Protein AF-A0A023FJW7-F1 (afdb_monomer_lite)

Secondary structure (DSSP, 8-state):
---EEEESSPPPHHHHHHHHHH-TT--S-S--GGG-SS--HHHHHHHHSSHHHHHEEEEEEEEEEETTEEEE-PPTTSPP--SS--SEEPPTT-----PPPHHHHHHHTT-GGGGHHHHTTTTS--TTS-TTSPP-THHHHHHHHHHHHHHHH-HHHHHHHHHTTHHHHHHHHHTTS-GGG--HHHHHHHHHHHHHHHHS--HHHHHHHHHHIIIIIT-HHHHTTS-HHHHHHHHHHHHHTGGGSTTHHHHS-HHHHHHHHHHHHHHT--SSPPPGGGT------SS----HHHHHHHHHHHHHHHHHHHHTSSS--HHHHHHHHHHHHH---HHHHHHHHHHHHHHHHH-HHHHHHHHHHTTTHHHHHHHHT-S-HHHHHHHHHHHHHHHHTS-HHHHHHHHTTTTHHHHHHHHHTSS-SS--HHHHHHHHHHHHT---SS---SPPPPPPTT--PPPGGGSTTS--------

Sequence (474 aa):
MSAVYLFAEALTAHQVCAIHRLGPGYQSQFRFEGESMALPESLKRVLYDGKLSSALVFMYNPVATDSQLCLQAAPKGNVSYYVHTPHALMLQDVKAVTTYSIHSTLNSIGGIQVLFPLLAQLDLPMGLVPLQEPRRPSICATLIGFICEMCESSNTVQQHMIQNKGFLVMSYQLQRASRDHITDEVLHSFLSLTKHLLTVYSSNGELLLKHLLDHILFNPALWIYTPTAVQTKLYAYLATEFLGDTQIYNNVRRVSTVLQTMHTLKYYYWVVNPRNKSGITPKGLDGPRPNQNDILAIRAYMLIFLKQLILKGNGVKEDELQSILNYLTTVHEDENLHDVLQMLMNLMAEHPASMVPAFDCKNGVRAIFKLLGSTNESIRLQALKLLGYFLSRSTHKRKHDVMTPHNLYMLLAERLLLHSDHLTMATYNALYEMLTEHISSQILYTKHSEPESHYRTGKPNDLEGCGYANPSVK

Organism: Amblyomma cajennense (NCBI:txid34607)

Foldseek 3Di:
DAKDWDFQDDDDPLLVVLVVVQPRPQQDQLADLVSDDDDDPVSNCVSHVCRSLQRTQWIFDLQCDDDQWGDTDRDPPHDHPDPPHPIDGHDPPDDRDDDDDPQRVQVVVPHPVVLLVVLLCQPPDDPPDPPPDPRPLVVLLVSLLVLLVCCLPDPVNLVVCLVVLVLQSNLVSLLVDQLQSVDPSSLVSLVVSLVSLLPDDDPSSLSVNLSSCVRPLLDLSNPQAHPLVSLLVSLLCLLPPQVPRPSSLVSDPLLVSLLSLLVCLQARLDLDDFDVQLVHDHPSPPHDGDHNVSSLSSNLSSLSSNLSSQVVDPHHDLSSVLSLLCSLLRGQRVSSLLSSLLSLLVSLQPPVVRSLVSCLVSLSLVSLLSQLQHPDVSSVLSSLLSVLSNLLSDDPVSNCVNCPPVVVVVSNVVSNCVNHPDDAQQNVVSVVCSQLSNRDSDGDRDHDDDDDPPRDRDDPPVPPVDPDDDDPDD

Radius of gyration: 34.94 Å; chains: 1; bounding box: 73×56×118 Å

InterPro domains:
  IPR011989 Armadillo-like helical [G3DSA:1.25.10.10] (292-449)
  IPR016024 Armadillo-type fold [SSF48371] (110-434)
  IPR031570 Neurobeachin/BDCP, DUF4704 [PF15787] (81-461)
  IPR050865 BEACH Domain-Containing [PTHR13743] (1-450)

Structure (mmCIF, N/CA/C/O backbone):
data_AF-A0A023FJW7-F1
#
_entry.id   AF-A0A023FJW7-F1
#
loop_
_atom_site.group_PDB
_atom_site.id
_atom_site.type_symbol
_atom_site.label_atom_id
_atom_site.label_alt_id
_atom_site.label_comp_id
_atom_site.label_asym_id
_atom_site.label_entity_id
_atom_site.label_seq_id
_atom_site.pdbx_PDB_ins_code
_atom_site.Cartn_x
_atom_site.Cartn_y
_atom_site.Cartn_z
_atom_site.occupancy
_atom_site.B_iso_or_equiv
_atom_site.auth_seq_id
_atom_site.auth_comp_id
_atom_site.auth_asym_id
_atom_site.auth_atom_id
_atom_site.pdbx_PDB_model_num
ATOM 1 N N . MET A 1 1 ? -28.873 9.202 35.666 1.00 67.75 1 MET A N 1
ATOM 2 C CA . MET A 1 1 ? -28.721 9.351 37.128 1.00 67.75 1 MET A CA 1
ATOM 3 C C . MET A 1 1 ? -28.753 10.827 37.444 1.00 67.75 1 MET A C 1
ATOM 5 O O . MET A 1 1 ? -28.031 11.566 36.784 1.00 67.75 1 MET A O 1
ATOM 9 N N . SER A 1 2 ? -29.580 11.243 38.395 1.00 79.38 2 SER A N 1
ATOM 10 C CA . SER A 1 2 ? -29.803 12.660 38.696 1.00 79.38 2 SER A CA 1
ATOM 11 C C . SER A 1 2 ? -29.521 12.926 40.166 1.00 79.38 2 SER A C 1
ATOM 13 O O . SER A 1 2 ? -29.821 12.080 41.010 1.00 79.38 2 SER A O 1
ATOM 15 N N . ALA A 1 3 ? -28.920 14.077 40.457 1.00 88.12 3 ALA A N 1
ATOM 16 C CA . ALA A 1 3 ? -28.750 14.535 41.826 1.00 88.12 3 ALA A CA 1
ATOM 17 C C . ALA A 1 3 ? -30.079 15.080 42.373 1.00 88.12 3 ALA A C 1
ATOM 19 O O . ALA A 1 3 ? -30.902 15.621 41.630 1.00 88.12 3 ALA A O 1
ATOM 20 N N . VAL A 1 4 ? -30.283 14.919 43.678 1.00 91.12 4 VAL A N 1
ATOM 21 C CA . VAL A 1 4 ? -31.437 15.455 44.403 1.00 91.12 4 VAL A CA 1
ATOM 22 C C . VAL A 1 4 ? -30.979 16.677 45.180 1.00 91.12 4 VAL A C 1
ATOM 24 O O . VAL A 1 4 ? -30.030 16.596 45.959 1.00 91.12 4 VAL A O 1
ATOM 27 N N . TYR A 1 5 ? -31.672 17.794 44.976 1.00 93.25 5 TYR A N 1
ATOM 28 C CA . TYR A 1 5 ? -31.357 19.082 45.580 1.00 93.25 5 TYR A CA 1
ATOM 29 C C . TYR A 1 5 ? -32.516 19.549 46.456 1.00 93.25 5 TYR A C 1
ATOM 31 O O . TYR A 1 5 ? -33.675 19.448 46.052 1.00 93.25 5 TYR A O 1
ATOM 39 N N . LEU A 1 6 ? -32.195 20.117 47.616 1.00 93.19 6 LEU A N 1
ATOM 40 C CA . LEU A 1 6 ? -33.131 20.908 48.410 1.00 93.19 6 LEU A CA 1
ATOM 41 C C . LEU A 1 6 ? -32.563 22.311 48.596 1.00 93.19 6 LEU A C 1
ATOM 43 O O . LEU A 1 6 ? -31.407 22.468 48.990 1.00 93.19 6 LEU A O 1
ATOM 47 N N . PHE A 1 7 ? -33.399 23.313 48.346 1.00 94.00 7 PHE A N 1
ATOM 48 C CA . PHE A 1 7 ? -33.075 24.720 48.542 1.00 94.00 7 PHE A CA 1
ATOM 49 C C . PHE A 1 7 ? -33.843 25.271 49.746 1.00 94.00 7 PHE A C 1
ATOM 51 O O . PHE A 1 7 ? -34.971 24.858 50.009 1.00 94.00 7 PHE A O 1
ATOM 58 N N . ALA A 1 8 ? -33.224 26.198 50.475 1.00 92.62 8 ALA A N 1
ATOM 59 C CA . ALA A 1 8 ? -33.800 26.854 51.647 1.00 92.62 8 ALA A CA 1
ATOM 60 C C . ALA A 1 8 ? -34.903 27.855 51.270 1.00 92.62 8 ALA A C 1
ATOM 62 O O . ALA A 1 8 ? -35.718 28.229 52.109 1.00 92.62 8 ALA A O 1
ATOM 63 N N . GLU A 1 9 ? -34.933 28.274 50.004 1.00 91.44 9 GLU A N 1
ATOM 64 C CA . GLU A 1 9 ? -35.855 29.266 49.467 1.00 91.44 9 GLU A CA 1
ATOM 65 C C . GLU A 1 9 ? -36.580 28.727 48.231 1.00 91.44 9 GLU A C 1
ATOM 67 O O . GLU A 1 9 ? -36.096 27.831 47.530 1.00 91.44 9 GLU A O 1
ATOM 72 N N . ALA A 1 10 ? -37.753 29.296 47.947 1.00 93.38 10 ALA A N 1
ATOM 73 C CA . ALA A 1 10 ? -38.507 28.968 46.748 1.00 93.38 10 ALA A CA 1
ATOM 74 C C . ALA A 1 10 ? -37.766 29.456 45.494 1.00 93.38 10 ALA A C 1
ATOM 76 O O . ALA A 1 10 ? -37.392 30.624 45.384 1.00 93.38 10 ALA A O 1
ATOM 77 N N . LEU A 1 11 ? -37.592 28.560 44.522 1.00 94.38 11 LEU A N 1
ATOM 78 C CA . LEU A 1 11 ? -36.943 28.886 43.258 1.00 94.38 11 LEU A CA 1
ATOM 79 C C . LEU A 1 11 ? -37.843 29.769 42.390 1.00 94.38 11 LEU A C 1
ATOM 81 O O . LEU A 1 11 ? -39.031 29.498 42.207 1.00 94.38 11 LEU A O 1
ATOM 85 N N . THR A 1 12 ? -37.257 30.796 41.786 1.00 94.75 12 THR A N 1
ATOM 86 C CA . THR A 1 12 ? -37.948 31.624 40.790 1.00 94.75 12 THR A CA 1
ATOM 87 C C . THR A 1 12 ? -38.175 30.848 39.488 1.00 94.75 12 THR A C 1
ATOM 89 O O . THR A 1 12 ? -37.409 29.947 39.141 1.00 94.75 12 THR A O 1
ATOM 92 N N . ALA A 1 13 ? -39.179 31.242 38.696 1.00 94.19 13 ALA A N 1
ATOM 93 C CA . ALA A 1 13 ? -39.449 30.620 37.393 1.00 94.19 13 ALA A CA 1
ATOM 94 C C . ALA A 1 13 ? -38.224 30.644 36.451 1.00 94.19 13 ALA A C 1
ATOM 96 O O . ALA A 1 13 ? -37.987 29.692 35.705 1.00 94.19 13 ALA A O 1
ATOM 97 N N . HIS A 1 14 ? -37.406 31.700 36.526 1.00 91.50 14 HIS A N 1
ATOM 98 C CA . HIS A 1 14 ? -36.160 31.810 35.766 1.00 91.50 14 HIS A CA 1
ATOM 99 C C . HIS A 1 14 ? -35.104 30.795 36.218 1.00 91.50 14 HIS A C 1
ATOM 101 O O . HIS A 1 14 ? -34.495 30.151 35.365 1.00 91.50 14 HIS A O 1
ATOM 107 N N . GLN A 1 15 ? -34.921 30.605 37.529 1.00 93.12 15 GLN A N 1
ATOM 108 C CA . GLN A 1 15 ? -34.003 29.596 38.068 1.00 93.12 15 GLN A CA 1
ATOM 109 C C . GLN A 1 15 ? -34.462 28.180 37.713 1.00 93.12 15 GLN A C 1
ATOM 111 O O . GLN A 1 15 ? -33.652 27.381 37.257 1.00 93.12 15 GLN A O 1
ATOM 116 N N . VAL A 1 16 ? -35.761 27.881 37.833 1.00 93.62 16 VAL A N 1
ATOM 117 C CA . VAL A 1 16 ? -36.320 26.573 37.448 1.00 93.62 16 VAL A CA 1
ATOM 118 C C . VAL A 1 16 ? -36.074 26.287 35.965 1.00 93.62 16 VAL A C 1
ATOM 120 O O . VAL A 1 16 ? -35.603 25.206 35.614 1.00 93.62 16 VAL A O 1
ATOM 123 N N . CYS A 1 17 ? -36.331 27.263 35.089 1.00 92.19 17 CYS A N 1
ATOM 124 C CA . CYS A 1 17 ? -36.064 27.129 33.658 1.00 92.19 17 CYS A CA 1
ATOM 125 C C . CYS A 1 17 ? -34.571 26.896 33.381 1.00 92.19 17 CYS A C 1
ATOM 127 O O . CYS A 1 17 ? -34.221 25.998 32.614 1.00 92.19 17 CYS A O 1
ATOM 129 N N . ALA A 1 18 ? -33.687 27.656 34.033 1.00 91.75 18 ALA A N 1
ATOM 130 C CA . ALA A 1 18 ? -32.245 27.517 33.865 1.00 91.75 18 ALA A CA 1
ATOM 131 C C . ALA A 1 18 ? -31.736 26.143 34.340 1.00 91.75 18 ALA A C 1
ATOM 133 O O . ALA A 1 18 ? -30.990 25.490 33.611 1.00 91.75 18 ALA A O 1
ATOM 134 N N . ILE A 1 19 ? -32.208 25.659 35.497 1.00 92.38 19 ILE A N 1
ATOM 135 C CA . ILE A 1 19 ? -31.878 24.326 36.025 1.00 92.38 19 ILE A CA 1
ATOM 136 C C . ILE A 1 19 ? -32.377 23.236 35.072 1.00 92.38 19 ILE A C 1
ATOM 138 O O . ILE A 1 19 ? -31.635 22.314 34.744 1.00 92.38 19 ILE A O 1
ATOM 142 N N . HIS A 1 20 ? -33.598 23.365 34.548 1.00 90.81 20 HIS A N 1
ATOM 143 C CA . HIS A 1 20 ? -34.135 22.422 33.567 1.00 90.81 20 HIS A CA 1
ATOM 144 C C . HIS A 1 20 ? -33.271 22.345 32.293 1.00 90.81 20 HIS A C 1
ATOM 146 O O . HIS A 1 20 ? -33.132 21.273 31.703 1.00 90.81 20 HIS A O 1
ATOM 152 N N . ARG A 1 21 ? -32.645 23.452 31.863 1.00 89.94 21 ARG A N 1
ATOM 153 C CA . ARG A 1 21 ? -31.755 23.466 30.686 1.00 89.94 21 ARG A CA 1
ATOM 154 C C . ARG A 1 21 ? -30.383 22.840 30.909 1.00 89.94 21 ARG A C 1
ATOM 156 O O . ARG A 1 21 ? -29.760 22.470 29.920 1.00 89.94 21 ARG A O 1
ATOM 163 N N . LEU A 1 22 ? -29.946 22.646 32.153 1.00 89.19 22 LEU A N 1
ATOM 164 C CA . LEU A 1 22 ? -28.751 21.844 32.451 1.00 89.19 22 LEU A CA 1
ATOM 165 C C . LEU A 1 22 ? -28.965 20.349 32.161 1.00 89.19 22 LEU A C 1
ATOM 167 O O . LEU A 1 22 ? -28.005 19.616 31.933 1.00 89.19 22 LEU A O 1
ATOM 171 N N . GLY A 1 23 ? -30.224 19.905 32.132 1.00 88.00 23 GLY A N 1
ATOM 172 C CA . GLY A 1 23 ? -30.596 18.526 31.850 1.00 88.00 23 GLY A CA 1
ATOM 173 C C . GLY A 1 23 ? -30.420 17.576 33.044 1.00 88.00 23 GLY A C 1
ATOM 174 O O . GLY A 1 23 ? -29.834 17.921 34.071 1.00 88.00 23 GLY A O 1
ATOM 175 N N . PRO A 1 24 ? -30.923 16.336 32.920 1.00 83.50 24 PRO A N 1
ATOM 176 C CA . PRO A 1 24 ? -31.007 15.382 34.030 1.00 83.50 24 PRO A CA 1
ATOM 177 C C . PRO A 1 24 ? -29.650 14.838 34.506 1.00 83.50 24 PRO A C 1
ATOM 179 O O . PRO A 1 24 ? -29.601 14.166 35.535 1.00 83.50 24 PRO A O 1
ATOM 182 N N . GLY A 1 25 ? -28.568 15.079 33.760 1.00 84.25 25 GLY A N 1
ATOM 183 C CA . GLY A 1 25 ? -27.211 14.641 34.097 1.00 84.25 25 GLY A CA 1
ATOM 184 C C . GLY A 1 25 ? -26.421 15.623 34.965 1.00 84.25 25 GLY A C 1
ATOM 185 O O . GLY A 1 25 ? -25.293 15.310 35.334 1.00 84.25 25 GLY A O 1
ATOM 186 N N . TYR A 1 26 ? -26.975 16.795 35.288 1.00 88.50 26 TYR A N 1
ATOM 187 C CA . TYR A 1 26 ? -26.291 17.779 36.122 1.00 88.50 26 TYR A CA 1
ATOM 188 C C . TYR A 1 26 ? -26.201 17.321 37.584 1.00 88.50 26 TYR A C 1
ATOM 190 O O . TYR A 1 26 ? -27.191 16.882 38.172 1.00 88.50 26 TYR A O 1
ATOM 198 N N . GLN A 1 27 ? -24.997 17.404 38.154 1.00 88.19 27 GLN A N 1
ATOM 199 C CA . GLN A 1 27 ? -24.673 16.883 39.489 1.00 88.19 27 GLN A CA 1
ATOM 200 C C . GLN A 1 27 ? -23.797 17.844 40.317 1.00 88.19 27 GLN A C 1
ATOM 202 O O . GLN A 1 27 ? -23.303 17.472 41.381 1.00 88.19 27 GLN A O 1
ATOM 207 N N . SER A 1 28 ? -23.590 19.072 39.836 1.00 89.88 28 SER A N 1
ATOM 208 C CA . SER A 1 28 ? -22.702 20.060 40.463 1.00 89.88 28 SER A CA 1
ATOM 209 C C . SER A 1 28 ? -23.453 20.977 41.440 1.00 89.88 28 SER A C 1
ATOM 211 O O . SER A 1 28 ? -24.655 20.812 41.662 1.00 89.88 28 SER A O 1
ATOM 213 N N . GLN A 1 29 ? -22.741 21.916 42.072 1.00 91.81 29 GLN A N 1
ATOM 214 C CA . GLN A 1 29 ? -23.230 22.735 43.193 1.00 91.81 29 GLN A CA 1
ATOM 215 C C . GLN A 1 29 ? -23.715 24.139 42.788 1.00 91.81 29 GLN A C 1
ATOM 217 O O . GLN A 1 29 ? -24.118 24.901 43.662 1.00 91.81 29 GLN A O 1
ATOM 222 N N . PHE A 1 30 ? -23.700 24.482 41.495 1.00 92.25 30 PHE A N 1
ATOM 223 C CA . PHE A 1 30 ? -24.032 25.819 40.982 1.00 92.25 30 PHE A CA 1
ATOM 224 C C . PHE A 1 30 ? -23.047 26.905 41.436 1.00 92.25 30 PHE A C 1
ATOM 226 O O . PHE A 1 30 ? -23.429 28.059 41.624 1.00 92.25 30 PHE A O 1
ATOM 233 N N . ARG A 1 31 ? -21.774 26.548 41.641 1.00 88.00 31 ARG A N 1
ATOM 234 C CA . ARG A 1 31 ? -20.777 27.461 42.213 1.00 88.00 31 ARG A CA 1
ATOM 235 C C . ARG A 1 31 ? -19.939 28.159 41.150 1.00 88.00 31 ARG A C 1
ATOM 237 O O . ARG A 1 31 ? -19.561 29.312 41.339 1.00 88.00 31 ARG A O 1
ATOM 244 N N . PHE A 1 32 ? -19.643 27.471 40.053 1.00 86.94 32 PHE A N 1
ATOM 245 C CA . PHE A 1 32 ? -18.757 27.975 39.009 1.00 86.94 32 PHE A CA 1
ATOM 246 C C . PHE A 1 32 ? -19.396 27.875 37.625 1.00 86.94 32 PHE A C 1
ATOM 248 O O . PHE A 1 32 ? -19.968 26.849 37.270 1.00 86.94 32 PHE A O 1
ATOM 255 N N . GLU A 1 33 ? -19.204 28.898 36.790 1.00 80.81 33 GLU A N 1
ATOM 256 C CA . GLU A 1 33 ? -19.702 28.904 35.404 1.00 80.81 33 GLU A CA 1
ATOM 257 C C . GLU A 1 33 ? -19.124 27.770 34.545 1.00 80.81 33 GLU A C 1
ATOM 259 O O . GLU A 1 33 ? -19.768 27.320 33.597 1.00 80.81 33 GLU A O 1
ATOM 264 N N . GLY A 1 34 ? -17.936 27.266 34.902 1.00 78.69 34 GLY A N 1
ATOM 265 C CA . GLY A 1 34 ? -17.311 26.098 34.273 1.00 78.69 34 GLY A CA 1
ATOM 266 C C . GLY A 1 34 ? -18.043 24.774 34.527 1.00 78.69 34 GLY A C 1
ATOM 267 O O . GLY A 1 34 ? -17.708 23.770 33.907 1.00 78.69 34 GLY A O 1
ATOM 268 N N . GLU A 1 35 ? -19.056 24.753 35.402 1.00 81.75 35 GLU A N 1
ATOM 269 C CA . GLU A 1 35 ? -19.898 23.575 35.647 1.00 81.75 35 GLU A CA 1
ATOM 270 C C . GLU A 1 35 ? -20.865 23.280 34.484 1.00 81.75 35 GLU A C 1
ATOM 272 O O . GLU A 1 35 ? -21.478 22.213 34.465 1.00 81.75 35 GLU A O 1
ATOM 277 N N . SER A 1 36 ? -21.006 24.185 33.502 1.00 74.00 36 SER A N 1
ATOM 278 C CA . SER A 1 36 ? -21.787 23.942 32.282 1.00 74.00 36 SER A CA 1
ATOM 279 C C . SER A 1 36 ? -21.116 24.492 31.015 1.00 74.00 36 SER A C 1
ATOM 281 O O . SER A 1 36 ? -20.799 25.675 30.891 1.00 74.00 36 SER A O 1
ATOM 283 N N . MET A 1 37 ? -20.943 23.623 30.015 1.00 61.75 37 MET A N 1
ATOM 284 C CA . MET A 1 37 ? -20.228 23.959 28.773 1.00 61.75 37 MET A CA 1
ATOM 285 C C . MET A 1 37 ? -21.128 24.524 27.657 1.00 61.75 37 MET A C 1
ATOM 287 O O . MET A 1 37 ? -20.609 25.039 26.674 1.00 61.75 37 MET A O 1
ATOM 291 N N . ALA A 1 38 ? -22.461 24.459 27.788 1.00 69.69 38 ALA A N 1
ATOM 292 C CA . ALA A 1 38 ? -23.386 24.670 26.661 1.00 69.69 38 ALA A CA 1
ATOM 293 C C . ALA A 1 38 ? -24.652 25.497 26.989 1.00 69.69 38 ALA A C 1
ATOM 295 O O . ALA A 1 38 ? -25.720 25.233 26.438 1.00 69.69 38 ALA A O 1
ATOM 296 N N . LEU A 1 39 ? -24.568 26.490 27.885 1.00 81.31 39 LEU A N 1
ATOM 297 C CA . LEU A 1 39 ? -25.699 27.378 28.204 1.00 81.31 39 LEU A CA 1
ATOM 298 C C . LEU A 1 39 ? -25.492 28.824 27.718 1.00 81.31 39 LEU A C 1
ATOM 300 O O . LEU A 1 39 ? -24.371 29.330 27.809 1.00 81.31 39 LEU A O 1
ATOM 304 N N . PRO A 1 40 ? -26.564 29.517 27.273 1.00 85.62 40 PRO A N 1
ATOM 305 C CA . PRO A 1 40 ? -26.546 30.957 27.033 1.00 85.62 40 PRO A CA 1
ATOM 306 C C . PRO A 1 40 ? -26.121 31.754 28.271 1.00 85.62 40 PRO A C 1
ATOM 308 O O . PRO A 1 40 ? -26.506 31.431 29.397 1.00 85.62 40 PRO A O 1
ATOM 311 N N . GLU A 1 41 ? -25.408 32.854 28.042 1.00 84.38 41 GLU A N 1
ATOM 312 C CA . GLU A 1 41 ? -24.852 33.727 29.085 1.00 84.38 41 GLU A CA 1
ATOM 313 C C . GLU A 1 41 ? -25.909 34.252 30.071 1.00 84.38 41 GLU A C 1
ATOM 315 O O . GLU A 1 41 ? -25.684 34.333 31.277 1.00 84.38 41 GLU A O 1
ATOM 320 N N . SER A 1 42 ? -27.113 34.547 29.576 1.00 86.38 42 SER A N 1
ATOM 321 C CA . SER A 1 42 ? -28.234 34.991 30.407 1.00 86.38 42 SER A CA 1
ATOM 322 C C . SER A 1 42 ? -28.660 33.947 31.443 1.00 86.38 42 SER A C 1
ATOM 324 O O . SER A 1 42 ? -29.030 34.317 32.553 1.00 86.38 42 SER A O 1
ATOM 326 N N . LEU A 1 43 ? -28.601 32.654 31.106 1.00 87.44 43 LEU A N 1
ATOM 327 C CA . LEU A 1 43 ? -28.937 31.569 32.030 1.00 87.44 43 LEU A CA 1
ATOM 328 C C . LEU A 1 43 ? -27.783 31.278 32.986 1.00 87.44 43 LEU A C 1
ATOM 330 O O . LEU A 1 43 ? -28.035 30.998 34.154 1.00 87.44 43 LEU A O 1
ATOM 334 N N . LYS A 1 44 ? -26.531 31.402 32.525 1.00 88.12 44 LYS A N 1
ATOM 335 C CA . LYS A 1 44 ? -25.352 31.267 33.391 1.00 88.12 44 LYS A CA 1
ATOM 336 C C . LYS A 1 44 ? -25.387 32.266 34.541 1.00 88.12 44 LYS A C 1
ATOM 338 O O . LYS A 1 44 ? -25.243 31.858 35.686 1.00 88.12 44 LYS A O 1
ATOM 343 N N . ARG A 1 45 ? -25.707 33.533 34.266 1.00 87.19 45 ARG A N 1
ATOM 344 C CA . ARG A 1 45 ? -25.850 34.551 35.322 1.00 87.19 45 ARG A CA 1
ATOM 345 C C . ARG A 1 45 ? -26.916 34.201 36.354 1.00 87.19 45 ARG A C 1
ATOM 347 O O . ARG A 1 45 ? -26.719 34.461 37.527 1.00 87.19 45 ARG A O 1
ATOM 354 N N . VAL A 1 46 ? -28.031 33.605 35.936 1.00 90.69 46 VAL A N 1
ATOM 355 C CA . VAL A 1 46 ? -29.101 33.182 36.859 1.00 90.69 46 VAL A CA 1
ATOM 356 C C . VAL A 1 46 ? -28.677 31.976 37.707 1.00 90.69 46 VAL A C 1
ATOM 358 O O . VAL A 1 46 ? -29.148 31.826 38.831 1.00 90.69 46 VAL A O 1
ATOM 361 N N . LEU A 1 47 ? -27.817 31.107 37.169 1.00 91.44 47 LEU A N 1
ATOM 362 C CA . LEU A 1 47 ? -27.361 29.888 37.837 1.00 91.44 47 LEU A CA 1
ATOM 363 C C . LEU A 1 47 ? -26.185 30.125 38.790 1.00 91.44 47 LEU A C 1
ATOM 365 O O . LEU A 1 47 ? -26.139 29.524 39.860 1.00 91.44 47 LEU A O 1
ATOM 369 N N . TYR A 1 48 ? -25.248 30.983 38.391 1.00 91.94 48 TYR A N 1
ATOM 370 C CA . TYR A 1 48 ? -23.923 31.110 38.998 1.00 91.94 48 TYR A CA 1
ATOM 371 C C . TYR A 1 48 ? -23.678 32.479 39.655 1.00 91.94 48 TYR A C 1
ATOM 373 O O . TYR A 1 48 ? -22.536 32.826 39.939 1.00 91.94 48 TYR A O 1
ATOM 381 N N . ASP A 1 49 ? -24.732 33.245 39.969 1.00 88.69 49 ASP A N 1
ATOM 382 C CA . ASP A 1 49 ? -24.636 34.472 40.787 1.00 88.69 49 ASP A CA 1
ATOM 383 C C . ASP A 1 49 ? -24.332 34.203 42.276 1.00 88.69 49 ASP A C 1
ATOM 385 O O . ASP A 1 49 ? -24.257 35.130 43.085 1.00 88.69 49 ASP A O 1
ATOM 389 N N . GLY A 1 50 ? -24.180 32.929 42.647 1.00 88.25 50 GLY A N 1
ATOM 390 C CA . GLY A 1 50 ? -23.897 32.464 43.999 1.00 88.25 50 GLY A CA 1
ATOM 391 C C . GLY A 1 50 ? -25.137 32.242 44.864 1.00 88.25 50 GLY A C 1
ATOM 392 O O . GLY A 1 50 ? -25.041 31.488 45.831 1.00 88.25 50 GLY A O 1
ATOM 393 N N . LYS A 1 51 ? -26.309 32.793 44.510 1.00 90.19 51 LYS A N 1
ATOM 394 C CA . LYS A 1 51 ? -27.521 32.690 45.343 1.00 90.19 51 LYS A CA 1
ATOM 395 C C . LYS A 1 51 ? -28.040 31.262 45.433 1.00 90.19 51 LYS A C 1
ATOM 397 O O . LYS A 1 51 ? -28.371 30.791 46.518 1.00 90.19 51 LYS A O 1
ATOM 402 N N . LEU A 1 52 ? -28.076 30.553 44.302 1.00 91.94 52 LEU A N 1
ATOM 403 C CA . LEU A 1 52 ? -28.498 29.149 44.267 1.00 91.94 52 LEU A CA 1
ATOM 404 C C . LEU A 1 52 ? -27.558 28.262 45.078 1.00 91.94 52 LEU A C 1
ATOM 406 O O . LEU A 1 52 ? -28.020 27.472 45.897 1.00 91.94 52 LEU A O 1
ATOM 410 N N . SER A 1 53 ? -26.247 28.435 44.896 1.00 93.00 53 SER A N 1
ATOM 411 C CA . SER A 1 53 ? -25.238 27.696 45.654 1.00 93.00 53 SER A CA 1
ATOM 412 C C . SER A 1 53 ? -25.363 27.954 47.160 1.00 93.00 53 SER A C 1
ATOM 414 O O . SER A 1 53 ? -25.254 27.009 47.938 1.00 93.00 53 SER A O 1
ATOM 416 N N . SER A 1 54 ? -25.596 29.198 47.594 1.00 91.38 54 SER A N 1
ATOM 417 C CA . SER A 1 54 ? -25.754 29.526 49.020 1.00 91.38 54 SER A CA 1
ATOM 418 C C . SER A 1 54 ? -27.076 29.038 49.612 1.00 91.38 54 SER A C 1
ATOM 420 O O . SER A 1 54 ? -27.138 28.729 50.797 1.00 91.38 54 SER A O 1
ATOM 422 N N . ALA A 1 55 ? -28.126 28.942 48.793 1.00 92.44 55 ALA A N 1
ATOM 423 C CA . ALA A 1 55 ? -29.437 28.467 49.219 1.00 92.44 55 ALA A CA 1
ATOM 424 C C . ALA A 1 55 ? -29.526 26.933 49.315 1.00 92.44 55 ALA A C 1
ATOM 426 O O . ALA A 1 55 ? -30.540 26.419 49.780 1.00 92.44 55 ALA A O 1
ATOM 427 N N . LEU A 1 56 ? -28.509 26.177 48.882 1.00 93.50 56 LEU A N 1
ATOM 428 C CA . LEU A 1 56 ? -28.516 24.714 48.974 1.00 93.50 56 LEU A CA 1
ATOM 429 C C . LEU A 1 56 ? -28.487 24.232 50.431 1.00 93.50 56 LEU A C 1
ATOM 431 O O . LEU A 1 56 ? -27.496 24.427 51.137 1.00 93.50 56 LEU A O 1
ATOM 435 N N . VAL A 1 57 ? -29.547 23.526 50.832 1.00 92.31 57 VAL A N 1
ATOM 436 C CA . VAL A 1 57 ? -29.665 22.816 52.117 1.00 92.31 57 VAL A CA 1
ATOM 437 C C . VAL A 1 57 ? -28.953 21.472 52.026 1.00 92.31 57 VAL A C 1
ATOM 439 O O . VAL A 1 57 ? -28.105 21.134 52.853 1.00 92.31 57 VAL A O 1
ATOM 442 N N . PHE A 1 58 ? -29.268 20.704 50.983 1.00 92.44 58 PHE A N 1
ATOM 443 C CA . PHE A 1 58 ? -28.568 19.467 50.686 1.00 92.44 58 PHE A CA 1
ATOM 444 C C . PHE A 1 58 ? -28.493 19.195 49.195 1.00 92.44 58 PHE A C 1
ATOM 446 O O . PHE A 1 58 ? -29.324 19.641 48.402 1.00 92.44 58 PHE A O 1
ATOM 453 N N . MET A 1 59 ? -27.488 18.400 48.848 1.00 92.50 59 MET A N 1
ATOM 454 C CA . MET A 1 59 ? -27.354 17.768 47.551 1.00 92.50 59 MET A CA 1
ATOM 455 C C . MET A 1 59 ? -26.915 16.326 47.781 1.00 92.50 59 MET A C 1
ATOM 457 O O . MET A 1 59 ? -25.903 16.097 48.444 1.00 92.50 59 MET A O 1
ATOM 461 N N . TYR A 1 60 ? -27.692 15.379 47.264 1.00 90.94 60 TYR A N 1
ATOM 462 C CA . TYR A 1 60 ? -27.364 13.957 47.280 1.00 90.94 60 TYR A CA 1
ATOM 463 C C . TYR A 1 60 ? -27.202 13.460 45.850 1.00 90.94 60 TYR A C 1
ATOM 465 O O . TYR A 1 60 ? -28.056 13.702 44.995 1.00 90.94 60 TYR A O 1
ATOM 473 N N . ASN A 1 61 ? -26.112 12.743 45.598 1.00 86.75 61 ASN A N 1
ATOM 474 C CA . ASN A 1 61 ? -25.828 12.138 44.306 1.00 86.75 61 ASN A CA 1
ATOM 475 C C . ASN A 1 61 ? -25.776 10.610 44.469 1.00 86.75 61 ASN A C 1
ATOM 477 O O . ASN A 1 61 ? -25.012 10.135 45.311 1.00 86.75 61 ASN A O 1
ATOM 481 N N . PRO A 1 62 ? -26.514 9.832 43.653 1.00 78.81 62 PRO A N 1
ATOM 482 C CA . PRO A 1 62 ? -26.456 8.368 43.671 1.00 78.81 62 PRO A CA 1
ATOM 483 C C . PRO A 1 62 ? -25.051 7.762 43.507 1.00 78.81 62 PRO A C 1
ATOM 485 O O . PRO A 1 62 ? -24.856 6.607 43.870 1.00 78.81 62 PRO A O 1
ATOM 488 N N . VAL A 1 63 ? -24.088 8.518 42.963 1.00 79.19 63 VAL A N 1
ATOM 489 C CA . VAL A 1 63 ? -22.685 8.095 42.780 1.00 79.19 63 VAL A CA 1
ATOM 490 C C . VAL A 1 63 ? -21.802 8.452 43.989 1.00 79.19 63 VAL A C 1
ATOM 492 O O . VAL A 1 63 ? -20.750 7.853 44.192 1.00 79.19 63 VAL A O 1
ATOM 495 N N . ALA A 1 64 ? -22.214 9.418 44.817 1.00 87.38 64 ALA A N 1
ATOM 496 C CA . ALA A 1 64 ? -21.466 9.861 45.992 1.00 87.38 64 ALA A CA 1
ATOM 497 C C . ALA A 1 64 ? -21.901 9.057 47.222 1.00 87.38 64 ALA A C 1
ATOM 499 O O . ALA A 1 64 ? -22.672 9.531 48.055 1.00 87.38 64 ALA A O 1
ATOM 500 N N . THR A 1 65 ? -21.442 7.813 47.317 1.00 87.75 65 THR A N 1
ATOM 501 C CA . THR A 1 65 ? -21.851 6.887 48.379 1.00 87.75 65 THR A CA 1
ATOM 502 C C . THR A 1 65 ? -20.650 6.294 49.099 1.00 87.75 65 THR A C 1
ATOM 504 O O . THR A 1 65 ? -19.672 5.932 48.450 1.00 87.75 65 THR A O 1
ATOM 507 N N . ASP A 1 66 ? -20.757 6.130 50.413 1.00 87.12 66 ASP A N 1
ATOM 508 C CA . ASP A 1 66 ? -19.820 5.359 51.228 1.00 87.12 66 ASP A CA 1
ATOM 509 C C . ASP A 1 66 ? -20.587 4.256 51.960 1.00 87.12 66 ASP A C 1
ATOM 511 O O . ASP A 1 66 ? -21.387 4.519 52.859 1.00 87.12 66 ASP A O 1
ATOM 515 N N . SER A 1 67 ? -20.360 3.007 51.556 1.00 85.88 67 SER A N 1
ATOM 516 C CA . SER A 1 67 ? -21.037 1.835 52.112 1.00 85.88 67 SER A CA 1
ATOM 517 C C . SER A 1 67 ? -22.572 1.959 52.031 1.00 85.88 67 SER A C 1
ATOM 519 O O . SER A 1 67 ? -23.130 1.855 50.941 1.00 85.88 67 SER A O 1
ATOM 521 N N . GLN A 1 68 ? -23.264 2.184 53.154 1.00 87.69 68 GLN A N 1
ATOM 522 C CA . GLN A 1 68 ? -24.722 2.388 53.213 1.00 87.69 68 GLN A CA 1
ATOM 523 C C . GLN A 1 68 ? -25.126 3.868 53.296 1.00 87.69 68 GLN A C 1
ATOM 525 O O . GLN A 1 68 ? -26.300 4.178 53.489 1.00 87.69 68 GLN A O 1
ATOM 530 N N . LEU A 1 69 ? -24.179 4.797 53.186 1.00 89.69 69 LEU A N 1
ATOM 531 C CA . LEU A 1 69 ? -24.434 6.229 53.273 1.00 89.69 69 LEU A CA 1
ATOM 532 C C . LEU A 1 69 ? -24.420 6.856 51.881 1.00 89.69 69 LEU A C 1
ATOM 534 O O . LEU A 1 69 ? -23.480 6.677 51.110 1.00 89.69 69 LEU A O 1
ATOM 538 N N . CYS A 1 70 ? -25.442 7.647 51.572 1.00 89.81 70 CYS A N 1
ATOM 539 C CA . CYS A 1 70 ? -25.396 8.627 50.500 1.00 89.81 70 CYS A CA 1
ATOM 540 C C . CYS A 1 70 ? -24.840 9.935 51.068 1.00 89.81 70 CYS A C 1
ATOM 542 O O . CYS A 1 70 ? -25.407 10.547 51.983 1.00 89.81 70 CYS A O 1
ATOM 544 N N . LEU A 1 71 ? -23.681 10.331 50.551 1.00 91.06 71 LEU A N 1
ATOM 545 C CA . LEU A 1 71 ? -22.940 11.475 51.039 1.00 91.06 71 LEU A CA 1
ATOM 546 C C . LEU A 1 71 ? -23.648 12.759 50.625 1.00 91.06 71 LEU A C 1
ATOM 548 O O . LEU A 1 71 ? -24.085 12.942 49.489 1.00 91.06 71 LEU A O 1
ATOM 552 N N . GLN A 1 72 ? -23.724 13.663 51.587 1.00 91.19 72 GLN A N 1
ATOM 553 C CA . GLN A 1 72 ? -24.214 15.010 51.369 1.00 91.19 72 GLN A CA 1
ATOM 554 C C . GLN A 1 72 ? -23.074 15.819 50.764 1.00 91.19 72 GLN A C 1
ATOM 556 O O . GLN A 1 72 ? -21.941 15.740 51.244 1.00 91.19 72 GLN A O 1
ATOM 561 N N . ALA A 1 73 ? -23.380 16.586 49.723 1.00 90.19 73 ALA A N 1
ATOM 562 C CA . ALA A 1 73 ? -22.391 17.356 48.986 1.00 90.19 73 ALA A CA 1
ATOM 563 C C . ALA A 1 73 ? -22.817 18.816 48.756 1.00 90.19 73 ALA A C 1
ATOM 565 O O . ALA A 1 73 ? -22.491 19.379 47.713 1.00 90.19 73 ALA A O 1
ATOM 566 N N . ALA A 1 74 ? -23.535 19.457 49.688 1.00 89.44 74 ALA A N 1
ATOM 567 C CA . ALA A 1 74 ? -23.760 20.905 49.576 1.00 89.44 74 ALA A CA 1
ATOM 568 C C . ALA A 1 74 ? -22.469 21.690 49.904 1.00 89.44 74 ALA A C 1
ATOM 570 O O . ALA A 1 74 ? -21.581 21.166 50.587 1.00 89.44 74 ALA A O 1
ATOM 571 N N . PRO A 1 75 ? -22.337 22.941 49.427 1.00 88.00 75 PRO A N 1
ATOM 572 C CA . PRO A 1 75 ? -21.150 23.761 49.653 1.00 88.00 75 PRO A CA 1
ATOM 573 C C . PRO A 1 75 ? -20.787 23.929 51.135 1.00 88.00 75 PRO A C 1
ATOM 575 O O . PRO A 1 75 ? -21.631 24.222 51.984 1.00 88.00 75 PRO A O 1
ATOM 578 N N . LYS A 1 76 ? -19.489 23.806 51.443 1.00 81.81 76 LYS A N 1
ATOM 579 C CA . LYS A 1 76 ? -18.952 24.107 52.779 1.00 81.81 76 LYS A CA 1
ATOM 580 C C . LYS A 1 76 ? -19.147 25.597 53.082 1.00 81.81 76 LYS A C 1
ATOM 582 O O . LYS A 1 76 ? -18.668 26.431 52.317 1.00 81.81 76 LYS A O 1
ATOM 587 N N . GLY A 1 77 ? -19.802 25.910 54.200 1.00 81.94 77 GLY A N 1
ATOM 588 C CA . GLY A 1 77 ? -20.097 27.282 54.635 1.00 81.94 77 GLY A CA 1
ATOM 589 C C . GLY A 1 77 ? -21.584 27.648 54.613 1.00 81.94 77 GLY A C 1
ATOM 590 O O . GLY A 1 77 ? -21.955 28.645 55.225 1.00 81.94 77 GLY A O 1
ATOM 591 N N . ASN A 1 78 ? -22.437 26.834 53.979 1.00 87.31 78 ASN A N 1
ATOM 592 C CA . ASN A 1 78 ? -23.888 26.991 54.084 1.00 87.31 78 ASN A CA 1
ATOM 593 C C . ASN A 1 78 ? -24.379 26.632 55.497 1.00 87.31 78 ASN A C 1
ATOM 595 O O . ASN A 1 78 ? -23.747 25.847 56.211 1.00 87.31 78 ASN A O 1
ATOM 599 N N . VAL A 1 79 ? -25.528 27.190 55.891 1.00 84.50 79 VAL A N 1
ATOM 600 C CA . VAL A 1 79 ? -26.179 26.874 57.171 1.00 84.50 79 VAL A CA 1
ATOM 601 C C . VAL A 1 79 ? -26.511 25.381 57.216 1.00 84.50 79 VAL A C 1
ATOM 603 O O . VAL A 1 79 ? -27.203 24.863 56.340 1.00 84.50 79 VAL A O 1
ATOM 606 N N . SER A 1 80 ? -26.017 24.684 58.241 1.00 84.25 80 SER A N 1
ATOM 607 C CA . SER A 1 80 ? -26.373 23.284 58.476 1.00 84.25 80 SER A CA 1
ATOM 608 C C . SER A 1 80 ? -27.687 23.202 59.243 1.00 84.25 80 SER A C 1
ATOM 610 O O . SER A 1 80 ? -27.810 23.759 60.332 1.00 84.25 80 SER A O 1
ATOM 612 N N . TYR A 1 81 ? -28.641 22.453 58.695 1.00 84.69 81 TYR A N 1
ATOM 613 C CA . TYR A 1 81 ? -29.925 22.152 59.337 1.00 84.69 81 TYR A CA 1
ATOM 614 C C . TYR A 1 81 ? -29.934 20.773 60.019 1.00 84.69 81 TYR A C 1
ATOM 616 O O . TYR A 1 81 ? -30.964 20.326 60.519 1.00 84.69 81 TYR A O 1
ATOM 624 N N . TYR A 1 82 ? -28.793 20.078 60.033 1.00 85.50 82 TYR A N 1
ATOM 625 C CA . TYR A 1 82 ? -28.664 18.730 60.580 1.00 85.50 82 TYR A CA 1
ATOM 626 C C . TYR A 1 82 ? -28.188 18.759 62.033 1.00 85.50 82 TYR A C 1
ATOM 628 O O . TYR A 1 82 ? -27.202 19.418 62.353 1.00 85.50 82 TYR A O 1
ATOM 636 N N . VAL A 1 83 ? -28.863 17.993 62.896 1.00 82.00 83 VAL A N 1
ATOM 637 C CA . VAL A 1 83 ? -28.540 17.879 64.333 1.00 82.00 83 VAL A CA 1
ATOM 638 C C . VAL A 1 83 ? -27.365 16.926 64.587 1.00 82.00 83 VAL A C 1
ATOM 640 O O . VAL A 1 83 ? -26.573 17.146 65.500 1.00 82.00 83 VAL A O 1
ATOM 643 N N . HIS A 1 84 ? -27.241 15.871 63.777 1.00 81.06 84 HIS A N 1
ATOM 644 C CA . HIS A 1 84 ? -26.201 14.850 63.920 1.00 81.06 84 HIS A CA 1
ATOM 645 C C . HIS A 1 84 ? -25.393 14.703 62.630 1.00 81.06 84 HIS A C 1
ATOM 647 O O . HIS A 1 84 ? -24.384 15.377 62.443 1.00 81.06 84 HIS A O 1
ATOM 653 N N . THR A 1 85 ? -25.846 13.837 61.723 1.00 82.25 85 THR A N 1
ATOM 654 C CA . THR A 1 85 ? -25.123 13.492 60.499 1.00 82.25 85 THR A CA 1
ATOM 655 C C . THR A 1 85 ? -25.887 14.012 59.282 1.00 82.25 85 THR A C 1
ATOM 657 O O . THR A 1 85 ? -27.078 13.732 59.156 1.00 82.25 85 THR A O 1
ATOM 660 N N . PRO A 1 86 ? -25.229 14.749 58.370 1.00 87.00 86 PRO A N 1
ATOM 661 C CA . PRO A 1 86 ? -25.873 15.262 57.165 1.00 87.00 86 PRO A CA 1
ATOM 662 C C . PRO A 1 86 ? -26.020 14.209 56.060 1.00 87.00 86 PRO A C 1
ATOM 664 O O . PRO A 1 86 ? -26.699 14.455 55.072 1.00 87.00 86 PRO A O 1
ATOM 667 N N . HIS A 1 87 ? -25.378 13.046 56.179 1.00 91.75 87 HIS A N 1
ATOM 668 C CA . HIS A 1 87 ? -25.452 11.957 55.201 1.00 91.75 87 HIS A CA 1
ATOM 669 C C . HIS A 1 87 ? -26.759 11.171 55.330 1.00 91.75 87 HIS A C 1
ATOM 671 O O . HIS A 1 87 ? -27.236 10.929 56.437 1.00 91.75 87 HIS A O 1
ATOM 677 N N . ALA A 1 88 ? -27.327 10.766 54.195 1.00 89.31 88 ALA A N 1
ATOM 678 C CA . ALA A 1 88 ? -28.551 9.977 54.165 1.00 89.31 88 ALA A CA 1
ATOM 679 C C . ALA A 1 88 ? -28.224 8.482 54.253 1.00 89.31 88 ALA A C 1
ATOM 681 O O . ALA A 1 88 ? -27.300 8.010 53.595 1.00 89.31 88 ALA A O 1
ATOM 682 N N . LEU A 1 89 ? -28.992 7.728 55.039 1.00 89.88 89 LEU A N 1
ATOM 683 C CA . LEU A 1 89 ? -28.880 6.272 55.103 1.00 89.88 89 LEU A CA 1
ATOM 684 C C . LEU A 1 89 ? -29.672 5.643 53.949 1.00 89.88 89 LEU A C 1
ATOM 686 O O . LEU A 1 89 ? -30.835 5.985 53.731 1.00 89.88 89 LEU A O 1
ATOM 690 N N . MET A 1 90 ? -29.051 4.725 53.213 1.00 88.56 90 MET A N 1
ATOM 691 C CA . MET A 1 90 ? -29.727 3.926 52.195 1.00 88.56 90 MET A CA 1
ATOM 692 C C . MET A 1 90 ? -30.783 3.028 52.845 1.00 88.56 90 MET A C 1
ATOM 694 O O . MET A 1 90 ? -30.527 2.394 53.868 1.00 88.56 90 MET A O 1
ATOM 698 N N . LEU A 1 91 ? -31.971 2.956 52.240 1.00 89.31 91 LEU A N 1
ATOM 699 C CA . LEU A 1 91 ? -32.997 2.005 52.664 1.00 89.31 91 LEU A CA 1
ATOM 700 C C . LEU A 1 91 ? -32.524 0.562 52.445 1.00 89.31 91 LEU A C 1
ATOM 702 O O . LEU A 1 91 ? -31.631 0.297 51.637 1.00 89.31 91 LEU A O 1
ATOM 706 N N . GLN A 1 92 ? -33.154 -0.372 53.156 1.00 85.44 92 GLN A N 1
ATOM 707 C CA . GLN A 1 92 ? -32.888 -1.798 52.997 1.00 85.44 92 GLN A CA 1
ATOM 708 C C . GLN A 1 92 ? -33.030 -2.208 51.519 1.00 85.44 92 GLN A C 1
ATOM 710 O O . GLN A 1 92 ? -33.934 -1.747 50.825 1.00 85.44 92 GLN A O 1
ATOM 715 N N . ASP A 1 93 ? -32.087 -3.022 51.039 1.00 84.06 93 ASP A N 1
ATOM 716 C CA . ASP A 1 93 ? -31.965 -3.507 49.652 1.00 84.06 93 ASP A CA 1
ATOM 717 C C . ASP A 1 93 ? -31.608 -2.463 48.575 1.00 84.06 93 ASP A C 1
ATOM 719 O O . ASP A 1 93 ? -31.427 -2.820 47.406 1.00 84.06 93 ASP A O 1
ATOM 723 N N . VAL A 1 94 ? -31.394 -1.195 48.943 1.00 83.00 94 VAL A N 1
ATOM 724 C CA . VAL A 1 94 ? -30.804 -0.200 48.036 1.00 83.00 94 VAL A CA 1
ATOM 725 C C . VAL A 1 94 ? -29.298 -0.442 47.920 1.00 83.00 94 VAL A C 1
ATOM 727 O O . VAL A 1 94 ? -28.588 -0.555 48.917 1.00 83.00 94 VAL A O 1
ATOM 730 N N . LYS A 1 95 ? -28.796 -0.505 46.683 1.00 78.75 95 LYS A N 1
ATOM 731 C CA . LYS A 1 95 ? -27.367 -0.655 46.380 1.00 78.75 95 LYS A CA 1
ATOM 732 C C . LYS A 1 95 ? -26.851 0.562 45.628 1.00 78.75 95 LYS A C 1
ATOM 734 O O . LYS A 1 95 ? -27.539 1.091 44.755 1.00 78.75 95 LYS A O 1
ATOM 739 N N . ALA A 1 96 ? -25.619 0.960 45.935 1.00 76.12 96 ALA A N 1
ATOM 740 C CA . ALA A 1 96 ? -24.908 1.964 45.158 1.00 76.12 96 ALA A CA 1
ATOM 741 C C . ALA A 1 96 ? -24.781 1.506 43.697 1.00 76.12 96 ALA A C 1
ATOM 743 O O . ALA A 1 96 ? -24.389 0.370 43.420 1.00 76.12 96 ALA A O 1
ATOM 744 N N . VAL A 1 97 ? -25.113 2.394 42.761 1.00 68.44 97 VAL A N 1
ATOM 745 C CA . VAL A 1 97 ? -24.939 2.136 41.330 1.00 68.44 97 VAL A CA 1
ATOM 746 C C . VAL A 1 97 ? -23.537 2.583 40.945 1.00 68.44 97 VAL A C 1
ATOM 748 O O . VAL A 1 97 ? -23.265 3.777 40.840 1.00 68.44 97 VAL A O 1
ATOM 751 N N . THR A 1 98 ? -22.642 1.625 40.717 1.00 70.38 98 THR A N 1
ATOM 752 C CA . THR A 1 98 ? -21.315 1.903 40.166 1.00 70.38 98 THR A CA 1
ATOM 753 C C . THR A 1 98 ? -21.353 1.762 38.649 1.00 70.38 98 THR A C 1
ATOM 755 O O . THR A 1 98 ? -21.585 0.688 38.099 1.00 70.38 98 THR A O 1
ATOM 758 N N . THR A 1 99 ? -21.128 2.865 37.939 1.00 70.94 99 THR A N 1
ATOM 759 C CA . THR A 1 99 ? -20.861 2.827 36.497 1.00 70.94 99 THR A CA 1
ATOM 760 C C . THR A 1 99 ? -19.365 2.841 36.271 1.00 70.94 99 THR A C 1
ATOM 762 O O . THR A 1 99 ? -18.695 3.819 36.602 1.00 70.94 99 THR A O 1
ATOM 765 N N . TYR A 1 100 ? -18.843 1.773 35.682 1.00 77.94 100 TYR A N 1
ATOM 766 C CA . TYR A 1 100 ? -17.468 1.733 35.209 1.00 77.94 100 TYR A CA 1
ATOM 767 C C . TYR A 1 100 ? -17.416 2.227 33.769 1.00 77.94 100 TYR A C 1
ATOM 769 O O . TYR A 1 100 ? -18.301 1.933 32.965 1.00 77.94 100 TYR A O 1
ATOM 777 N N . SER A 1 101 ? -16.361 2.967 33.429 1.00 84.12 101 SER A N 1
ATOM 778 C CA . SER A 1 101 ? -16.093 3.266 32.025 1.00 84.12 101 SER A CA 1
ATOM 779 C C . SER A 1 101 ? -15.867 1.961 31.254 1.00 84.12 101 SER A C 1
ATOM 781 O O . SER A 1 101 ? -15.425 0.951 31.821 1.00 84.12 101 SER A O 1
ATOM 783 N N . ILE A 1 102 ? -16.124 1.979 29.946 1.00 86.81 102 ILE A N 1
ATOM 784 C CA . ILE A 1 102 ? -15.822 0.830 29.087 1.00 86.81 102 ILE A CA 1
ATOM 785 C C . ILE A 1 102 ? -14.330 0.466 29.142 1.00 86.81 102 ILE A C 1
ATOM 787 O O . ILE A 1 102 ? -13.991 -0.713 29.185 1.00 86.81 102 ILE A O 1
ATOM 791 N N . HIS A 1 103 ? -13.444 1.461 29.268 1.00 86.69 103 HIS A N 1
ATOM 792 C CA . HIS A 1 103 ? -12.003 1.256 29.429 1.00 86.69 103 HIS A CA 1
ATOM 793 C C . HIS A 1 103 ? -11.668 0.501 30.717 1.00 86.69 103 HIS A C 1
ATOM 795 O O . HIS A 1 103 ? -10.898 -0.456 30.686 1.00 86.69 103 HIS A O 1
ATOM 801 N N . SER A 1 104 ? -12.266 0.902 31.844 1.00 84.50 104 SER A N 1
ATOM 802 C CA . SER A 1 104 ? -12.076 0.229 33.135 1.00 84.50 104 SER A CA 1
ATOM 803 C C . SER A 1 104 ? -12.590 -1.206 33.080 1.00 84.50 104 SER A C 1
ATOM 805 O O . SER A 1 104 ? -11.894 -2.117 33.510 1.00 84.50 104 SER A O 1
ATOM 807 N N . THR A 1 105 ? -13.770 -1.402 32.488 1.00 87.31 105 THR A N 1
ATOM 808 C CA . THR A 1 105 ? -14.400 -2.719 32.351 1.00 87.31 105 THR A CA 1
ATOM 809 C C . THR A 1 105 ? -13.549 -3.655 31.496 1.00 87.31 105 THR A C 1
ATOM 811 O O . THR A 1 105 ? -13.250 -4.766 31.925 1.00 87.31 105 THR A O 1
ATOM 814 N N . LEU A 1 106 ? -13.097 -3.194 30.322 1.00 88.50 106 LEU A N 1
ATOM 815 C CA . LEU A 1 106 ? -12.206 -3.957 29.446 1.00 88.50 106 LEU A CA 1
ATOM 816 C C . LEU A 1 106 ? -10.898 -4.304 30.153 1.00 88.50 106 LEU A C 1
ATOM 818 O O . LEU A 1 106 ? -10.473 -5.453 30.113 1.00 88.50 106 LEU A O 1
ATOM 822 N N . ASN A 1 107 ? -10.280 -3.342 30.839 1.00 87.44 107 ASN A N 1
ATOM 823 C CA . ASN A 1 107 ? -9.045 -3.588 31.577 1.00 87.44 107 ASN A CA 1
ATOM 824 C C . ASN A 1 107 ? -9.232 -4.663 32.664 1.00 87.44 107 ASN A C 1
ATOM 826 O O . ASN A 1 107 ? -8.390 -5.546 32.803 1.00 87.44 107 ASN A O 1
ATOM 830 N N . SER A 1 108 ? -10.365 -4.652 33.374 1.00 87.19 108 SER A N 1
ATOM 831 C CA . SER A 1 108 ? -10.684 -5.646 34.408 1.00 87.19 108 SER A CA 1
ATOM 832 C C . SER A 1 108 ? -10.873 -7.069 33.878 1.00 87.19 108 SER A C 1
ATOM 834 O O . SER A 1 108 ? -10.633 -8.013 34.626 1.00 87.19 108 SER A O 1
ATOM 836 N N . ILE A 1 109 ? -11.274 -7.247 32.616 1.00 89.19 109 ILE A N 1
ATOM 837 C CA . ILE A 1 109 ? -11.470 -8.579 32.013 1.00 89.19 109 ILE A CA 1
ATOM 838 C C . ILE A 1 109 ? -10.273 -9.059 31.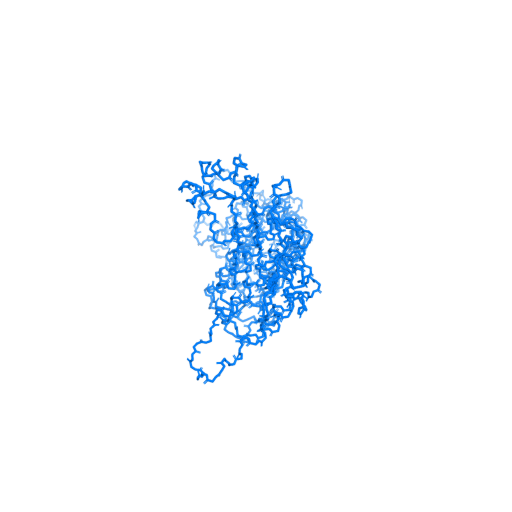181 1.00 89.19 109 ILE A C 1
ATOM 840 O O . ILE A 1 109 ? -10.354 -10.111 30.553 1.00 89.19 109 ILE A O 1
ATOM 844 N N . GLY A 1 110 ? -9.161 -8.316 31.180 1.00 85.81 110 GLY A N 1
ATOM 845 C CA . GLY A 1 110 ? -7.932 -8.698 30.479 1.00 85.81 110 GLY A CA 1
ATOM 846 C C . GLY A 1 110 ? -7.548 -7.805 29.300 1.00 85.81 110 GLY A C 1
ATOM 847 O O . GLY A 1 110 ? -6.675 -8.185 28.530 1.00 85.81 110 GLY A O 1
ATOM 848 N N . GLY A 1 111 ? -8.156 -6.628 29.154 1.00 91.12 111 GLY A N 1
ATOM 849 C CA . GLY A 1 111 ? -7.787 -5.612 28.168 1.00 91.12 111 GLY A CA 1
ATOM 850 C C . GLY A 1 111 ? -8.433 -5.793 26.792 1.00 91.12 111 GLY A C 1
ATOM 851 O O . GLY A 1 111 ? -9.270 -6.666 26.562 1.00 91.12 111 GLY A O 1
ATOM 852 N N . ILE A 1 112 ? -8.029 -4.941 25.846 1.00 94.38 112 ILE A N 1
ATOM 853 C CA . ILE A 1 112 ? -8.601 -4.903 24.488 1.00 94.38 112 ILE A CA 1
ATOM 854 C C . ILE A 1 112 ? -8.398 -6.218 23.718 1.00 94.38 112 ILE A C 1
ATOM 856 O O . ILE A 1 112 ? -9.209 -6.568 22.864 1.00 94.38 112 ILE A O 1
ATOM 860 N N . GLN A 1 113 ? -7.354 -6.989 24.042 1.00 93.50 113 GLN A N 1
ATOM 861 C CA . GLN A 1 113 ? -7.042 -8.247 23.359 1.00 93.50 113 GLN A CA 1
ATOM 862 C C . GLN A 1 113 ? -8.122 -9.325 23.511 1.00 93.50 113 GLN A C 1
ATOM 864 O O . GLN A 1 113 ? -8.186 -10.233 22.683 1.00 93.50 113 GLN A O 1
ATOM 869 N N . VAL A 1 114 ? -8.999 -9.208 24.514 1.00 94.56 114 VAL A N 1
ATOM 870 C CA . VAL A 1 114 ? -10.153 -10.104 24.708 1.00 94.56 114 VAL A CA 1
ATOM 871 C C . VAL A 1 114 ? -11.105 -10.065 23.507 1.00 94.56 114 VAL A C 1
ATOM 873 O O . VAL A 1 114 ? -11.837 -11.021 23.264 1.00 94.56 114 VAL A O 1
ATOM 876 N N . LEU A 1 115 ? -11.061 -8.995 22.709 1.00 95.31 115 LEU A N 1
ATOM 877 C CA . LEU A 1 115 ? -11.897 -8.830 21.524 1.00 95.31 115 LEU A CA 1
ATOM 878 C C . LEU A 1 115 ? -11.351 -9.543 20.280 1.00 95.31 115 LEU A C 1
ATOM 880 O O . LEU A 1 115 ? -12.127 -9.889 19.393 1.00 95.31 115 LEU A O 1
ATOM 884 N N . PHE A 1 116 ? -10.041 -9.796 20.180 1.00 95.19 116 PHE A N 1
ATOM 885 C CA . PHE A 1 116 ? -9.458 -10.370 18.958 1.00 95.19 116 PHE A CA 1
ATOM 886 C C . PHE A 1 116 ? -9.974 -11.776 18.618 1.00 95.19 116 PHE A C 1
ATOM 888 O O . PHE A 1 116 ? -10.195 -12.038 17.434 1.00 9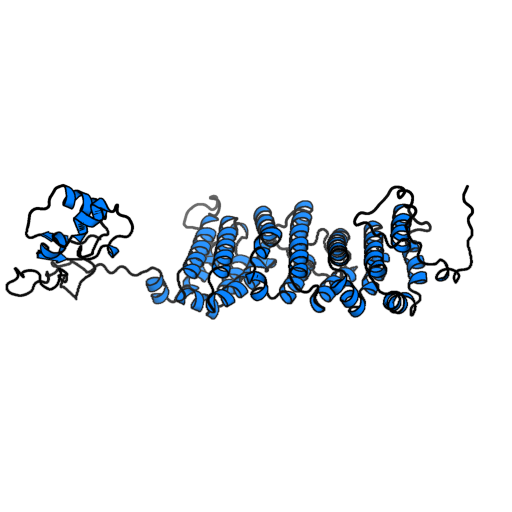5.19 116 PHE A O 1
ATOM 895 N N . PRO A 1 117 ? -10.212 -12.685 19.589 1.00 94.94 117 PRO A N 1
ATOM 896 C CA . PRO A 1 117 ? -10.815 -13.984 19.305 1.00 94.94 117 PRO A CA 1
ATOM 897 C C . PRO A 1 117 ? -12.198 -13.902 18.648 1.00 94.94 117 PRO A C 1
ATOM 899 O O . PRO A 1 117 ? -12.570 -14.833 17.940 1.00 94.94 117 PRO A O 1
ATOM 902 N N . LEU A 1 118 ? -12.941 -12.801 18.819 1.00 94.25 118 LEU A N 1
ATOM 903 C CA . LEU A 1 118 ? -14.247 -12.617 18.177 1.00 94.25 118 LEU A CA 1
ATOM 904 C C . LEU A 1 118 ? -14.124 -12.503 16.649 1.00 94.25 118 LEU A C 1
ATOM 906 O O . LEU A 1 118 ? -15.009 -12.955 15.930 1.00 94.25 118 LEU A O 1
ATOM 910 N N . LEU A 1 119 ? -12.994 -11.998 16.135 1.00 95.19 119 LEU A N 1
ATOM 911 C CA . LEU A 1 119 ? -12.721 -11.972 14.691 1.00 95.19 119 LEU A CA 1
ATOM 912 C C . LEU A 1 119 ? -12.601 -13.384 14.098 1.00 95.19 119 LEU A C 1
ATOM 914 O O . LEU A 1 119 ? -12.954 -13.600 12.944 1.00 95.19 119 LEU A O 1
ATOM 918 N N . ALA A 1 120 ? -12.147 -14.362 14.888 1.00 92.81 120 ALA A N 1
ATOM 919 C CA . ALA A 1 120 ? -12.078 -15.760 14.458 1.00 92.81 120 ALA A CA 1
ATOM 920 C C . ALA A 1 120 ? -13.459 -16.440 14.408 1.00 92.81 120 ALA A C 1
ATOM 922 O O . ALA A 1 120 ? -13.577 -17.556 13.909 1.00 92.81 120 ALA A O 1
ATOM 923 N N . GLN A 1 121 ? -14.491 -15.787 14.948 1.00 92.19 121 GLN A N 1
ATOM 924 C CA . GLN A 1 121 ? -15.849 -16.315 15.064 1.00 92.19 121 GLN A CA 1
ATOM 925 C C . GLN A 1 121 ? -16.817 -15.703 14.044 1.00 92.19 121 GLN A C 1
ATOM 927 O O . GLN A 1 121 ? -17.985 -16.077 14.030 1.00 92.19 121 GLN A O 1
ATOM 932 N N . LEU A 1 122 ? -16.349 -14.798 13.174 1.00 90.56 122 LEU A N 1
ATOM 933 C CA . LEU A 1 122 ? -17.194 -14.082 12.209 1.00 90.56 122 LEU A CA 1
ATOM 934 C C . LEU A 1 122 ? -17.962 -15.011 11.255 1.00 90.56 122 LEU A C 1
ATOM 936 O O . LEU A 1 122 ? -19.045 -14.660 10.794 1.00 90.56 122 LEU A O 1
ATOM 940 N N . ASP A 1 123 ? -17.414 -16.194 10.970 1.00 89.06 123 ASP A N 1
ATOM 941 C CA . ASP A 1 123 ? -18.036 -17.187 10.088 1.00 89.06 123 ASP A CA 1
ATOM 942 C C . ASP A 1 123 ? -18.877 -18.238 10.827 1.00 89.06 123 ASP A C 1
ATOM 944 O O . ASP A 1 123 ? -19.439 -19.131 10.187 1.00 89.06 123 ASP A O 1
ATOM 948 N N . LEU A 1 124 ? -18.978 -18.164 12.160 1.00 86.44 124 LEU A N 1
ATOM 949 C CA . LEU A 1 124 ? -19.806 -19.096 12.920 1.00 86.44 124 LEU A CA 1
ATOM 950 C C . LEU A 1 124 ? -21.301 -18.807 12.699 1.00 86.44 124 LEU A C 1
ATOM 952 O O . LEU A 1 124 ? -21.711 -17.646 12.615 1.00 86.44 124 LEU A O 1
ATOM 956 N N . PRO A 1 125 ? -22.145 -19.852 12.627 1.00 76.19 125 PRO A N 1
ATOM 957 C CA . PRO A 1 125 ? -23.583 -19.678 12.472 1.00 76.19 125 PRO A CA 1
ATOM 958 C C . PRO A 1 125 ? -24.182 -18.969 13.695 1.00 76.19 125 PRO A C 1
ATOM 960 O O . PRO A 1 125 ? -23.980 -19.386 14.837 1.00 76.19 125 PRO A O 1
ATOM 963 N N . MET A 1 126 ? -24.945 -17.899 13.457 1.00 67.62 126 MET A N 1
ATOM 964 C CA . MET A 1 126 ? -25.644 -17.172 14.516 1.00 67.62 126 MET A CA 1
ATOM 965 C C . MET A 1 126 ? -26.977 -17.853 14.862 1.00 67.62 126 MET A C 1
ATOM 967 O O . MET A 1 126 ? -27.998 -17.615 14.221 1.00 67.62 126 MET A O 1
ATOM 971 N N . GLY A 1 127 ? -26.976 -18.670 15.917 1.00 65.00 127 GLY A N 1
ATOM 972 C CA . GLY A 1 127 ? -28.191 -19.246 16.507 1.00 65.00 127 GLY A CA 1
ATOM 973 C C . GLY A 1 127 ? -28.911 -20.294 15.643 1.00 65.00 127 GLY A C 1
ATOM 974 O O . GLY A 1 127 ? -28.339 -20.873 14.727 1.00 65.00 127 GLY A O 1
ATOM 975 N N . LEU A 1 128 ? -30.185 -20.551 15.972 1.00 55.91 128 LEU A N 1
ATOM 976 C CA . LEU A 1 128 ? -31.069 -21.533 15.312 1.00 55.91 128 LEU A CA 1
ATOM 977 C C . LEU A 1 128 ? -31.691 -21.023 13.995 1.00 55.91 128 LEU A C 1
ATOM 979 O O . LEU A 1 128 ? -32.575 -21.674 13.437 1.00 55.91 128 LEU A O 1
ATOM 983 N N . VAL A 1 129 ? -31.289 -19.842 13.520 1.00 54.47 129 VAL A N 1
ATOM 984 C CA . VAL A 1 129 ? -31.850 -19.246 12.302 1.00 54.47 129 VAL A CA 1
ATOM 985 C C . VAL A 1 129 ? -31.327 -20.034 11.093 1.00 54.47 129 VAL A C 1
ATOM 987 O O . VAL A 1 129 ? -30.127 -20.320 11.039 1.00 54.47 129 VAL A O 1
ATOM 990 N N . PRO A 1 130 ? -32.189 -20.429 10.135 1.00 54.12 130 PRO A N 1
ATOM 991 C CA . PRO A 1 130 ? -31.749 -21.186 8.973 1.00 54.12 130 PRO A CA 1
ATOM 992 C C . PRO A 1 130 ? -30.623 -20.457 8.230 1.00 54.12 130 PRO A C 1
ATOM 994 O O . PRO A 1 130 ? -30.635 -19.234 8.114 1.00 54.12 130 PRO A O 1
ATOM 997 N N . LEU A 1 131 ? -29.686 -21.239 7.682 1.00 54.91 131 LEU A N 1
ATOM 998 C CA . LEU A 1 131 ? -28.470 -20.857 6.935 1.00 54.91 131 LEU A CA 1
ATOM 999 C C . LEU A 1 131 ? -28.671 -19.875 5.748 1.00 54.91 131 LEU A C 1
ATOM 1001 O O . LEU A 1 131 ? -27.722 -19.615 5.014 1.00 54.91 131 LEU A O 1
ATOM 1005 N N . GLN A 1 132 ? -29.887 -19.372 5.523 1.00 51.00 132 GLN A N 1
ATOM 1006 C CA . GLN A 1 132 ? -30.298 -18.575 4.367 1.00 51.00 132 GLN A CA 1
ATOM 1007 C C . GLN A 1 132 ? -30.354 -17.058 4.614 1.00 51.00 132 GLN A C 1
ATOM 1009 O O . GLN A 1 132 ? -30.478 -16.320 3.637 1.00 51.00 132 GLN A O 1
ATOM 1014 N N . GLU A 1 133 ? -30.237 -16.555 5.852 1.00 52.84 133 GLU A N 1
ATOM 1015 C CA . GLU A 1 133 ? -30.040 -15.108 6.036 1.00 52.84 133 GLU A CA 1
ATOM 1016 C C . GLU A 1 133 ? -28.609 -14.708 5.637 1.00 52.84 133 GLU A C 1
ATOM 1018 O O . GLU A 1 133 ? -27.648 -15.363 6.060 1.00 52.84 133 GLU A O 1
ATOM 1023 N N . PRO A 1 134 ? -28.430 -13.633 4.843 1.00 55.00 134 PRO A N 1
ATOM 1024 C CA . PRO A 1 134 ? -27.104 -13.147 4.493 1.00 55.00 134 PRO A CA 1
ATOM 1025 C C . PRO A 1 134 ? -26.328 -12.821 5.773 1.00 55.00 134 PRO A C 1
ATOM 1027 O O . PRO A 1 134 ? -26.797 -12.072 6.635 1.00 55.00 134 PRO A O 1
ATOM 1030 N N . ARG A 1 135 ? -25.134 -13.416 5.899 1.00 60.69 135 ARG A N 1
ATOM 1031 C CA . ARG A 1 135 ? -24.189 -13.169 6.999 1.00 60.69 135 ARG A CA 1
ATOM 1032 C C . ARG A 1 135 ? -24.049 -11.662 7.175 1.00 60.69 135 ARG A C 1
ATOM 1034 O O . ARG A 1 135 ? -23.739 -10.990 6.200 1.00 60.69 135 ARG A O 1
ATOM 1041 N N . ARG A 1 136 ? -24.301 -11.133 8.377 1.00 63.91 136 ARG A N 1
ATOM 1042 C CA . ARG A 1 136 ? -24.327 -9.681 8.620 1.00 63.91 136 ARG A CA 1
ATOM 1043 C C . ARG A 1 136 ? -22.898 -9.129 8.610 1.00 63.91 136 ARG A C 1
ATOM 1045 O O . ARG A 1 136 ? -22.211 -9.270 9.624 1.00 63.91 136 ARG A O 1
ATOM 1052 N N . PRO A 1 137 ? -22.453 -8.451 7.534 1.00 67.50 137 PRO A N 1
ATOM 1053 C CA . PRO A 1 137 ? -21.089 -7.922 7.452 1.00 67.50 137 PRO A CA 1
ATOM 1054 C C . PRO A 1 137 ? -20.847 -6.813 8.493 1.00 67.50 137 PRO A C 1
ATOM 1056 O O . PRO A 1 137 ? -19.709 -6.487 8.828 1.00 67.50 137 PRO A O 1
ATOM 1059 N N . SER A 1 138 ? -21.932 -6.267 9.056 1.00 83.56 138 SER A N 1
ATOM 1060 C CA . SER A 1 138 ? -21.921 -5.207 10.061 1.00 83.56 138 SER A CA 1
ATOM 1061 C C . SER A 1 138 ? -21.255 -5.601 11.380 1.00 83.56 138 SER A C 1
ATOM 1063 O O . SER A 1 138 ? -20.772 -4.717 12.081 1.00 83.56 138 SER A O 1
ATOM 1065 N N . ILE A 1 139 ? -21.177 -6.890 11.741 1.00 90.81 139 ILE A N 1
ATOM 1066 C CA . ILE A 1 139 ? -20.533 -7.306 13.003 1.00 90.81 139 ILE A CA 1
ATOM 1067 C C . ILE A 1 139 ? -19.032 -7.023 12.953 1.00 90.81 139 ILE A C 1
ATOM 1069 O O . ILE A 1 139 ? -18.482 -6.459 13.898 1.00 90.81 139 ILE A O 1
ATOM 1073 N N . CYS A 1 140 ? -18.379 -7.370 11.840 1.00 94.81 140 CYS A N 1
ATOM 1074 C CA . CYS A 1 140 ? -16.963 -7.078 11.646 1.00 94.81 140 CYS A CA 1
ATOM 1075 C C . CYS A 1 140 ? -16.717 -5.566 11.653 1.00 94.81 140 CYS A C 1
ATOM 1077 O O . CYS A 1 140 ? -15.845 -5.100 12.381 1.00 94.81 140 CYS A O 1
ATOM 1079 N N . ALA A 1 141 ? -17.525 -4.796 10.916 1.00 95.50 141 ALA A N 1
ATOM 1080 C CA . ALA A 1 141 ? -17.442 -3.335 10.906 1.00 95.50 141 ALA A CA 1
ATOM 1081 C C . ALA A 1 141 ? -17.601 -2.730 12.309 1.00 95.50 141 ALA A C 1
ATOM 1083 O O . ALA A 1 141 ? -16.767 -1.934 12.729 1.00 95.50 141 ALA A O 1
ATOM 1084 N N . THR A 1 142 ? -18.602 -3.176 13.071 1.00 95.94 142 THR A N 1
ATOM 1085 C CA . THR A 1 142 ? -18.851 -2.703 14.442 1.00 95.94 142 THR A CA 1
ATOM 1086 C C . THR A 1 142 ? -17.676 -3.022 15.364 1.00 95.94 142 THR A C 1
ATOM 1088 O O . THR A 1 142 ? -17.228 -2.164 16.119 1.00 95.94 142 THR A O 1
ATOM 1091 N N . LEU A 1 143 ? -17.144 -4.247 15.296 1.00 96.56 143 LEU A N 1
ATOM 1092 C CA . LEU A 1 143 ? -16.035 -4.676 16.145 1.00 96.56 143 LEU A CA 1
ATOM 1093 C C . LEU A 1 143 ? -14.736 -3.929 15.817 1.00 96.56 143 LEU A C 1
ATOM 1095 O O . LEU A 1 143 ? -14.049 -3.468 16.728 1.00 96.56 143 LEU A O 1
ATOM 1099 N N . ILE A 1 144 ? -14.396 -3.802 14.531 1.00 97.81 144 ILE A N 1
ATOM 1100 C CA . ILE A 1 144 ? -13.204 -3.068 14.089 1.00 97.81 144 ILE A CA 1
ATOM 1101 C C . ILE A 1 144 ? -13.343 -1.582 14.423 1.00 97.81 144 ILE A C 1
ATOM 1103 O O . ILE A 1 144 ? -12.413 -1.016 14.993 1.00 97.81 144 ILE A O 1
ATOM 1107 N N . GLY A 1 145 ? -14.501 -0.976 14.144 1.00 97.69 145 GLY A N 1
ATOM 1108 C CA . GLY A 1 145 ? -14.801 0.412 14.497 1.00 97.69 145 GLY A CA 1
ATOM 1109 C C . GLY A 1 145 ? -14.626 0.668 15.989 1.00 97.69 145 GLY A C 1
ATOM 1110 O O . GLY A 1 145 ? -13.873 1.559 16.370 1.00 97.69 145 GLY A O 1
ATOM 1111 N N . PHE A 1 146 ? -15.198 -0.193 16.833 1.00 97.06 146 PHE A N 1
ATOM 1112 C CA . PHE A 1 146 ? -15.040 -0.100 18.282 1.00 97.06 146 PHE A CA 1
ATOM 1113 C C . PHE A 1 146 ? -13.573 -0.207 18.729 1.00 97.06 146 PHE A C 1
ATOM 1115 O O . PHE A 1 146 ? -13.114 0.597 19.539 1.00 97.06 146 PHE A O 1
ATOM 1122 N N . ILE A 1 147 ? -12.800 -1.164 18.197 1.00 97.31 147 ILE A N 1
ATOM 1123 C CA . ILE A 1 147 ? -11.366 -1.285 18.518 1.00 97.31 147 ILE A CA 1
ATOM 1124 C C . ILE A 1 147 ? -10.609 -0.016 18.100 1.00 97.31 147 ILE A C 1
ATOM 1126 O O . ILE A 1 147 ? -9.773 0.471 18.864 1.00 97.31 147 ILE A O 1
ATOM 1130 N N . CYS A 1 148 ? -10.902 0.527 16.915 1.00 97.94 148 CYS A N 1
ATOM 1131 C CA . CYS A 1 148 ? -10.303 1.763 16.420 1.00 97.94 148 CYS A CA 1
ATOM 1132 C C . CYS A 1 148 ? -10.625 2.953 17.337 1.00 97.94 148 CYS A C 1
ATOM 1134 O O . CYS A 1 148 ? -9.696 3.596 17.817 1.00 97.94 148 CYS A O 1
ATOM 1136 N N . GLU A 1 149 ? -11.892 3.185 17.683 1.00 96.19 149 GLU A N 1
ATOM 1137 C CA . GLU A 1 149 ? -12.315 4.260 18.597 1.00 96.19 149 GLU A CA 1
ATOM 1138 C C . GLU A 1 149 ? -11.680 4.135 19.993 1.00 96.19 149 GLU A C 1
ATOM 1140 O O . GLU A 1 149 ? -11.285 5.126 20.615 1.00 96.19 149 GLU A O 1
ATOM 1145 N N . MET A 1 150 ? -11.515 2.908 20.497 1.00 94.44 150 MET A N 1
ATOM 1146 C CA . MET A 1 150 ? -10.808 2.654 21.756 1.00 94.44 150 MET A CA 1
ATOM 1147 C C . MET A 1 150 ? -9.316 2.994 21.669 1.00 94.44 150 MET A C 1
ATOM 1149 O O . MET A 1 150 ? -8.743 3.474 22.649 1.00 94.44 150 MET A O 1
ATOM 1153 N N . CYS A 1 151 ? -8.686 2.784 20.509 1.00 95.31 151 CYS A N 1
ATOM 1154 C CA . CYS A 1 151 ? -7.310 3.219 20.273 1.00 95.31 151 CYS A CA 1
ATOM 1155 C C . CYS A 1 151 ? -7.196 4.747 20.225 1.00 95.31 151 CYS A C 1
ATOM 1157 O O . CYS A 1 151 ? -6.218 5.282 20.738 1.00 95.31 151 CYS A O 1
ATOM 1159 N N . GLU A 1 152 ? -8.175 5.450 19.653 1.00 94.44 152 GLU A N 1
ATOM 1160 C CA . GLU A 1 152 ? -8.187 6.922 19.599 1.00 94.44 152 GLU A CA 1
ATOM 1161 C C . GLU A 1 152 ? -8.362 7.547 20.992 1.00 94.44 152 GLU A C 1
ATOM 1163 O O . GLU A 1 152 ? -7.741 8.555 21.322 1.00 94.44 152 GLU A O 1
ATOM 1168 N N . SER A 1 153 ? -9.177 6.924 21.844 1.00 90.69 153 SER A N 1
ATOM 1169 C CA . SER A 1 153 ? -9.591 7.494 23.132 1.00 90.69 153 SER A CA 1
ATOM 1170 C C . SER A 1 153 ? -8.731 7.089 24.339 1.00 90.69 153 SER A C 1
ATOM 1172 O O . SER A 1 153 ? -8.843 7.718 25.392 1.00 90.69 153 SER A O 1
ATOM 1174 N N . SER A 1 154 ? -7.872 6.061 24.244 1.00 90.88 154 SER A N 1
ATOM 1175 C CA . SER A 1 154 ? -7.170 5.517 25.420 1.00 90.88 154 SER A CA 1
ATOM 1176 C C . SER A 1 154 ? -5.719 5.089 25.181 1.00 90.88 154 SER A C 1
ATOM 1178 O O . SER A 1 154 ? -5.437 4.083 24.532 1.00 90.88 154 SER A O 1
ATOM 1180 N N . ASN A 1 155 ? -4.781 5.766 25.856 1.00 91.06 155 ASN A N 1
ATOM 1181 C CA . ASN A 1 155 ? -3.357 5.398 25.871 1.00 91.06 155 ASN A CA 1
ATOM 1182 C C . ASN A 1 155 ? -3.094 3.978 26.403 1.00 91.06 155 ASN A C 1
ATOM 1184 O O . ASN A 1 155 ? -2.185 3.298 25.931 1.00 91.06 155 ASN A O 1
ATOM 1188 N N . THR A 1 156 ? -3.882 3.507 27.372 1.00 91.19 156 THR A N 1
ATOM 1189 C CA . THR A 1 156 ? -3.750 2.146 27.913 1.00 91.19 156 THR A CA 1
ATOM 1190 C C . THR A 1 156 ? -4.110 1.106 26.855 1.00 91.19 156 THR A C 1
ATOM 1192 O O . THR A 1 156 ? -3.375 0.138 26.661 1.00 91.19 156 THR A O 1
ATOM 1195 N N . VAL A 1 157 ? -5.193 1.336 26.102 1.00 94.25 157 VAL A N 1
ATOM 1196 C CA . VAL A 1 157 ? -5.569 0.482 24.965 1.00 94.25 157 VAL A CA 1
ATOM 1197 C C . VAL A 1 157 ? -4.472 0.492 23.906 1.00 94.25 157 VAL A C 1
ATOM 1199 O O . VAL A 1 157 ? -4.084 -0.574 23.428 1.00 94.25 157 VAL A O 1
ATOM 1202 N N . GLN A 1 158 ? -3.915 1.665 23.592 1.00 95.12 158 GLN A N 1
ATOM 1203 C CA . GLN A 1 158 ? -2.809 1.774 22.644 1.00 95.12 158 GLN A CA 1
ATOM 1204 C C . GLN A 1 158 ? -1.596 0.932 23.070 1.00 95.12 158 GLN A C 1
ATOM 1206 O O . GLN A 1 158 ? -1.050 0.184 22.260 1.00 95.12 158 GLN A O 1
ATOM 1211 N N . GLN A 1 159 ? -1.202 0.983 24.347 1.00 94.06 159 GLN A N 1
ATOM 1212 C CA . GLN A 1 159 ? -0.107 0.155 24.860 1.00 94.06 159 GLN A CA 1
ATOM 1213 C C . GLN A 1 159 ? -0.406 -1.342 24.755 1.00 94.06 159 GLN A C 1
ATOM 1215 O O . GLN A 1 159 ? 0.455 -2.097 24.301 1.00 94.06 159 GLN A O 1
ATOM 1220 N N . HIS A 1 160 ? -1.621 -1.778 25.098 1.00 94.31 160 HIS A N 1
ATOM 1221 C CA . HIS A 1 160 ? -2.011 -3.181 24.941 1.00 94.31 160 HIS A CA 1
ATOM 1222 C C . HIS A 1 160 ? -1.998 -3.630 23.476 1.00 94.31 160 HIS A C 1
ATOM 1224 O O . HIS A 1 160 ? -1.541 -4.733 23.179 1.00 94.31 160 HIS A O 1
ATOM 1230 N N . MET A 1 161 ? -2.442 -2.779 22.549 1.00 96.88 161 MET A N 1
ATOM 1231 C CA . MET A 1 161 ? -2.364 -3.044 21.110 1.00 96.88 161 MET A CA 1
ATOM 1232 C C . MET A 1 161 ? -0.915 -3.206 20.636 1.00 96.88 161 MET A C 1
ATOM 1234 O O . MET A 1 161 ? -0.631 -4.102 19.842 1.00 96.88 161 MET A O 1
ATOM 1238 N N . ILE A 1 162 ? 0.017 -2.387 21.131 1.00 96.19 162 ILE A N 1
ATOM 1239 C CA . ILE A 1 162 ? 1.444 -2.496 20.789 1.00 96.19 162 ILE A CA 1
ATOM 1240 C C . ILE A 1 162 ? 2.039 -3.789 21.363 1.00 96.19 162 ILE A C 1
ATOM 1242 O O . ILE A 1 162 ? 2.612 -4.580 20.613 1.00 96.19 162 ILE A O 1
ATOM 1246 N N . GLN A 1 163 ? 1.874 -4.025 22.668 1.00 95.00 163 GLN A N 1
ATOM 1247 C CA . GLN A 1 163 ? 2.449 -5.175 23.380 1.00 95.00 163 GLN A CA 1
ATOM 1248 C C . GLN A 1 163 ? 1.964 -6.512 22.810 1.00 95.00 163 GLN A C 1
ATOM 1250 O O . GLN A 1 163 ? 2.758 -7.431 22.621 1.00 95.00 163 GLN A O 1
ATOM 1255 N N . ASN A 1 164 ? 0.675 -6.601 22.474 1.00 95.06 164 ASN A N 1
ATOM 1256 C CA . ASN A 1 164 ? 0.062 -7.823 21.954 1.00 95.06 164 ASN A CA 1
ATOM 1257 C C . ASN A 1 164 ? 0.105 -7.930 20.423 1.00 95.06 164 ASN A C 1
ATOM 1259 O O . ASN A 1 164 ? -0.502 -8.841 19.862 1.00 95.06 164 ASN A O 1
ATOM 1263 N N . LYS A 1 165 ? 0.783 -7.003 19.729 1.00 96.75 165 LYS A N 1
ATOM 1264 C CA . LYS A 1 165 ? 0.799 -6.921 18.257 1.00 96.75 165 LYS A CA 1
ATOM 1265 C C . LYS A 1 165 ? -0.621 -6.965 17.664 1.00 96.75 165 LYS A C 1
ATOM 1267 O O . LYS A 1 165 ? -0.883 -7.699 16.714 1.00 96.75 165 LYS A O 1
ATOM 1272 N N . GLY A 1 166 ? -1.539 -6.180 18.226 1.00 97.56 166 GLY A N 1
ATOM 1273 C CA . GLY A 1 166 ? -2.978 -6.246 17.958 1.00 97.56 166 GLY A CA 1
ATOM 1274 C C . GLY A 1 166 ? -3.331 -6.235 16.470 1.00 97.56 166 GLY A C 1
ATOM 1275 O O . GLY A 1 166 ? -4.004 -7.148 16.006 1.00 97.56 166 GLY A O 1
ATOM 1276 N N . PHE A 1 167 ? -2.792 -5.294 15.685 1.00 98.25 167 PHE A N 1
ATOM 1277 C CA . PHE A 1 167 ? -3.055 -5.244 14.238 1.00 98.25 167 PHE A CA 1
ATOM 1278 C C . PHE A 1 167 ? -2.545 -6.465 13.466 1.00 98.25 167 PHE A C 1
ATOM 1280 O O . PHE A 1 167 ? -3.193 -6.888 12.512 1.00 98.25 167 PHE A O 1
ATOM 1287 N N . LEU A 1 168 ? -1.431 -7.074 13.881 1.00 97.88 168 LEU A N 1
ATOM 1288 C CA . LEU A 1 168 ? -0.955 -8.324 13.284 1.00 97.88 168 LEU A CA 1
ATOM 1289 C C . LEU A 1 168 ? -1.936 -9.467 13.564 1.00 97.88 168 LEU A C 1
ATOM 1291 O O . LEU A 1 168 ? -2.290 -10.210 12.651 1.00 97.88 168 LEU A O 1
ATOM 1295 N N . VAL A 1 169 ? -2.396 -9.589 14.813 1.00 97.81 169 VAL A N 1
ATOM 1296 C CA . VAL A 1 169 ? -3.376 -10.610 15.208 1.00 97.81 169 VAL A CA 1
ATOM 1297 C C . VAL A 1 169 ? -4.696 -10.402 14.467 1.00 97.81 169 VAL A C 1
ATOM 1299 O O . VAL A 1 169 ? -5.225 -11.352 13.898 1.00 97.81 169 VAL A O 1
ATOM 1302 N N . MET A 1 170 ? -5.199 -9.167 14.408 1.00 97.94 170 MET A N 1
ATOM 1303 C CA . MET A 1 170 ? -6.416 -8.823 13.667 1.00 97.94 170 MET A CA 1
ATOM 1304 C C . MET A 1 170 ? -6.283 -9.186 12.187 1.00 97.94 170 MET A C 1
ATOM 1306 O O . MET A 1 170 ? -7.142 -9.877 11.650 1.00 97.94 170 MET A O 1
ATOM 1310 N N . SER A 1 171 ? -5.177 -8.792 11.547 1.00 97.62 171 SER A N 1
ATOM 1311 C CA . SER A 1 171 ? -4.883 -9.131 10.151 1.00 97.62 171 SER A CA 1
ATOM 1312 C C . SER A 1 171 ? -4.887 -10.639 9.912 1.00 97.62 171 SER A C 1
ATOM 1314 O O . SER A 1 171 ? -5.465 -11.115 8.936 1.00 97.62 171 SER A O 1
ATOM 1316 N N . TYR A 1 172 ? -4.277 -11.405 10.820 1.00 97.31 172 TYR A N 1
ATOM 1317 C CA . TYR A 1 172 ? -4.247 -12.862 10.747 1.00 97.31 172 TYR A CA 1
ATOM 1318 C C . TYR A 1 172 ? -5.647 -13.481 10.863 1.00 97.31 172 TYR A C 1
ATOM 1320 O O . TYR A 1 172 ? -5.980 -14.368 10.079 1.00 97.31 172 TYR A O 1
ATOM 1328 N N . GLN A 1 173 ? -6.483 -13.013 11.796 1.00 96.94 173 GLN A N 1
ATOM 1329 C CA . GLN A 1 173 ? -7.845 -13.539 11.939 1.00 96.94 173 GLN A CA 1
ATOM 1330 C C . GLN A 1 173 ? -8.728 -13.167 10.744 1.00 96.94 173 GLN A C 1
ATOM 1332 O O . GLN A 1 173 ? -9.423 -14.027 10.209 1.00 96.94 173 GLN A O 1
ATOM 1337 N N . LEU A 1 174 ? -8.638 -11.926 10.259 1.00 95.94 174 LEU A N 1
ATOM 1338 C CA . LEU A 1 174 ? -9.383 -11.471 9.083 1.00 95.94 174 LEU A CA 1
ATOM 1339 C C . LEU A 1 174 ? -8.992 -12.241 7.811 1.00 95.94 174 LEU A C 1
ATOM 1341 O O . LEU A 1 174 ? -9.855 -12.574 7.008 1.00 95.94 174 LEU A O 1
ATOM 1345 N N . GLN A 1 175 ? -7.717 -12.608 7.649 1.00 94.62 175 GLN A N 1
ATOM 1346 C CA . GLN A 1 175 ? -7.264 -13.472 6.547 1.00 94.62 175 GLN A CA 1
ATOM 1347 C C . GLN A 1 175 ? -7.796 -14.911 6.629 1.00 94.62 175 GLN A C 1
ATOM 1349 O O . GLN A 1 175 ? -7.719 -15.655 5.649 1.00 94.62 175 GLN A O 1
ATOM 1354 N N . ARG A 1 176 ? -8.303 -15.345 7.783 1.00 93.19 176 ARG A N 1
ATOM 1355 C CA . ARG A 1 176 ? -8.904 -16.674 7.956 1.00 93.19 176 ARG A CA 1
ATOM 1356 C C . ARG A 1 176 ? -10.424 -16.646 7.858 1.00 93.19 176 ARG A C 1
ATOM 1358 O O . ARG A 1 176 ? -10.997 -17.686 7.557 1.00 93.19 176 ARG A O 1
ATOM 1365 N N . ALA A 1 177 ? -11.034 -15.483 8.065 1.00 92.06 177 ALA A N 1
ATOM 1366 C CA . ALA A 1 177 ? -12.465 -15.278 7.910 1.00 92.06 177 ALA A CA 1
ATOM 1367 C C . ALA A 1 177 ? -12.875 -15.094 6.433 1.00 92.06 177 ALA A C 1
ATOM 1369 O O . ALA A 1 177 ? -12.028 -14.846 5.560 1.00 92.06 177 ALA A O 1
ATOM 1370 N N . SER A 1 178 ? -14.175 -15.177 6.132 1.00 91.19 178 SER A N 1
ATOM 1371 C CA . SER A 1 178 ? -14.696 -14.749 4.829 1.00 91.19 178 SER A CA 1
ATOM 1372 C C . SER A 1 178 ? -14.328 -13.288 4.564 1.00 91.19 178 SER A C 1
ATOM 1374 O O . SER A 1 178 ? -14.479 -12.421 5.427 1.00 91.19 178 SER A O 1
ATOM 1376 N N . ARG A 1 179 ? -13.875 -12.987 3.344 1.00 91.25 179 ARG A N 1
ATOM 1377 C CA . ARG A 1 179 ? -13.483 -11.619 2.971 1.00 91.25 179 ARG A CA 1
ATOM 1378 C C . ARG A 1 179 ? -14.677 -10.724 2.655 1.00 91.25 179 ARG A C 1
ATOM 1380 O O . ARG A 1 179 ? -14.499 -9.516 2.549 1.00 91.25 179 ARG A O 1
ATOM 1387 N N . ASP A 1 180 ? -15.884 -11.290 2.630 1.00 89.50 180 ASP A N 1
ATOM 1388 C CA . ASP A 1 180 ? -17.142 -10.534 2.584 1.00 89.50 180 ASP A CA 1
ATOM 1389 C C . ASP A 1 180 ? -17.335 -9.660 3.832 1.00 89.50 180 ASP A C 1
ATOM 1391 O O . ASP A 1 180 ? -18.023 -8.642 3.780 1.00 89.50 180 ASP A O 1
ATOM 1395 N N . HIS A 1 181 ? -16.706 -10.031 4.955 1.00 92.19 181 HIS A N 1
ATOM 1396 C CA . HIS A 1 181 ? -16.728 -9.238 6.186 1.00 92.19 181 HIS A CA 1
ATOM 1397 C C . HIS A 1 181 ? -15.892 -7.958 6.084 1.00 92.19 181 HIS A C 1
ATOM 1399 O O . HIS A 1 181 ? -16.109 -7.029 6.858 1.00 92.19 181 HIS A O 1
ATOM 1405 N N . ILE A 1 182 ? -14.936 -7.888 5.149 1.00 94.94 182 ILE A N 1
ATOM 1406 C CA . ILE A 1 182 ? -14.063 -6.724 4.962 1.00 94.94 182 ILE A CA 1
ATOM 1407 C C . ILE A 1 182 ? -14.746 -5.755 3.993 1.00 94.94 182 ILE A C 1
ATOM 1409 O O . ILE A 1 182 ? -14.475 -5.734 2.791 1.00 94.94 182 ILE A O 1
ATOM 1413 N N . THR A 1 183 ? -15.668 -4.969 4.540 1.00 95.50 183 THR A N 1
ATOM 1414 C CA . THR A 1 183 ? -16.486 -4.001 3.804 1.00 95.50 183 THR A CA 1
ATOM 1415 C C . THR A 1 183 ? -15.845 -2.614 3.733 1.00 95.50 183 THR A C 1
ATOM 1417 O O . THR A 1 183 ? -14.810 -2.335 4.344 1.00 95.50 183 THR A O 1
ATOM 1420 N N . ASP A 1 184 ? -16.512 -1.706 3.019 1.00 96.38 184 ASP A N 1
ATOM 1421 C CA . ASP A 1 184 ? -16.172 -0.282 2.997 1.00 96.38 184 ASP A CA 1
ATOM 1422 C C . ASP A 1 184 ? -16.151 0.352 4.398 1.00 96.38 184 ASP A C 1
ATOM 1424 O O . ASP A 1 184 ? -15.324 1.222 4.657 1.00 96.38 184 ASP A O 1
ATOM 1428 N N . GLU A 1 185 ? -17.023 -0.090 5.308 1.00 96.94 185 GLU A N 1
ATOM 1429 C CA . GLU A 1 185 ? -17.071 0.403 6.691 1.00 96.94 185 GLU A CA 1
ATOM 1430 C C . GLU A 1 185 ? -15.834 -0.034 7.482 1.00 96.94 185 GLU A C 1
ATOM 1432 O O . GLU A 1 185 ? -15.222 0.780 8.169 1.00 96.94 185 GLU A O 1
ATOM 1437 N N . VAL A 1 186 ? -15.404 -1.293 7.323 1.00 97.75 186 VAL A N 1
ATOM 1438 C CA . VAL A 1 186 ? -14.164 -1.799 7.936 1.00 97.75 186 VAL A CA 1
ATOM 1439 C C . VAL A 1 186 ? -12.954 -1.013 7.431 1.00 97.75 186 VAL A C 1
ATOM 1441 O O . VAL A 1 186 ? -12.113 -0.587 8.225 1.00 97.75 186 VAL A O 1
ATOM 1444 N N . LEU A 1 187 ? -12.869 -0.789 6.114 1.00 98.31 187 LEU A N 1
ATOM 1445 C CA . LEU A 1 187 ? -11.822 0.048 5.530 1.00 98.31 187 LEU A CA 1
ATOM 1446 C C . LEU A 1 187 ? -11.880 1.467 6.109 1.00 98.31 187 LEU A C 1
ATOM 1448 O O . LEU A 1 187 ? -10.850 1.998 6.523 1.00 98.31 187 LEU A O 1
ATOM 1452 N N . HIS A 1 188 ? -13.070 2.063 6.191 1.00 97.94 188 HIS A N 1
ATOM 1453 C CA . HIS A 1 188 ? -13.258 3.401 6.741 1.00 97.94 188 HIS A CA 1
ATOM 1454 C C . HIS A 1 188 ? -12.749 3.517 8.183 1.00 97.94 188 HIS A C 1
ATOM 1456 O O . HIS A 1 188 ? -12.030 4.469 8.477 1.00 97.94 188 HIS A O 1
ATOM 1462 N N . SER A 1 189 ? -13.019 2.540 9.055 1.00 98.31 189 SER A N 1
ATOM 1463 C CA . SER A 1 189 ? -12.493 2.529 10.428 1.00 98.31 189 SER A CA 1
ATOM 1464 C C . SER A 1 189 ? -10.959 2.554 10.469 1.00 98.31 189 SER A C 1
ATOM 1466 O O . SER A 1 189 ? -10.372 3.338 11.216 1.00 98.31 189 SER A O 1
ATOM 1468 N N . PHE A 1 190 ? -10.283 1.762 9.626 1.00 98.44 190 PHE A N 1
ATOM 1469 C CA . PHE A 1 190 ? -8.817 1.773 9.552 1.00 98.44 190 PHE A CA 1
ATOM 1470 C C . PHE A 1 190 ? -8.256 3.089 9.001 1.00 98.44 190 PHE A C 1
ATOM 1472 O O . PHE A 1 190 ? -7.240 3.586 9.497 1.00 98.44 190 PHE A O 1
ATOM 1479 N N . LEU A 1 191 ? -8.900 3.667 7.983 1.00 97.25 191 LEU A N 1
ATOM 1480 C CA . LEU A 1 191 ? -8.484 4.948 7.408 1.00 97.25 191 LEU A CA 1
ATOM 1481 C C . LEU A 1 191 ? -8.733 6.114 8.374 1.00 97.25 191 LEU A C 1
ATOM 1483 O O . LEU A 1 191 ? -7.884 6.998 8.477 1.00 97.25 191 LEU A O 1
ATOM 1487 N N . SER A 1 192 ? -9.846 6.100 9.113 1.00 96.56 192 SER A N 1
ATOM 1488 C CA . SER A 1 192 ? -10.141 7.077 10.169 1.00 96.56 192 SER A CA 1
ATOM 1489 C C . SER A 1 192 ? -9.067 7.038 11.250 1.00 96.56 192 SER A C 1
ATOM 1491 O O . SER A 1 192 ? -8.439 8.060 11.522 1.00 96.56 192 SER A O 1
ATOM 1493 N N . LEU A 1 193 ? -8.751 5.843 11.761 1.00 97.06 193 LEU A N 1
ATOM 1494 C CA . LEU A 1 193 ? -7.700 5.689 12.762 1.00 97.06 193 LEU A CA 1
ATOM 1495 C C . LEU A 1 193 ? -6.330 6.124 12.224 1.00 97.06 193 LEU A C 1
ATOM 1497 O O . LEU A 1 193 ? -5.551 6.740 12.942 1.00 97.06 193 LEU A O 1
ATOM 1501 N N . THR A 1 194 ? -6.029 5.851 10.952 1.00 95.19 194 THR A N 1
ATOM 1502 C CA . THR A 1 194 ? -4.786 6.313 10.314 1.00 95.19 194 THR A CA 1
ATOM 1503 C C . THR A 1 194 ? -4.710 7.841 10.311 1.00 95.19 194 THR A C 1
ATOM 1505 O O . THR A 1 194 ? -3.693 8.397 10.720 1.00 95.19 194 THR A O 1
ATOM 1508 N N . LYS A 1 195 ? -5.790 8.527 9.912 1.00 92.81 195 LYS A N 1
ATOM 1509 C CA . LYS A 1 195 ? -5.883 9.997 9.951 1.00 92.81 195 LYS A CA 1
ATOM 1510 C C . LYS A 1 195 ? -5.734 10.521 11.386 1.00 92.81 195 LYS A C 1
ATOM 1512 O O . LYS A 1 195 ? -4.970 11.454 11.618 1.00 92.81 195 LYS A O 1
ATOM 1517 N N . HIS A 1 196 ? -6.384 9.885 12.359 1.00 93.06 196 HIS A N 1
ATOM 1518 C CA . HIS A 1 196 ? -6.244 10.239 13.771 1.00 93.06 196 HIS A CA 1
ATOM 1519 C C . HIS A 1 196 ? -4.789 10.111 14.256 1.00 93.06 196 HIS A C 1
ATOM 1521 O O . HIS A 1 196 ? -4.220 11.074 14.765 1.00 93.06 196 HIS A O 1
ATOM 1527 N N . LEU A 1 197 ? -4.141 8.964 14.037 1.00 92.19 197 LEU A N 1
ATOM 1528 C CA . LEU A 1 197 ? -2.765 8.714 14.484 1.00 92.19 197 LEU A CA 1
ATOM 1529 C C . LEU A 1 197 ? -1.722 9.606 13.792 1.00 92.19 197 LEU A C 1
ATOM 1531 O O . LEU A 1 197 ? -0.654 9.834 14.352 1.00 92.19 197 LEU A O 1
ATOM 1535 N N . LEU A 1 198 ? -2.018 10.123 12.596 1.00 89.00 198 LEU A N 1
ATOM 1536 C CA . LEU A 1 198 ? -1.178 11.119 11.925 1.00 89.00 198 LEU A CA 1
ATOM 1537 C C . LEU A 1 198 ? -1.282 12.512 12.559 1.00 89.00 198 LEU A C 1
ATOM 1539 O O . LEU A 1 198 ? -0.315 13.268 12.521 1.00 89.00 198 LEU A O 1
ATOM 1543 N N . THR A 1 199 ? -2.427 12.837 13.161 1.00 87.00 199 THR A N 1
ATOM 1544 C CA . THR A 1 199 ? -2.669 14.147 13.789 1.00 87.00 199 THR A CA 1
ATOM 1545 C C . THR A 1 199 ? -2.285 14.191 15.266 1.00 87.00 199 THR A C 1
ATOM 1547 O O . THR A 1 199 ? -1.892 15.246 15.767 1.00 87.00 199 THR A O 1
ATOM 1550 N N . VAL A 1 200 ? -2.372 13.060 15.972 1.00 81.56 200 VAL A N 1
ATOM 1551 C CA . VAL A 1 200 ? -2.077 12.972 17.406 1.00 81.56 200 VAL A CA 1
ATOM 1552 C C . VAL A 1 200 ? -0.640 12.511 17.638 1.00 81.56 200 VAL A C 1
ATOM 1554 O O . VAL A 1 200 ? -0.304 11.332 17.526 1.00 81.56 200 VAL A O 1
ATOM 1557 N N . TYR A 1 201 ? 0.214 13.451 18.036 1.00 77.81 201 TYR A N 1
ATOM 1558 C CA . TYR A 1 201 ? 1.626 13.192 18.302 1.00 77.81 201 TYR A CA 1
ATOM 1559 C C . TYR A 1 201 ? 1.825 12.511 19.661 1.00 77.81 201 TYR A C 1
ATOM 1561 O O . TYR A 1 201 ? 1.857 13.157 20.707 1.00 77.81 201 TYR A O 1
ATOM 1569 N N . SER A 1 202 ? 1.987 11.189 19.644 1.00 87.19 202 SER A N 1
ATOM 1570 C CA . SER A 1 202 ? 2.404 10.401 20.807 1.00 87.19 202 SER A CA 1
ATOM 1571 C C . SER A 1 202 ? 3.338 9.264 20.388 1.00 87.19 202 SER A C 1
ATOM 1573 O O . SER A 1 202 ? 3.243 8.746 19.275 1.00 87.19 202 SER A O 1
ATOM 1575 N N . SER A 1 203 ? 4.230 8.840 21.288 1.00 88.00 203 SER A N 1
ATOM 1576 C CA . SER A 1 203 ? 5.150 7.719 21.038 1.00 88.00 203 SER A CA 1
ATOM 1577 C C . SER A 1 203 ? 4.406 6.410 20.751 1.00 88.00 203 SER A C 1
ATOM 1579 O O . SER A 1 203 ? 4.793 5.648 19.865 1.00 88.00 203 SER A O 1
ATOM 1581 N N . ASN A 1 204 ? 3.302 6.166 21.464 1.00 91.88 204 ASN A N 1
ATOM 1582 C CA . ASN A 1 204 ? 2.423 5.031 21.200 1.00 91.88 204 ASN A CA 1
ATOM 1583 C C . ASN A 1 204 ? 1.753 5.152 19.824 1.00 91.88 204 ASN A C 1
ATOM 1585 O O . ASN A 1 204 ? 1.717 4.176 19.077 1.00 91.88 204 ASN A O 1
ATOM 1589 N N . GLY A 1 205 ? 1.257 6.344 19.476 1.00 91.81 205 GLY A N 1
ATOM 1590 C CA . GLY A 1 205 ? 0.592 6.599 18.202 1.00 91.81 205 GLY A CA 1
ATOM 1591 C C . GLY A 1 205 ? 1.490 6.334 16.995 1.00 91.81 205 GLY A C 1
ATOM 1592 O O . GLY A 1 205 ? 1.058 5.683 16.046 1.00 91.81 205 GLY A O 1
ATOM 1593 N N . GLU A 1 206 ? 2.766 6.723 17.062 1.00 91.19 206 GLU A N 1
ATOM 1594 C CA . GLU A 1 206 ? 3.748 6.448 16.005 1.00 91.19 206 GLU A CA 1
ATOM 1595 C C . GLU A 1 206 ? 3.967 4.939 15.787 1.00 91.19 206 GLU A C 1
ATOM 1597 O O . GLU A 1 206 ? 3.978 4.451 14.651 1.00 91.19 206 GLU A O 1
ATOM 1602 N N . LEU A 1 207 ? 4.128 4.177 16.874 1.00 93.06 207 LEU A N 1
ATOM 1603 C CA . LEU A 1 207 ? 4.307 2.723 16.809 1.00 93.06 207 LEU A CA 1
ATOM 1604 C C . LEU A 1 207 ? 3.049 2.020 16.291 1.00 93.06 207 LEU A C 1
ATOM 1606 O O . LEU A 1 207 ? 3.142 1.109 15.465 1.00 93.06 207 LEU A O 1
ATOM 1610 N N . LEU A 1 208 ? 1.873 2.459 16.741 1.00 95.19 208 LEU A N 1
ATOM 1611 C CA . LEU A 1 208 ? 0.595 1.941 16.266 1.00 95.19 208 LEU A CA 1
ATOM 1612 C C . LEU A 1 208 ? 0.374 2.209 14.789 1.00 95.19 208 LEU A C 1
ATOM 1614 O O . LEU A 1 208 ? -0.044 1.300 14.077 1.00 95.19 208 LEU A O 1
ATOM 1618 N N . LEU A 1 209 ? 0.684 3.419 14.327 1.00 94.56 209 LEU A N 1
ATOM 1619 C CA . LEU A 1 209 ? 0.584 3.770 12.921 1.00 94.56 209 LEU A CA 1
ATOM 1620 C C . LEU A 1 209 ? 1.476 2.850 12.083 1.00 94.56 209 LEU A C 1
ATOM 1622 O O . LEU A 1 209 ? 1.006 2.276 11.107 1.00 94.56 209 LEU A O 1
ATOM 1626 N N . LYS A 1 210 ? 2.727 2.618 12.500 1.00 93.19 210 LYS A N 1
ATOM 1627 C CA . LYS A 1 210 ? 3.629 1.667 11.825 1.00 93.19 210 LYS A CA 1
ATOM 1628 C C . LYS A 1 210 ? 3.033 0.257 11.755 1.00 93.19 210 LYS A C 1
ATOM 1630 O O . LYS A 1 210 ? 3.013 -0.339 10.683 1.00 93.19 210 LYS A O 1
ATOM 1635 N N . HIS A 1 211 ? 2.489 -0.258 12.859 1.00 95.12 211 HIS A N 1
ATOM 1636 C CA . HIS A 1 211 ? 1.837 -1.573 12.878 1.00 95.12 211 HIS A CA 1
ATOM 1637 C C . HIS A 1 211 ? 0.587 -1.635 11.987 1.00 95.12 211 HIS A C 1
ATOM 1639 O O . HIS A 1 211 ? 0.370 -2.639 11.309 1.00 95.12 211 HIS A O 1
ATOM 1645 N N . LEU A 1 212 ? -0.236 -0.583 11.984 1.00 96.88 212 LEU A N 1
ATOM 1646 C CA . LEU A 1 212 ? -1.434 -0.483 11.153 1.00 96.88 212 LEU A CA 1
ATOM 1647 C C . LEU A 1 212 ? -1.067 -0.483 9.664 1.00 96.88 212 LEU A C 1
ATOM 1649 O O . LEU A 1 212 ? -1.667 -1.211 8.874 1.00 96.88 212 LEU A O 1
ATOM 1653 N N . LEU A 1 213 ? -0.038 0.274 9.285 1.00 95.19 213 LEU A N 1
ATOM 1654 C CA . LEU A 1 213 ? 0.475 0.300 7.919 1.00 95.19 213 LEU A CA 1
ATOM 1655 C C . LEU A 1 213 ? 1.017 -1.066 7.489 1.00 95.19 213 LEU A C 1
ATOM 1657 O O . LEU A 1 213 ? 0.569 -1.606 6.481 1.00 95.19 213 LEU A O 1
ATOM 1661 N N . ASP A 1 214 ? 1.928 -1.650 8.269 1.00 94.06 214 ASP A N 1
ATOM 1662 C CA . ASP A 1 214 ? 2.626 -2.884 7.897 1.00 94.06 214 ASP A CA 1
ATOM 1663 C C . ASP A 1 214 ? 1.690 -4.103 7.852 1.00 94.06 214 ASP A C 1
ATOM 1665 O O . ASP A 1 214 ? 1.812 -4.960 6.974 1.00 94.06 214 ASP A O 1
ATOM 1669 N N . HIS A 1 215 ? 0.758 -4.209 8.803 1.00 96.62 215 HIS A N 1
ATOM 1670 C CA . HIS A 1 215 ? -0.054 -5.416 8.970 1.00 96.62 215 HIS A CA 1
ATOM 1671 C C . HIS A 1 215 ? -1.442 -5.328 8.341 1.00 96.62 215 HIS A C 1
ATOM 1673 O O . HIS A 1 215 ? -2.016 -6.373 8.020 1.00 96.62 215 HIS A O 1
ATOM 1679 N N . ILE A 1 216 ? -1.978 -4.122 8.152 1.00 97.88 216 ILE A N 1
ATOM 1680 C CA . ILE A 1 216 ? -3.302 -3.912 7.564 1.00 97.88 216 ILE A CA 1
ATOM 1681 C C . ILE A 1 216 ? -3.154 -3.270 6.186 1.00 97.88 216 ILE A C 1
ATOM 1683 O O . ILE A 1 216 ? -3.327 -3.964 5.189 1.00 97.88 216 ILE A O 1
ATOM 1687 N N . LEU A 1 217 ? -2.789 -1.987 6.091 1.00 96.88 217 LEU A N 1
ATOM 1688 C CA . LEU A 1 217 ? -2.906 -1.233 4.830 1.00 96.88 217 LEU A CA 1
ATOM 1689 C C . LEU A 1 217 ? -1.982 -1.748 3.710 1.00 96.88 217 LEU A C 1
ATOM 1691 O O . LEU A 1 217 ? -2.410 -1.842 2.563 1.00 96.88 217 LEU A O 1
ATOM 1695 N N . PHE A 1 218 ? -0.746 -2.141 4.026 1.00 96.56 218 PHE A N 1
ATOM 1696 C CA . PHE A 1 218 ? 0.235 -2.640 3.049 1.00 96.56 218 PHE A CA 1
ATOM 1697 C C . PHE A 1 218 ? 0.305 -4.168 2.960 1.00 96.56 218 PHE A C 1
ATOM 1699 O O . PHE A 1 218 ? 1.224 -4.715 2.340 1.00 96.56 218 PHE A O 1
ATOM 1706 N N . ASN A 1 219 ? -0.659 -4.874 3.555 1.00 96.94 219 ASN A N 1
ATOM 1707 C CA . ASN A 1 219 ? -0.719 -6.326 3.493 1.00 96.94 219 ASN A CA 1
ATOM 1708 C C . ASN A 1 219 ? -1.600 -6.803 2.322 1.00 96.94 219 ASN A C 1
ATOM 1710 O O . ASN A 1 219 ? -2.819 -6.900 2.468 1.00 96.94 219 ASN A O 1
ATOM 1714 N N . PRO A 1 220 ? -1.023 -7.188 1.170 1.00 96.69 220 PRO A N 1
ATOM 1715 C CA . PRO A 1 220 ? -1.816 -7.603 0.015 1.00 96.69 220 PRO A CA 1
ATOM 1716 C C . PRO A 1 220 ? -2.598 -8.903 0.234 1.00 96.69 220 PRO A C 1
ATOM 1718 O O . PRO A 1 220 ? -3.616 -9.101 -0.420 1.00 96.69 220 PRO A O 1
ATOM 1721 N N . ALA A 1 221 ? -2.162 -9.777 1.151 1.00 95.56 221 ALA A N 1
ATOM 1722 C CA . ALA A 1 221 ? -2.860 -11.031 1.439 1.00 95.56 221 ALA A CA 1
ATOM 1723 C C . ALA A 1 221 ? -4.230 -10.798 2.091 1.00 95.56 221 ALA A C 1
ATOM 1725 O O . ALA A 1 221 ? -5.136 -11.614 1.926 1.00 95.56 221 ALA A O 1
ATOM 1726 N N . LEU A 1 222 ? -4.373 -9.682 2.813 1.00 95.94 222 LEU A N 1
ATOM 1727 C CA . LEU A 1 222 ? -5.636 -9.266 3.408 1.00 95.94 222 LEU A CA 1
ATOM 1728 C C . LEU A 1 222 ? -6.614 -8.766 2.336 1.00 95.94 222 LEU A C 1
ATOM 1730 O O . LEU A 1 222 ? -7.789 -9.115 2.376 1.00 95.94 222 LEU A O 1
ATOM 1734 N N . TRP A 1 223 ? -6.123 -7.986 1.367 1.00 96.88 223 TRP A N 1
ATOM 1735 C CA . TRP A 1 223 ? -6.970 -7.234 0.435 1.00 96.88 223 TRP A CA 1
ATOM 1736 C C . TRP A 1 223 ? -7.284 -7.942 -0.878 1.00 96.88 223 TRP A C 1
ATOM 1738 O O . TRP A 1 223 ? -8.351 -7.714 -1.425 1.00 96.88 223 TRP A O 1
ATOM 1748 N N . ILE A 1 224 ? -6.404 -8.807 -1.394 1.00 96.06 224 ILE A N 1
ATOM 1749 C CA . ILE A 1 224 ? -6.551 -9.368 -2.754 1.00 96.06 224 ILE A CA 1
ATOM 1750 C C . ILE A 1 224 ? -7.888 -10.098 -2.987 1.00 96.06 224 ILE A C 1
ATOM 1752 O O . ILE A 1 224 ? -8.366 -10.158 -4.119 1.00 96.06 224 ILE A O 1
ATOM 1756 N N . TYR A 1 225 ? -8.490 -10.619 -1.915 1.00 94.62 225 TYR A N 1
ATOM 1757 C CA . TYR A 1 225 ? -9.732 -11.390 -1.937 1.00 94.62 225 TYR A CA 1
ATOM 1758 C C . TYR A 1 225 ? -10.976 -10.598 -1.500 1.00 94.62 225 TYR A C 1
ATOM 1760 O O . TYR A 1 225 ? -12.054 -11.180 -1.399 1.00 94.62 225 TYR A O 1
ATOM 1768 N N . THR A 1 226 ? -10.849 -9.308 -1.172 1.00 95.50 226 THR A N 1
ATOM 1769 C CA . THR A 1 226 ? -11.996 -8.469 -0.782 1.00 95.50 226 THR A CA 1
ATOM 1770 C C . THR A 1 226 ? -12.756 -7.983 -2.020 1.00 95.50 226 THR A C 1
ATOM 1772 O O . THR A 1 226 ? -12.224 -8.063 -3.133 1.00 95.50 226 THR A O 1
ATOM 1775 N N . PRO A 1 227 ? -13.987 -7.452 -1.882 1.00 95.00 227 PRO A N 1
ATOM 1776 C CA . PRO A 1 227 ? -14.704 -6.878 -3.015 1.00 95.00 227 PRO A CA 1
ATOM 1777 C C . PRO A 1 227 ? -13.872 -5.807 -3.732 1.00 95.00 227 PRO A C 1
ATOM 1779 O O . PRO A 1 227 ? -13.265 -4.950 -3.086 1.00 95.00 227 PRO A O 1
ATOM 1782 N N . THR A 1 228 ? -13.877 -5.811 -5.068 1.00 96.25 228 THR A N 1
ATOM 1783 C CA . THR A 1 228 ? -13.058 -4.897 -5.884 1.00 96.25 228 THR A CA 1
ATOM 1784 C C . THR A 1 228 ? -13.222 -3.433 -5.482 1.00 96.25 228 THR A C 1
ATOM 1786 O O . THR A 1 228 ? -12.240 -2.702 -5.407 1.00 96.25 228 THR A O 1
ATOM 1789 N N . ALA A 1 229 ? -14.448 -3.003 -5.167 1.00 96.56 229 ALA A N 1
ATOM 1790 C CA . ALA A 1 229 ? -14.725 -1.633 -4.739 1.00 96.56 229 ALA A CA 1
ATOM 1791 C C . ALA A 1 229 ? -13.911 -1.223 -3.495 1.00 96.56 229 ALA A C 1
ATOM 1793 O O . ALA A 1 229 ? -13.406 -0.101 -3.441 1.00 96.56 229 ALA A O 1
ATOM 1794 N N . VAL A 1 230 ? -13.725 -2.142 -2.540 1.00 97.50 230 VAL A N 1
ATOM 1795 C CA . VAL A 1 230 ? -12.934 -1.922 -1.320 1.00 97.50 230 VAL A CA 1
ATOM 1796 C C . VAL A 1 230 ? -11.450 -1.800 -1.672 1.00 97.50 230 VAL A C 1
ATOM 1798 O O . VAL A 1 230 ? -10.783 -0.872 -1.214 1.00 97.50 230 VAL A O 1
ATOM 1801 N N . GLN A 1 231 ? -10.935 -2.688 -2.533 1.00 97.69 231 GLN A N 1
ATOM 1802 C CA . GLN A 1 231 ? -9.543 -2.633 -3.001 1.00 97.69 231 GLN A CA 1
ATOM 1803 C C . GLN A 1 231 ? -9.253 -1.307 -3.715 1.00 97.69 231 GLN A C 1
ATOM 1805 O O . GLN A 1 231 ? -8.298 -0.608 -3.375 1.00 97.69 231 GLN A O 1
ATOM 1810 N N . THR A 1 232 ? -10.109 -0.921 -4.664 1.00 98.00 232 THR A N 1
ATOM 1811 C CA . THR A 1 232 ? -9.978 0.329 -5.419 1.00 98.00 232 THR A CA 1
ATOM 1812 C C . THR A 1 232 ? -9.990 1.541 -4.494 1.00 98.00 232 THR A C 1
ATOM 1814 O O . THR A 1 232 ? -9.131 2.406 -4.636 1.00 98.00 232 THR A O 1
ATOM 1817 N N . LYS A 1 233 ? -10.892 1.595 -3.504 1.00 98.25 233 LYS A N 1
ATOM 1818 C CA . LYS A 1 233 ? -10.932 2.688 -2.517 1.00 98.25 233 LYS A CA 1
ATOM 1819 C C . LYS A 1 233 ? -9.654 2.777 -1.689 1.00 98.25 233 LYS A C 1
ATOM 1821 O O . LYS A 1 233 ? -9.134 3.877 -1.517 1.00 98.25 233 LYS A O 1
ATOM 1826 N N . LEU A 1 234 ? -9.127 1.647 -1.211 1.00 98.31 234 LEU A N 1
ATOM 1827 C CA . LEU A 1 234 ? -7.872 1.618 -0.458 1.00 98.31 234 LEU A CA 1
ATOM 1828 C C . LEU A 1 234 ? -6.714 2.178 -1.290 1.00 98.31 234 LEU A C 1
ATOM 1830 O O . LEU A 1 234 ? -6.026 3.097 -0.849 1.00 98.31 234 LEU A O 1
ATOM 1834 N N . TYR A 1 235 ? -6.487 1.636 -2.488 1.00 98.25 235 TYR A N 1
ATOM 1835 C CA . TYR A 1 235 ? -5.336 2.046 -3.293 1.00 98.25 235 TYR A CA 1
ATOM 1836 C C . TYR A 1 235 ? -5.499 3.454 -3.867 1.00 98.25 235 TYR A C 1
ATOM 1838 O O . TYR A 1 235 ? -4.508 4.180 -3.938 1.00 98.25 235 TYR A O 1
ATOM 1846 N N . ALA A 1 236 ? -6.723 3.885 -4.186 1.00 98.00 236 ALA A N 1
ATOM 1847 C CA . ALA A 1 236 ? -7.002 5.273 -4.539 1.00 98.00 236 ALA A CA 1
ATOM 1848 C C . ALA A 1 236 ? -6.649 6.219 -3.383 1.00 98.00 236 ALA A C 1
ATOM 1850 O O . ALA A 1 236 ? -5.883 7.156 -3.587 1.00 98.00 236 ALA A O 1
ATOM 1851 N N . TYR A 1 237 ? -7.105 5.922 -2.160 1.00 97.12 237 TYR A N 1
ATOM 1852 C CA . TYR A 1 237 ? -6.756 6.699 -0.968 1.00 97.12 237 TYR A CA 1
ATOM 1853 C C . TYR A 1 237 ? -5.235 6.791 -0.761 1.00 97.12 237 TYR A C 1
ATOM 1855 O O . TYR A 1 237 ? -4.709 7.885 -0.539 1.00 97.12 237 TYR A O 1
ATOM 1863 N N . LEU A 1 238 ? -4.517 5.665 -0.883 1.00 95.81 238 LEU A N 1
ATOM 1864 C CA . LEU A 1 238 ? -3.053 5.635 -0.781 1.00 95.81 238 LEU A CA 1
ATOM 1865 C C . LEU A 1 238 ? -2.382 6.517 -1.845 1.00 95.81 238 LEU A C 1
ATOM 1867 O O . LEU A 1 238 ? -1.403 7.203 -1.552 1.00 95.81 238 LEU A O 1
ATOM 1871 N N . ALA A 1 239 ? -2.915 6.526 -3.066 1.00 95.06 239 ALA A N 1
ATOM 1872 C CA . ALA A 1 239 ? -2.371 7.289 -4.181 1.00 95.06 239 ALA A CA 1
ATOM 1873 C C . ALA A 1 239 ? -2.624 8.801 -4.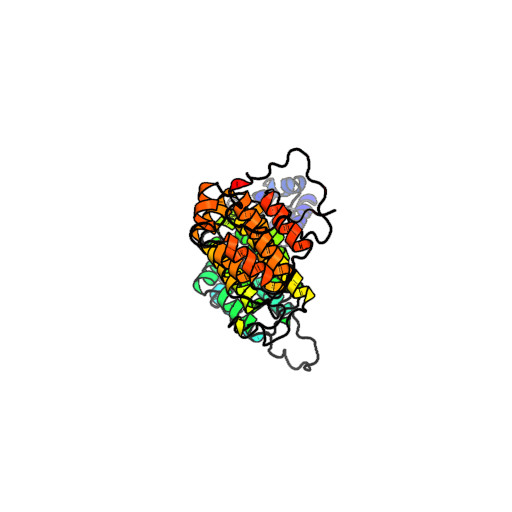083 1.00 95.06 239 ALA A C 1
ATOM 1875 O O . ALA A 1 239 ? -1.772 9.573 -4.525 1.00 95.06 239 ALA A O 1
ATOM 1876 N N . THR A 1 240 ? -3.771 9.231 -3.544 1.00 92.81 240 THR A N 1
ATOM 1877 C CA . THR A 1 240 ? -4.222 10.631 -3.645 1.00 92.81 240 THR A CA 1
ATOM 1878 C C . THR A 1 240 ? -4.249 11.391 -2.324 1.00 92.81 240 THR A C 1
ATOM 1880 O O . THR A 1 240 ? -3.894 12.565 -2.300 1.00 92.81 240 THR A O 1
ATOM 1883 N N . GLU A 1 241 ? -4.668 10.763 -1.226 1.00 92.38 241 GLU A N 1
ATOM 1884 C CA . GLU A 1 241 ? -4.887 11.448 0.058 1.00 92.38 241 GLU A CA 1
ATOM 1885 C C . GLU A 1 241 ? -3.786 11.151 1.074 1.00 92.38 241 GLU A C 1
ATOM 1887 O O . GLU A 1 241 ? -3.337 12.041 1.793 1.00 92.38 241 GLU A O 1
ATOM 1892 N N . PHE A 1 242 ? -3.333 9.900 1.136 1.00 90.56 242 PHE A N 1
ATOM 1893 C CA . PHE A 1 242 ? -2.431 9.415 2.180 1.00 90.56 242 PHE A CA 1
ATOM 1894 C C . PHE A 1 242 ? -1.109 10.188 2.245 1.00 90.56 242 PHE A C 1
ATOM 1896 O O . PHE A 1 242 ? -0.604 10.499 3.323 1.00 90.56 242 PHE A O 1
ATOM 1903 N N . LEU A 1 243 ? -0.558 10.546 1.082 1.00 87.12 243 LEU A N 1
ATOM 1904 C CA . LEU A 1 243 ? 0.677 11.321 0.987 1.00 87.12 243 LEU A CA 1
ATOM 1905 C C . LEU A 1 243 ? 0.466 12.836 1.116 1.00 87.12 243 LEU A C 1
ATOM 1907 O O . LEU A 1 243 ? 1.448 13.571 1.043 1.00 87.12 243 LEU A O 1
ATOM 1911 N N . GLY A 1 244 ? -0.761 13.322 1.321 1.00 82.00 244 GLY A N 1
ATOM 1912 C CA . GLY A 1 244 ? -1.036 14.744 1.544 1.00 82.00 244 GLY A CA 1
ATOM 1913 C C . GLY A 1 244 ? -0.508 15.256 2.888 1.00 82.00 244 GLY A C 1
ATOM 1914 O O . GLY A 1 244 ? -0.109 16.413 2.993 1.00 82.00 244 GLY A O 1
ATOM 1915 N N . ASP A 1 245 ? -0.422 14.388 3.897 1.00 79.50 245 ASP A N 1
ATOM 1916 C CA . ASP A 1 245 ? 0.052 14.759 5.231 1.00 79.50 245 ASP A CA 1
ATOM 1917 C C . ASP A 1 245 ? 1.585 14.916 5.257 1.00 79.50 245 ASP A C 1
ATOM 1919 O O . ASP A 1 245 ? 2.325 14.076 4.739 1.00 79.50 245 ASP A O 1
ATOM 1923 N N . THR A 1 246 ? 2.108 16.001 5.829 1.00 68.88 246 THR A N 1
ATOM 1924 C CA . THR A 1 246 ? 3.558 16.257 5.888 1.00 68.88 246 THR A CA 1
ATOM 1925 C C . THR A 1 246 ? 4.285 15.265 6.795 1.00 68.88 246 THR A C 1
ATOM 1927 O O . THR A 1 246 ? 5.431 14.913 6.511 1.00 68.88 246 THR A O 1
ATOM 1930 N N . GLN A 1 247 ? 3.610 14.738 7.818 1.00 73.62 247 GLN A N 1
ATOM 1931 C CA . GLN A 1 247 ? 4.204 13.845 8.818 1.00 73.62 247 GLN A CA 1
ATOM 1932 C C . GLN A 1 247 ? 4.360 12.409 8.331 1.00 73.62 247 GLN A C 1
ATOM 1934 O O . GLN A 1 247 ? 5.171 11.646 8.864 1.00 73.62 247 GLN A O 1
ATOM 1939 N N . ILE A 1 248 ? 3.634 12.041 7.272 1.00 76.38 248 ILE A N 1
ATOM 1940 C CA . ILE A 1 248 ? 3.640 10.681 6.731 1.00 76.38 248 ILE A CA 1
ATOM 1941 C C . ILE A 1 248 ? 5.051 10.198 6.378 1.00 76.38 248 ILE A C 1
ATOM 1943 O O . ILE A 1 248 ? 5.370 9.023 6.534 1.00 76.38 248 ILE A O 1
ATOM 1947 N N . TYR A 1 249 ? 5.922 11.117 5.954 1.00 71.94 249 TYR A N 1
ATOM 1948 C CA . TYR A 1 249 ? 7.263 10.794 5.482 1.00 71.94 249 TYR A CA 1
ATOM 1949 C C . TYR A 1 249 ? 8.197 10.313 6.602 1.00 71.94 249 TYR A C 1
ATOM 1951 O O . TYR A 1 249 ? 9.097 9.516 6.345 1.00 71.94 249 TYR A O 1
ATOM 1959 N N . ASN A 1 250 ? 7.962 10.747 7.844 1.00 73.12 250 ASN A N 1
ATOM 1960 C CA . ASN A 1 250 ? 8.737 10.308 9.007 1.00 73.12 250 ASN A CA 1
ATOM 1961 C C . ASN A 1 250 ? 8.251 8.951 9.537 1.00 73.12 250 ASN A C 1
ATOM 1963 O O . ASN A 1 250 ? 9.038 8.146 10.036 1.00 73.12 250 ASN A O 1
ATOM 1967 N N . ASN A 1 251 ? 6.952 8.683 9.396 1.00 76.50 251 ASN A N 1
ATOM 1968 C CA . ASN A 1 251 ? 6.313 7.497 9.960 1.00 76.50 251 ASN A CA 1
ATOM 1969 C C . ASN A 1 251 ? 6.390 6.287 9.023 1.00 76.50 251 ASN A C 1
ATOM 1971 O O . ASN A 1 251 ? 6.532 5.150 9.482 1.00 76.50 251 ASN A O 1
ATOM 1975 N N . VAL A 1 252 ? 6.341 6.523 7.710 1.00 82.62 252 VAL A N 1
ATOM 1976 C CA . VAL A 1 252 ? 6.450 5.475 6.696 1.00 82.62 252 VAL A CA 1
ATOM 1977 C C . VAL A 1 252 ? 7.910 5.075 6.506 1.00 82.62 252 VAL A C 1
ATOM 1979 O O . VAL A 1 252 ? 8.774 5.883 6.163 1.00 82.62 252 VAL A O 1
ATOM 1982 N N . ARG A 1 253 ? 8.190 3.773 6.624 1.00 88.88 253 ARG A N 1
ATOM 1983 C CA . ARG A 1 253 ? 9.476 3.193 6.212 1.00 88.88 253 ARG A CA 1
ATOM 1984 C C . ARG A 1 253 ? 9.543 3.161 4.688 1.00 88.88 253 ARG A C 1
ATOM 1986 O O . ARG A 1 253 ? 9.251 2.138 4.070 1.00 88.88 253 ARG A O 1
ATOM 1993 N N . ARG A 1 254 ? 9.901 4.299 4.084 1.00 90.81 254 ARG A N 1
ATOM 1994 C CA . ARG A 1 254 ? 9.837 4.544 2.633 1.00 90.81 254 ARG A CA 1
ATOM 1995 C C . ARG A 1 254 ? 10.408 3.398 1.791 1.00 90.81 254 ARG A C 1
ATOM 1997 O O . ARG A 1 254 ? 9.680 2.830 0.985 1.00 90.81 254 ARG A O 1
ATOM 2004 N N . VAL A 1 255 ? 11.665 3.012 2.031 1.00 93.44 255 VAL A N 1
ATOM 2005 C CA . VAL A 1 255 ? 12.338 1.937 1.274 1.00 93.44 255 VAL A CA 1
ATOM 2006 C C . VAL A 1 255 ? 11.558 0.628 1.393 1.00 93.44 255 VAL A C 1
ATOM 2008 O O . VAL A 1 255 ? 11.172 0.044 0.386 1.00 93.44 255 VAL A O 1
ATOM 2011 N N . SER A 1 256 ? 11.243 0.201 2.618 1.00 93.88 256 SER A N 1
ATOM 2012 C CA . SER A 1 256 ? 10.462 -1.017 2.865 1.00 93.88 256 SER A CA 1
ATOM 2013 C C . SER A 1 256 ? 9.096 -0.983 2.174 1.00 93.88 256 SER A C 1
ATOM 2015 O O . SER A 1 256 ? 8.667 -1.993 1.628 1.00 93.88 256 SER A O 1
ATOM 2017 N N . THR A 1 257 ? 8.446 0.181 2.138 1.00 94.94 257 THR A N 1
ATOM 2018 C CA . THR A 1 257 ? 7.136 0.375 1.501 1.00 94.94 257 THR A CA 1
ATOM 2019 C C . THR A 1 257 ? 7.223 0.242 -0.018 1.00 94.94 257 THR A C 1
ATOM 2021 O O . THR A 1 257 ? 6.388 -0.432 -0.622 1.00 94.94 257 THR A O 1
ATOM 2024 N N . VAL A 1 258 ? 8.259 0.811 -0.646 1.00 95.75 258 VAL A N 1
ATOM 2025 C CA . VAL A 1 258 ? 8.527 0.632 -2.083 1.00 95.75 258 VAL A CA 1
ATOM 2026 C C . VAL A 1 258 ? 8.751 -0.848 -2.394 1.00 95.75 258 VAL A C 1
ATOM 2028 O O . VAL A 1 258 ? 8.069 -1.403 -3.253 1.00 95.75 258 VAL A O 1
ATOM 2031 N N . LEU A 1 259 ? 9.634 -1.517 -1.646 1.00 97.00 259 LEU A N 1
ATOM 2032 C CA . LEU A 1 259 ? 9.932 -2.942 -1.827 1.00 97.00 259 LEU A CA 1
ATOM 2033 C C . LEU A 1 259 ? 8.675 -3.815 -1.668 1.00 97.00 259 LEU A C 1
ATOM 2035 O O . LEU A 1 259 ? 8.421 -4.698 -2.490 1.00 97.00 259 LEU A O 1
ATOM 2039 N N . GLN A 1 260 ? 7.860 -3.542 -0.647 1.00 96.62 260 GLN A N 1
ATOM 2040 C CA . GLN A 1 260 ? 6.607 -4.250 -0.385 1.00 96.62 260 GLN A CA 1
ATOM 2041 C C . GLN A 1 260 ? 5.565 -4.015 -1.488 1.00 96.62 260 GLN A C 1
ATOM 2043 O O . GLN A 1 260 ? 4.854 -4.944 -1.880 1.00 96.62 260 GLN A O 1
ATOM 2048 N N . THR A 1 261 ? 5.487 -2.801 -2.034 1.00 97.75 261 THR A N 1
ATOM 2049 C CA . THR A 1 261 ? 4.583 -2.472 -3.146 1.00 97.75 261 THR A CA 1
ATOM 2050 C C . THR A 1 261 ? 5.024 -3.180 -4.429 1.00 97.75 261 THR A C 1
ATOM 2052 O O . THR A 1 261 ? 4.202 -3.807 -5.096 1.00 97.75 261 THR A O 1
ATOM 2055 N N . MET A 1 262 ? 6.329 -3.205 -4.729 1.00 98.19 262 MET A N 1
ATOM 2056 C CA . MET A 1 262 ? 6.868 -3.976 -5.859 1.00 98.19 262 MET A CA 1
ATOM 2057 C C . MET A 1 262 ? 6.608 -5.480 -5.701 1.00 98.19 262 MET A C 1
ATOM 2059 O O . MET A 1 262 ? 6.227 -6.149 -6.662 1.00 98.19 262 MET A O 1
ATOM 2063 N N . HIS A 1 263 ? 6.750 -6.020 -4.487 1.00 97.25 263 HIS A N 1
ATOM 2064 C CA . HIS A 1 263 ? 6.372 -7.401 -4.181 1.00 97.25 263 HIS A CA 1
ATOM 2065 C C . HIS A 1 263 ? 4.863 -7.633 -4.391 1.00 97.25 263 HIS A C 1
ATOM 2067 O O . HIS A 1 263 ? 4.462 -8.637 -4.977 1.00 97.25 263 HIS A O 1
ATOM 2073 N N . THR A 1 264 ? 4.017 -6.694 -3.972 1.00 97.81 264 THR A N 1
ATOM 2074 C CA . THR A 1 264 ? 2.558 -6.757 -4.154 1.00 97.81 264 THR A CA 1
ATOM 2075 C C . THR A 1 264 ? 2.174 -6.819 -5.634 1.00 97.81 264 THR A C 1
ATOM 2077 O O . THR A 1 264 ? 1.445 -7.727 -6.043 1.00 97.81 264 THR A O 1
ATOM 2080 N N . LEU A 1 265 ? 2.743 -5.934 -6.456 1.00 97.50 265 LEU A N 1
ATOM 2081 C CA . LEU A 1 265 ? 2.570 -5.940 -7.911 1.00 97.50 265 LEU A CA 1
ATOM 2082 C C . LEU A 1 265 ? 3.076 -7.237 -8.555 1.00 97.50 265 LEU A C 1
ATOM 2084 O O . LEU A 1 265 ? 2.500 -7.706 -9.531 1.00 97.50 265 LEU A O 1
ATOM 2088 N N . LYS A 1 266 ? 4.165 -7.814 -8.032 1.00 95.88 266 LYS A N 1
ATOM 2089 C CA . LYS A 1 266 ? 4.804 -9.008 -8.603 1.00 95.88 266 LYS A CA 1
ATOM 2090 C C . LYS A 1 266 ? 4.014 -10.283 -8.323 1.00 95.88 266 LYS A C 1
ATOM 2092 O O . LYS A 1 266 ? 3.865 -11.114 -9.212 1.00 95.88 266 LYS A O 1
ATOM 2097 N N . TYR A 1 267 ? 3.541 -10.454 -7.090 1.00 96.44 267 TYR A N 1
ATOM 2098 C CA . TYR A 1 267 ? 2.986 -11.730 -6.635 1.00 96.44 267 TYR A CA 1
ATOM 2099 C C . TYR A 1 267 ? 1.458 -11.749 -6.539 1.00 96.44 267 TYR A C 1
ATOM 2101 O O . TYR A 1 267 ? 0.889 -12.827 -6.661 1.00 96.44 267 TYR A O 1
ATOM 2109 N N . TYR A 1 268 ? 0.789 -10.607 -6.345 1.00 96.50 268 TYR A N 1
ATOM 2110 C CA . TYR A 1 268 ? -0.665 -10.562 -6.118 1.00 96.50 268 TYR A CA 1
ATOM 2111 C C . TYR A 1 268 ? -1.443 -9.910 -7.265 1.00 96.50 268 TYR A C 1
ATOM 2113 O O . TYR A 1 268 ? -2.487 -10.426 -7.657 1.00 96.50 268 TYR A O 1
ATOM 2121 N N . TYR A 1 269 ? -0.938 -8.809 -7.830 1.00 96.62 269 TYR A N 1
ATOM 2122 C CA . TYR A 1 269 ? -1.636 -8.019 -8.857 1.00 96.62 269 TYR A CA 1
ATOM 2123 C C . TYR A 1 269 ? -1.012 -8.193 -10.248 1.00 96.62 269 TYR A C 1
ATOM 2125 O O . TYR A 1 269 ? -0.629 -7.241 -10.922 1.00 96.62 269 TYR A O 1
ATOM 2133 N N . TRP A 1 270 ? -0.905 -9.443 -10.686 1.00 93.38 270 TRP A N 1
ATOM 2134 C CA . TRP A 1 270 ? -0.596 -9.800 -12.071 1.00 93.38 270 TRP A CA 1
ATOM 2135 C C . TRP A 1 270 ? -1.886 -9.871 -12.901 1.00 93.38 270 TRP A C 1
ATOM 2137 O O . TRP A 1 270 ? -2.928 -10.290 -12.386 1.00 93.38 270 TRP A O 1
ATOM 2147 N N . VAL A 1 271 ? -1.809 -9.461 -14.174 1.00 91.44 271 VAL A N 1
ATOM 2148 C CA . VAL A 1 271 ? -2.948 -9.493 -15.119 1.00 91.44 271 VAL A CA 1
ATOM 2149 C C . VAL A 1 271 ? -3.092 -10.872 -15.753 1.00 91.44 271 VAL A C 1
ATOM 2151 O O . VAL A 1 271 ? -4.164 -11.467 -15.724 1.00 91.44 271 VAL A O 1
ATOM 2154 N N . VAL A 1 272 ? -1.989 -11.406 -16.276 1.00 91.00 272 VAL A N 1
ATOM 2155 C CA . VAL A 1 272 ? -1.900 -12.777 -16.787 1.00 91.00 272 VAL A CA 1
ATOM 2156 C C . VAL A 1 272 ? -1.086 -13.600 -15.801 1.00 91.00 272 VAL A C 1
ATOM 2158 O O . VAL A 1 272 ? -0.139 -13.083 -15.208 1.00 91.00 272 VAL A O 1
ATOM 2161 N N . ASN A 1 273 ? -1.470 -14.863 -15.605 1.00 88.44 273 ASN A N 1
ATOM 2162 C CA . ASN A 1 273 ? -0.759 -15.763 -14.701 1.00 88.44 273 ASN A CA 1
ATOM 2163 C C . ASN A 1 273 ? 0.733 -15.818 -15.097 1.00 88.44 273 ASN A C 1
ATOM 2165 O O . ASN A 1 273 ? 1.016 -16.091 -16.272 1.00 88.44 273 ASN A O 1
ATOM 2169 N N . PRO A 1 274 ? 1.668 -15.511 -14.174 1.00 88.00 274 PRO A N 1
ATOM 2170 C CA . PRO A 1 274 ? 3.081 -15.438 -14.495 1.00 88.00 274 PRO A CA 1
ATOM 2171 C C . PRO A 1 274 ? 3.601 -16.701 -15.181 1.00 88.00 274 PRO A C 1
ATOM 2173 O O . PRO A 1 274 ? 3.352 -17.826 -14.750 1.00 88.00 274 PRO A O 1
ATOM 2176 N N . ARG A 1 275 ? 4.342 -16.516 -16.274 1.00 80.94 275 ARG A N 1
ATOM 2177 C CA . ARG A 1 275 ? 4.863 -17.628 -17.079 1.00 80.94 275 ARG A CA 1
ATOM 2178 C C . ARG A 1 275 ? 6.076 -18.268 -16.401 1.00 80.94 275 ARG A C 1
ATOM 2180 O O . ARG A 1 275 ? 6.806 -17.610 -15.661 1.00 80.94 275 ARG A O 1
ATOM 2187 N N . ASN A 1 276 ? 6.398 -19.509 -16.783 1.00 79.31 276 ASN A N 1
ATOM 2188 C CA . ASN A 1 276 ? 7.598 -20.221 -16.308 1.00 79.31 276 ASN A CA 1
ATOM 2189 C C . ASN A 1 276 ? 8.896 -19.404 -16.468 1.00 79.31 276 ASN A C 1
ATOM 2191 O O . ASN A 1 276 ? 9.789 -19.510 -15.635 1.00 79.31 276 ASN A O 1
ATOM 2195 N N . LYS A 1 277 ? 8.986 -18.548 -17.500 1.00 81.75 277 LYS A N 1
ATOM 2196 C CA . LYS A 1 277 ? 10.138 -17.658 -17.736 1.00 81.75 277 LYS A CA 1
ATOM 2197 C C . LYS A 1 277 ? 10.385 -16.660 -16.597 1.00 81.75 277 LYS A C 1
ATOM 2199 O O . LYS A 1 277 ? 11.530 -16.290 -16.367 1.00 81.75 277 LYS A O 1
ATOM 2204 N N . SER A 1 278 ? 9.336 -16.233 -15.895 1.00 87.12 278 SER A N 1
ATOM 2205 C CA . SER A 1 278 ? 9.446 -15.308 -14.764 1.00 87.12 278 SER A CA 1
ATOM 2206 C C . SER A 1 278 ? 9.842 -16.019 -13.463 1.00 87.12 278 SER A C 1
ATOM 2208 O O . SER A 1 278 ? 10.336 -15.368 -12.545 1.00 87.12 278 SER A O 1
ATOM 2210 N N . GLY A 1 279 ? 9.629 -17.340 -13.361 1.00 87.50 279 GLY A N 1
ATOM 2211 C CA . GLY A 1 279 ? 9.908 -18.115 -12.144 1.00 87.50 279 GLY A CA 1
ATOM 2212 C C . GLY A 1 279 ? 9.107 -17.651 -10.919 1.00 87.50 279 GLY A C 1
ATOM 2213 O O . GLY A 1 279 ? 9.559 -17.804 -9.787 1.00 87.50 279 GLY A O 1
ATOM 2214 N N . ILE A 1 280 ? 7.950 -17.019 -11.137 1.00 91.62 280 ILE A N 1
ATOM 2215 C CA . ILE A 1 280 ? 7.107 -16.443 -10.086 1.00 91.62 280 ILE A CA 1
ATOM 2216 C C . ILE A 1 280 ? 6.032 -17.456 -9.717 1.00 91.62 280 ILE A C 1
ATOM 2218 O O . ILE A 1 280 ? 5.228 -17.826 -10.566 1.00 91.62 280 ILE A O 1
ATOM 2222 N N . THR A 1 281 ? 5.963 -17.834 -8.442 1.00 93.19 281 THR A N 1
ATOM 2223 C CA . THR A 1 281 ? 4.788 -18.521 -7.896 1.00 93.19 281 THR A CA 1
ATOM 2224 C C . THR A 1 281 ? 3.744 -17.466 -7.519 1.00 93.19 281 THR A C 1
ATOM 2226 O O . THR A 1 281 ? 3.953 -16.750 -6.531 1.00 93.19 281 THR A O 1
ATOM 2229 N N . PRO A 1 282 ? 2.655 -17.303 -8.292 1.00 92.75 282 PRO A N 1
ATOM 2230 C CA . PRO A 1 282 ? 1.629 -16.310 -7.989 1.00 92.75 282 PRO A CA 1
ATOM 2231 C C . PRO A 1 282 ? 0.953 -16.592 -6.643 1.00 92.75 282 PRO A C 1
ATOM 2233 O O . PRO A 1 282 ? 0.780 -17.738 -6.233 1.00 92.75 282 PRO A O 1
ATOM 2236 N N . LYS A 1 283 ? 0.540 -15.519 -5.971 1.00 94.00 283 LYS A N 1
ATOM 2237 C CA . LYS A 1 283 ? -0.302 -15.528 -4.771 1.00 94.00 283 LYS A CA 1
ATOM 2238 C C . LYS A 1 283 ? -1.682 -14.974 -5.119 1.00 94.00 283 LYS A C 1
ATOM 2240 O O . LYS A 1 283 ? -1.879 -14.407 -6.195 1.00 94.00 283 LYS A O 1
ATOM 2245 N N . GLY A 1 284 ? -2.634 -15.120 -4.200 1.00 88.31 284 GLY A N 1
ATOM 2246 C CA . GLY A 1 284 ? -3.994 -14.634 -4.424 1.00 88.31 284 GLY A CA 1
ATOM 2247 C C . GLY A 1 284 ? -4.869 -15.600 -5.227 1.00 88.31 284 GLY A C 1
ATOM 2248 O O . GLY A 1 284 ? -5.848 -15.151 -5.800 1.00 88.31 284 GLY A O 1
ATOM 2249 N N . LEU A 1 285 ? -4.508 -16.886 -5.331 1.00 89.56 285 LEU A N 1
ATOM 2250 C CA . LEU A 1 285 ? -5.228 -17.871 -6.151 1.00 89.56 285 LEU A CA 1
ATOM 2251 C C . LEU A 1 285 ? -6.399 -18.558 -5.429 1.00 89.56 285 LEU A C 1
ATOM 2253 O O . LEU A 1 285 ? -7.253 -19.139 -6.090 1.00 89.56 285 LEU A O 1
ATOM 2257 N N . ASP A 1 286 ? -6.456 -18.486 -4.100 1.00 87.38 286 ASP A N 1
ATOM 2258 C CA . ASP A 1 286 ? -7.356 -19.303 -3.269 1.00 87.38 286 ASP A CA 1
ATOM 2259 C C . ASP A 1 286 ? -8.759 -18.690 -3.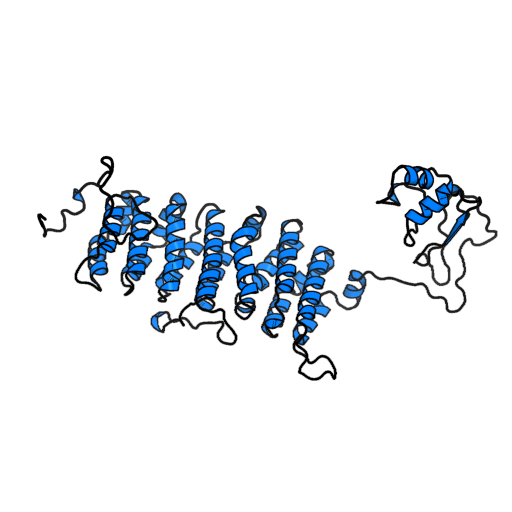093 1.00 87.38 286 ASP A C 1
ATOM 2261 O O . ASP A 1 286 ? -9.504 -19.069 -2.190 1.00 87.38 286 ASP A O 1
ATOM 2265 N N . GLY A 1 287 ? -9.124 -17.700 -3.907 1.00 87.31 287 GLY A N 1
ATOM 2266 C CA . GLY A 1 287 ? -10.349 -16.928 -3.723 1.00 87.31 287 GLY A CA 1
ATOM 2267 C C . GLY A 1 287 ? -10.669 -16.001 -4.896 1.00 87.31 287 GLY A C 1
ATOM 2268 O O . GLY A 1 287 ? -9.944 -15.989 -5.896 1.00 87.31 287 GLY A O 1
ATOM 2269 N N . PRO A 1 288 ? -11.761 -15.221 -4.793 1.00 89.56 288 PRO A N 1
ATOM 2270 C CA . PRO A 1 288 ? -12.156 -14.290 -5.841 1.00 89.56 288 PRO A CA 1
ATOM 2271 C C . PRO A 1 288 ? -11.086 -13.212 -6.023 1.00 89.56 288 PRO A C 1
ATOM 2273 O O . PRO A 1 288 ? -10.558 -12.678 -5.051 1.00 89.56 288 PRO A O 1
ATOM 2276 N N . ARG A 1 289 ? -10.777 -12.885 -7.279 1.00 92.12 289 ARG A N 1
ATOM 2277 C CA . ARG A 1 289 ? -9.865 -11.796 -7.647 1.00 92.12 289 ARG A CA 1
ATOM 2278 C C . ARG A 1 289 ? -10.599 -10.776 -8.519 1.00 92.12 289 ARG A C 1
ATOM 2280 O O . ARG A 1 289 ? -11.537 -11.167 -9.221 1.00 92.12 289 ARG A O 1
ATOM 2287 N N . PRO A 1 290 ? -10.161 -9.505 -8.536 1.00 95.38 290 PRO A N 1
ATOM 2288 C CA . PRO A 1 290 ? -10.682 -8.524 -9.480 1.00 95.38 290 PRO A CA 1
ATOM 2289 C C . PRO A 1 290 ? -10.469 -8.967 -10.936 1.00 95.38 290 PRO A C 1
ATOM 2291 O O . PRO A 1 290 ? -9.558 -9.743 -11.237 1.00 95.38 290 PRO A O 1
ATOM 2294 N N . ASN A 1 291 ? -11.304 -8.466 -11.849 1.00 95.06 291 ASN A N 1
ATOM 2295 C CA . ASN A 1 291 ? -11.130 -8.729 -13.278 1.00 95.06 291 ASN A CA 1
ATOM 2296 C C . ASN A 1 291 ? -9.914 -7.964 -13.842 1.00 95.06 291 ASN A C 1
ATOM 2298 O O . ASN A 1 291 ? -9.302 -7.141 -13.164 1.00 95.06 291 ASN A O 1
ATOM 2302 N N . GLN A 1 292 ? -9.567 -8.216 -15.105 1.00 95.25 292 GLN A N 1
ATOM 2303 C CA . GLN A 1 292 ? -8.402 -7.603 -15.752 1.00 95.25 292 GLN A CA 1
ATOM 2304 C C . GLN A 1 292 ? -8.409 -6.064 -15.716 1.00 95.25 292 GLN A C 1
ATOM 2306 O O . GLN A 1 292 ? -7.383 -5.470 -15.388 1.00 95.25 292 GLN A O 1
ATOM 2311 N N . ASN A 1 293 ? -9.541 -5.425 -16.021 1.00 96.62 293 ASN A N 1
ATOM 2312 C CA . ASN A 1 293 ? -9.644 -3.963 -16.050 1.00 96.62 293 ASN A CA 1
ATOM 2313 C C . ASN A 1 293 ? -9.479 -3.368 -14.649 1.00 96.62 293 ASN A C 1
ATOM 2315 O O . ASN A 1 293 ? -8.767 -2.381 -14.468 1.00 96.62 293 ASN A O 1
ATOM 2319 N N . ASP A 1 294 ? -10.078 -4.012 -13.651 1.00 97.56 294 ASP A N 1
ATOM 2320 C CA . ASP A 1 294 ? -9.969 -3.596 -12.258 1.00 97.56 294 ASP A CA 1
ATOM 2321 C C . ASP A 1 294 ? -8.542 -3.776 -11.726 1.00 97.56 294 ASP A C 1
ATOM 2323 O O . ASP A 1 294 ? -8.026 -2.903 -11.029 1.00 97.56 294 ASP A O 1
ATOM 2327 N N . ILE A 1 295 ? -7.860 -4.867 -12.098 1.00 97.44 295 ILE A N 1
ATOM 2328 C CA . ILE A 1 295 ? -6.445 -5.072 -11.765 1.00 97.44 295 ILE A CA 1
ATOM 2329 C C . ILE A 1 295 ? -5.593 -3.950 -12.364 1.00 97.44 295 ILE A C 1
ATOM 2331 O O . ILE A 1 295 ? -4.752 -3.399 -11.657 1.00 97.44 295 ILE A O 1
ATOM 2335 N N . LEU A 1 296 ? -5.799 -3.589 -13.635 1.00 97.88 296 LEU A N 1
ATOM 2336 C CA . LEU A 1 296 ? -5.070 -2.487 -14.273 1.00 97.88 296 LEU A CA 1
ATOM 2337 C C . LEU A 1 296 ? -5.307 -1.157 -13.538 1.00 97.88 296 LEU A C 1
ATOM 2339 O O . LEU A 1 296 ? -4.348 -0.453 -13.220 1.00 97.88 296 LEU A O 1
ATOM 2343 N N . ALA A 1 297 ? -6.556 -0.850 -13.178 1.00 98.19 297 ALA A N 1
ATOM 2344 C CA . ALA A 1 297 ? -6.891 0.353 -12.417 1.00 98.19 297 ALA A CA 1
ATOM 2345 C C . ALA A 1 297 ? -6.222 0.376 -11.028 1.00 98.19 297 ALA A C 1
ATOM 2347 O O . ALA A 1 297 ? -5.596 1.366 -10.647 1.00 98.19 297 ALA A O 1
ATOM 2348 N N . ILE A 1 298 ? -6.288 -0.731 -10.283 1.00 98.56 298 ILE A N 1
ATOM 2349 C CA . ILE A 1 298 ? -5.656 -0.860 -8.962 1.00 98.56 298 ILE A CA 1
ATOM 2350 C C . ILE A 1 298 ? -4.131 -0.706 -9.062 1.00 98.56 298 ILE A C 1
ATOM 2352 O O . ILE A 1 298 ? -3.519 0.004 -8.260 1.00 98.56 298 ILE A O 1
ATOM 2356 N N . ARG A 1 299 ? -3.503 -1.327 -10.064 1.00 98.38 299 ARG A N 1
ATOM 2357 C CA . ARG A 1 299 ? -2.059 -1.209 -10.305 1.00 98.38 299 ARG A CA 1
ATOM 2358 C C . ARG A 1 299 ? -1.647 0.222 -10.637 1.00 98.38 299 ARG A C 1
ATOM 2360 O O . ARG A 1 299 ? -0.618 0.673 -10.134 1.00 98.38 299 ARG A O 1
ATOM 2367 N N . ALA A 1 300 ? -2.447 0.944 -11.421 1.00 98.38 300 ALA A N 1
ATOM 2368 C CA . ALA A 1 300 ? -2.205 2.354 -11.700 1.00 98.38 300 ALA A CA 1
ATOM 2369 C C . ALA A 1 300 ? -2.171 3.174 -10.400 1.00 98.38 300 ALA A C 1
ATOM 2371 O O . ALA A 1 300 ? -1.220 3.925 -10.183 1.00 98.38 300 ALA A O 1
ATOM 2372 N N . TYR A 1 301 ? -3.123 2.964 -9.483 1.00 98.56 301 TYR A N 1
ATOM 2373 C CA . TYR A 1 301 ? -3.094 3.608 -8.166 1.00 98.56 301 TYR A CA 1
ATOM 2374 C C . TYR A 1 301 ? -1.845 3.240 -7.350 1.00 98.56 301 TYR A C 1
ATOM 2376 O O . TYR A 1 301 ? -1.191 4.130 -6.807 1.00 98.56 301 TYR A O 1
ATOM 2384 N N . MET A 1 302 ? -1.449 1.962 -7.308 1.00 98.56 302 MET A N 1
ATOM 2385 C CA . MET A 1 302 ? -0.223 1.539 -6.610 1.00 98.56 302 MET A CA 1
ATOM 2386 C C . MET A 1 302 ? 1.036 2.218 -7.163 1.00 98.56 302 MET A C 1
ATOM 2388 O O . MET A 1 302 ? 1.917 2.611 -6.398 1.00 98.56 302 MET A O 1
ATOM 2392 N N . LEU A 1 303 ? 1.134 2.364 -8.486 1.00 98.31 303 LEU A N 1
ATOM 2393 C CA . LEU A 1 303 ? 2.286 2.984 -9.142 1.00 98.31 303 LEU A CA 1
ATOM 2394 C C . LEU A 1 303 ? 2.285 4.508 -9.004 1.00 98.31 303 LEU A C 1
ATOM 2396 O O . LEU A 1 303 ? 3.354 5.097 -8.845 1.00 98.31 303 LEU A O 1
ATOM 2400 N N . ILE A 1 304 ? 1.111 5.148 -8.989 1.00 97.38 304 ILE A N 1
ATOM 2401 C CA . ILE A 1 304 ? 0.980 6.565 -8.625 1.00 97.38 304 ILE A CA 1
ATOM 2402 C C . ILE A 1 304 ? 1.459 6.766 -7.187 1.00 97.38 304 ILE A C 1
ATOM 2404 O O . ILE A 1 304 ? 2.317 7.615 -6.956 1.00 97.38 304 ILE A O 1
ATOM 2408 N N . PHE A 1 305 ? 0.979 5.953 -6.242 1.00 96.44 305 PHE A N 1
ATOM 2409 C CA . PHE A 1 305 ? 1.429 5.988 -4.851 1.00 96.44 305 PHE A CA 1
ATOM 2410 C C . PHE A 1 305 ? 2.955 5.850 -4.743 1.00 96.44 305 PHE A C 1
ATOM 2412 O O . PHE A 1 305 ? 3.605 6.682 -4.110 1.00 96.44 305 PHE A O 1
ATOM 2419 N N . LEU A 1 306 ? 3.543 4.853 -5.412 1.00 95.88 306 LEU A N 1
ATOM 2420 C CA . LEU A 1 306 ? 4.987 4.610 -5.397 1.00 95.88 306 LEU A CA 1
ATOM 2421 C C . LEU A 1 306 ? 5.769 5.794 -5.983 1.00 95.88 306 LEU A C 1
ATOM 2423 O O . LEU A 1 306 ? 6.730 6.262 -5.369 1.00 95.88 306 LEU A O 1
ATOM 2427 N N . LYS A 1 307 ? 5.337 6.318 -7.136 1.00 95.25 307 LYS A N 1
ATOM 2428 C CA . LYS A 1 307 ? 5.940 7.495 -7.773 1.00 95.25 307 LYS A CA 1
ATOM 2429 C C . LYS A 1 307 ? 5.923 8.699 -6.829 1.00 95.25 307 LYS A C 1
ATOM 2431 O O . LYS A 1 307 ? 6.968 9.302 -6.599 1.00 95.25 307 LYS A O 1
ATOM 2436 N N . GLN A 1 308 ? 4.763 9.030 -6.262 1.00 93.06 308 GLN A N 1
ATOM 2437 C CA . GLN A 1 308 ? 4.617 10.173 -5.356 1.00 93.06 308 GLN A CA 1
ATOM 2438 C C . GLN A 1 308 ? 5.452 9.997 -4.082 1.00 93.06 308 GLN A C 1
ATOM 2440 O O . GLN A 1 308 ? 6.113 10.935 -3.636 1.00 93.06 308 GLN A O 1
ATOM 2445 N N . LEU A 1 309 ? 5.500 8.780 -3.533 1.00 92.19 309 LEU A N 1
ATOM 2446 C CA . LEU A 1 309 ? 6.322 8.457 -2.368 1.00 92.19 309 LEU A CA 1
ATOM 2447 C C . LEU A 1 309 ? 7.822 8.674 -2.643 1.00 92.19 309 LEU A C 1
ATOM 2449 O O . LEU A 1 309 ? 8.543 9.169 -1.772 1.00 92.19 309 LEU A O 1
ATOM 2453 N N . ILE A 1 310 ? 8.291 8.341 -3.851 1.00 92.06 310 ILE A N 1
ATOM 2454 C CA . ILE A 1 310 ? 9.678 8.576 -4.272 1.00 92.06 310 ILE A CA 1
ATOM 2455 C C . ILE A 1 310 ? 9.964 10.075 -4.436 1.00 92.06 310 ILE A C 1
ATOM 2457 O O . ILE A 1 310 ? 10.981 10.566 -3.931 1.00 92.06 310 ILE A O 1
ATOM 2461 N N . LEU A 1 311 ? 9.067 10.797 -5.114 1.00 89.19 311 LEU A N 1
ATOM 2462 C CA . LEU A 1 311 ? 9.236 12.214 -5.449 1.00 89.19 311 LEU A CA 1
ATOM 2463 C C . LEU A 1 311 ? 9.137 13.151 -4.242 1.00 89.19 311 LEU A C 1
ATOM 2465 O O . LEU A 1 311 ? 9.756 14.208 -4.254 1.00 89.19 311 LEU A O 1
ATOM 2469 N N . LYS A 1 312 ? 8.409 12.774 -3.185 1.00 83.00 312 LYS A N 1
ATOM 2470 C CA . LYS A 1 312 ? 8.250 13.616 -1.987 1.00 83.00 312 LYS A CA 1
ATOM 2471 C C . LYS A 1 312 ? 9.546 13.790 -1.174 1.00 83.00 312 LYS A C 1
ATOM 2473 O O . LYS A 1 312 ? 9.633 14.700 -0.357 1.00 83.00 312 LYS A O 1
ATOM 2478 N N . GLY A 1 313 ? 10.543 12.919 -1.358 1.00 75.94 313 GLY A N 1
ATOM 2479 C CA . GLY A 1 313 ? 11.852 13.041 -0.700 1.00 75.94 313 GLY A CA 1
ATOM 2480 C C . GLY A 1 313 ? 12.941 13.633 -1.596 1.00 75.94 313 GLY A C 1
ATOM 2481 O O . GLY A 1 313 ? 12.668 14.160 -2.665 1.00 75.94 313 GLY A O 1
ATOM 2482 N N . ASN A 1 314 ? 14.207 13.462 -1.202 1.00 81.19 314 ASN A N 1
ATOM 2483 C CA . ASN A 1 314 ? 15.379 13.953 -1.950 1.00 81.19 314 ASN A CA 1
ATOM 2484 C C . ASN A 1 314 ? 15.715 13.095 -3.193 1.00 81.19 314 ASN A C 1
ATOM 2486 O O . ASN A 1 314 ? 16.881 12.815 -3.472 1.00 81.19 314 ASN A O 1
ATOM 2490 N N . GLY A 1 315 ? 14.701 12.635 -3.927 1.00 83.00 315 GLY A N 1
ATOM 2491 C CA . GLY A 1 315 ? 14.861 11.724 -5.055 1.00 83.00 315 GLY A CA 1
ATOM 2492 C C . GLY A 1 315 ? 14.914 10.244 -4.671 1.00 83.00 315 GLY A C 1
ATOM 2493 O O . GLY A 1 315 ? 14.635 9.873 -3.530 1.00 83.00 315 GLY A O 1
ATOM 2494 N N . VAL A 1 316 ? 15.212 9.381 -5.646 1.00 93.75 316 VAL A N 1
ATOM 2495 C CA . VAL A 1 316 ? 15.183 7.918 -5.482 1.00 93.75 316 VAL A CA 1
ATOM 2496 C C . VAL A 1 316 ? 16.344 7.413 -4.626 1.00 93.75 316 VAL A C 1
ATOM 2498 O O . VAL A 1 316 ? 17.475 7.875 -4.770 1.00 93.75 316 VAL A O 1
ATOM 2501 N N . LYS A 1 317 ? 16.078 6.442 -3.745 1.00 93.62 317 LYS A N 1
ATOM 2502 C CA . LYS A 1 317 ? 17.138 5.722 -3.029 1.00 93.62 317 LYS A CA 1
ATOM 2503 C C . LYS A 1 317 ? 17.606 4.510 -3.826 1.00 93.62 317 LYS A C 1
ATOM 2505 O O . LYS A 1 317 ? 16.860 3.915 -4.599 1.00 93.62 317 LYS A O 1
ATOM 2510 N N . GLU A 1 318 ? 18.843 4.109 -3.583 1.00 93.38 318 GLU A N 1
ATOM 2511 C CA . GLU A 1 318 ? 19.487 3.000 -4.281 1.00 93.38 318 GLU A CA 1
ATOM 2512 C C . GLU A 1 318 ? 18.707 1.678 -4.219 1.00 93.38 318 GLU A C 1
ATOM 2514 O O . GLU A 1 318 ? 18.494 1.050 -5.256 1.00 93.38 318 GLU A O 1
ATOM 2519 N N . ASP A 1 319 ? 18.244 1.275 -3.034 1.00 96.00 319 ASP A N 1
ATOM 2520 C CA . ASP A 1 319 ? 17.492 0.024 -2.853 1.00 96.00 319 ASP A CA 1
ATOM 2521 C C . ASP A 1 319 ? 16.101 0.077 -3.501 1.00 96.00 319 ASP A C 1
ATOM 2523 O O . ASP A 1 319 ? 15.611 -0.922 -4.032 1.00 96.00 319 ASP A O 1
ATOM 2527 N N . GLU A 1 320 ? 15.475 1.258 -3.506 1.00 96.56 320 GLU A N 1
ATOM 2528 C CA . GLU A 1 320 ? 14.181 1.491 -4.154 1.00 96.56 320 GLU A CA 1
ATOM 2529 C C . GLU A 1 320 ? 14.312 1.274 -5.659 1.00 96.56 320 GLU A C 1
ATOM 2531 O O . GLU A 1 320 ? 13.586 0.462 -6.236 1.00 96.56 320 GLU A O 1
ATOM 2536 N N . LEU A 1 321 ? 15.293 1.935 -6.281 1.00 97.62 321 LEU A N 1
ATOM 2537 C CA . LEU A 1 321 ? 15.552 1.789 -7.707 1.00 97.62 321 LEU A CA 1
ATOM 2538 C C . LEU A 1 321 ? 15.966 0.361 -8.059 1.00 97.62 321 LEU A C 1
ATOM 2540 O O . LEU A 1 321 ? 15.468 -0.190 -9.039 1.00 97.62 321 LEU A O 1
ATOM 2544 N N . GLN A 1 322 ? 16.820 -0.268 -7.247 1.00 97.88 322 GLN A N 1
ATOM 2545 C CA . GLN A 1 322 ? 17.213 -1.658 -7.460 1.00 97.88 322 GLN A CA 1
ATOM 2546 C C . GLN A 1 322 ? 15.996 -2.591 -7.452 1.00 97.88 322 GLN A C 1
ATOM 2548 O O . GLN A 1 322 ? 15.915 -3.487 -8.289 1.00 97.88 322 GLN A O 1
ATOM 2553 N N . SER A 1 323 ? 15.025 -2.377 -6.557 1.00 98.31 323 SER A N 1
ATOM 2554 C CA . SER A 1 323 ? 13.799 -3.185 -6.517 1.00 98.31 323 SER A CA 1
ATOM 2555 C C . SER A 1 323 ? 12.950 -3.037 -7.789 1.00 98.31 323 SER A C 1
ATOM 2557 O O . SER A 1 323 ? 12.446 -4.035 -8.309 1.00 98.31 323 SER A O 1
ATOM 2559 N N . ILE A 1 324 ? 12.865 -1.822 -8.345 1.00 98.50 324 ILE A N 1
ATOM 2560 C CA . ILE A 1 324 ? 12.164 -1.532 -9.605 1.00 98.50 324 ILE A CA 1
ATOM 2561 C C . ILE A 1 324 ? 12.898 -2.183 -10.786 1.00 98.50 324 ILE A C 1
ATOM 2563 O O . ILE A 1 324 ? 12.280 -2.859 -11.608 1.00 98.50 324 ILE A O 1
ATOM 2567 N N . LEU A 1 325 ? 14.225 -2.049 -10.851 1.00 98.50 325 LEU A N 1
ATOM 2568 C CA . LEU A 1 325 ? 15.041 -2.673 -11.896 1.00 98.50 325 LEU A CA 1
ATOM 2569 C C . LEU A 1 325 ? 14.967 -4.203 -11.837 1.00 98.50 325 LEU A C 1
ATOM 2571 O O . LEU A 1 325 ? 14.827 -4.847 -12.874 1.00 98.50 325 LEU A O 1
ATOM 2575 N N . ASN A 1 326 ? 14.988 -4.789 -10.638 1.00 97.81 326 ASN A N 1
ATOM 2576 C CA . ASN A 1 326 ? 14.801 -6.227 -10.438 1.00 97.81 326 ASN A CA 1
ATOM 2577 C C . ASN A 1 326 ? 13.425 -6.693 -10.921 1.00 97.81 326 ASN A C 1
ATOM 2579 O O . ASN A 1 326 ? 13.300 -7.785 -11.476 1.00 97.81 326 ASN A O 1
ATOM 2583 N N . TYR A 1 327 ? 12.380 -5.886 -10.731 1.00 98.00 327 TYR A N 1
ATOM 2584 C CA . TYR A 1 327 ? 11.063 -6.184 -11.286 1.00 98.00 327 TYR A CA 1
ATOM 2585 C C . TYR A 1 327 ? 11.126 -6.247 -12.816 1.00 98.00 327 TYR A C 1
ATOM 2587 O O . TYR A 1 327 ? 10.777 -7.270 -13.399 1.00 98.00 327 TYR A O 1
ATOM 2595 N N . LEU A 1 328 ? 11.661 -5.208 -13.462 1.00 98.06 328 LEU A N 1
ATOM 2596 C CA . LEU A 1 328 ? 11.770 -5.123 -14.923 1.00 98.06 328 LEU A CA 1
ATOM 2597 C C . LEU A 1 328 ? 12.628 -6.241 -15.539 1.00 98.06 328 LEU A C 1
ATOM 2599 O O . LEU A 1 328 ? 12.352 -6.711 -16.647 1.00 98.06 328 LEU A O 1
ATOM 2603 N N . THR A 1 329 ? 13.659 -6.707 -14.835 1.00 96.25 329 THR A N 1
ATOM 2604 C CA . THR A 1 329 ? 14.524 -7.793 -15.317 1.00 96.25 329 THR A CA 1
ATOM 2605 C C . THR A 1 329 ? 13.952 -9.186 -15.072 1.00 96.25 329 THR A C 1
ATOM 2607 O O . THR A 1 329 ? 14.285 -10.091 -15.831 1.00 96.25 329 THR A O 1
ATOM 2610 N N . THR A 1 330 ? 13.067 -9.374 -14.087 1.00 95.44 330 THR A N 1
ATOM 2611 C CA . THR A 1 330 ? 12.546 -10.710 -13.721 1.00 95.44 330 THR A CA 1
ATOM 2612 C C . THR A 1 330 ? 11.111 -10.982 -14.171 1.00 95.44 330 THR A C 1
ATOM 2614 O O . THR A 1 330 ? 10.750 -12.139 -14.367 1.00 95.44 330 THR A O 1
ATOM 2617 N N . VAL A 1 331 ? 10.294 -9.947 -14.366 1.00 95.75 331 VAL A N 1
ATOM 2618 C CA . VAL A 1 331 ? 8.912 -10.060 -14.863 1.00 95.75 331 VAL A CA 1
ATOM 2619 C C . VAL A 1 331 ? 8.910 -10.106 -16.397 1.00 95.75 331 VAL A C 1
ATOM 2621 O O . VAL A 1 331 ? 9.772 -9.500 -17.046 1.00 95.75 331 VAL A O 1
ATOM 2624 N N . HIS A 1 332 ? 7.974 -10.856 -16.984 1.00 95.12 332 HIS A N 1
ATOM 2625 C CA . HIS A 1 332 ? 7.853 -11.050 -18.442 1.00 95.12 332 HIS A CA 1
ATOM 2626 C C . HIS A 1 332 ? 6.433 -10.817 -18.969 1.00 95.12 332 HIS A C 1
ATOM 2628 O O . HIS A 1 332 ? 6.162 -11.031 -20.147 1.00 95.12 332 HIS A O 1
ATOM 2634 N N . GLU A 1 333 ? 5.521 -10.417 -18.095 1.00 95.56 333 GLU A N 1
ATOM 2635 C CA . GLU A 1 333 ? 4.135 -10.135 -18.418 1.00 95.56 333 GLU A CA 1
ATOM 2636 C C . GLU A 1 333 ? 4.042 -8.698 -18.953 1.00 95.56 333 GLU A C 1
ATOM 2638 O O . GLU A 1 333 ? 4.355 -7.748 -18.236 1.00 95.56 333 GLU A O 1
ATOM 2643 N N . ASP A 1 334 ? 3.649 -8.543 -20.220 1.00 95.94 334 ASP A N 1
ATOM 2644 C CA . ASP A 1 334 ? 3.757 -7.271 -20.952 1.00 95.94 334 ASP A CA 1
ATOM 2645 C C . ASP A 1 334 ? 3.026 -6.119 -20.255 1.00 95.94 334 ASP A C 1
ATOM 2647 O O . ASP A 1 334 ? 3.641 -5.097 -19.977 1.00 95.94 334 ASP A O 1
ATOM 2651 N N . GLU A 1 335 ? 1.763 -6.305 -19.864 1.00 96.25 335 GLU A N 1
ATOM 2652 C CA . GLU A 1 335 ? 1.001 -5.286 -19.123 1.00 96.25 335 GLU A CA 1
ATOM 2653 C C . GLU A 1 335 ? 1.682 -4.910 -17.798 1.00 96.25 335 GLU A C 1
ATOM 2655 O O . GLU A 1 335 ? 1.627 -3.769 -17.353 1.00 96.25 335 GLU A O 1
ATOM 2660 N N . ASN A 1 336 ? 2.336 -5.866 -17.128 1.00 96.06 336 ASN A N 1
ATOM 2661 C CA . ASN A 1 336 ? 3.098 -5.633 -15.898 1.00 96.06 336 ASN A CA 1
ATOM 2662 C C . ASN A 1 336 ? 4.360 -4.803 -16.141 1.00 96.06 336 ASN A C 1
ATOM 2664 O O . ASN A 1 336 ? 4.662 -3.893 -15.368 1.00 96.06 336 ASN A O 1
ATOM 2668 N N . LEU A 1 337 ? 5.076 -5.090 -17.223 1.00 97.44 337 LEU A N 1
ATOM 2669 C CA . LEU A 1 337 ? 6.246 -4.323 -17.628 1.00 97.44 337 LEU A CA 1
ATOM 2670 C C . LEU A 1 337 ? 5.872 -2.920 -18.111 1.00 97.44 337 LEU A C 1
ATOM 2672 O O . LEU A 1 337 ? 6.569 -1.972 -17.755 1.00 97.44 337 LEU A O 1
ATOM 2676 N N . HIS A 1 338 ? 4.778 -2.792 -18.863 1.00 97.31 338 HIS A N 1
ATOM 2677 C CA . HIS A 1 338 ? 4.303 -1.537 -19.437 1.00 97.31 338 HIS A CA 1
ATOM 2678 C C . HIS A 1 338 ? 4.112 -0.455 -18.370 1.00 97.31 338 HIS A C 1
ATOM 2680 O O . HIS A 1 338 ? 4.724 0.612 -18.454 1.00 97.31 338 HIS A O 1
ATOM 2686 N N . ASP A 1 339 ? 3.332 -0.746 -17.326 1.00 97.38 339 ASP A N 1
ATOM 2687 C CA . ASP A 1 339 ? 3.007 0.257 -16.308 1.00 97.38 339 ASP A CA 1
ATOM 2688 C C . ASP A 1 339 ? 4.233 0.648 -15.466 1.00 97.38 339 ASP A C 1
ATOM 2690 O O . ASP A 1 339 ? 4.425 1.821 -15.134 1.00 97.38 339 ASP A O 1
ATOM 2694 N N . VAL A 1 340 ? 5.094 -0.323 -15.127 1.00 98.31 340 VAL A N 1
ATOM 2695 C CA . VAL A 1 340 ? 6.315 -0.064 -14.343 1.00 98.31 340 VAL A CA 1
ATOM 2696 C C . VAL A 1 340 ? 7.327 0.735 -15.165 1.00 98.31 340 VAL A C 1
ATOM 2698 O O . VAL A 1 340 ? 7.959 1.647 -14.628 1.00 98.31 340 VAL A O 1
ATOM 2701 N N . LEU A 1 341 ? 7.457 0.446 -16.465 1.00 97.75 341 LEU A N 1
ATOM 2702 C CA . LEU A 1 341 ? 8.272 1.244 -17.380 1.00 97.75 341 LEU A CA 1
ATOM 2703 C C . LEU A 1 341 ? 7.749 2.668 -17.494 1.00 97.75 341 LEU A C 1
ATOM 2705 O O . LEU A 1 341 ? 8.535 3.604 -17.363 1.00 97.75 341 LEU A O 1
ATOM 2709 N N . GLN A 1 342 ? 6.438 2.838 -17.665 1.00 97.44 342 GLN A N 1
ATOM 2710 C CA . GLN A 1 342 ? 5.828 4.158 -17.761 1.00 97.44 342 GLN A CA 1
ATOM 2711 C C . GLN A 1 342 ? 6.085 4.986 -16.497 1.00 97.44 342 GLN A C 1
ATOM 2713 O O . GLN A 1 342 ? 6.481 6.150 -16.571 1.00 97.44 342 GLN A O 1
ATOM 2718 N N . MET A 1 343 ? 5.921 4.381 -15.319 1.00 97.62 343 MET A N 1
ATOM 2719 C CA . MET A 1 343 ? 6.225 5.034 -14.048 1.00 97.62 343 MET A CA 1
ATOM 2720 C C . MET A 1 343 ? 7.716 5.401 -13.934 1.00 97.62 343 MET A C 1
ATOM 2722 O O . MET A 1 343 ? 8.039 6.517 -13.523 1.00 97.62 343 MET A O 1
ATOM 2726 N N . LEU A 1 344 ? 8.632 4.506 -14.322 1.00 97.69 344 LEU A N 1
ATOM 2727 C CA . LEU A 1 344 ? 10.074 4.762 -14.264 1.00 97.69 344 LEU A CA 1
ATOM 2728 C C . LEU A 1 344 ? 10.518 5.855 -15.250 1.00 97.69 344 LEU A C 1
ATOM 2730 O O . LEU A 1 344 ? 11.349 6.692 -14.896 1.00 97.69 344 LEU A O 1
ATOM 2734 N N . MET A 1 345 ? 9.938 5.891 -16.452 1.00 97.19 345 MET A N 1
ATOM 2735 C CA . MET A 1 345 ? 10.134 6.972 -17.424 1.00 97.19 345 MET A CA 1
ATOM 2736 C C . MET A 1 345 ? 9.678 8.315 -16.852 1.00 97.19 345 MET A C 1
ATOM 2738 O O . MET A 1 345 ? 10.426 9.288 -16.922 1.00 97.19 345 MET A O 1
ATOM 2742 N N . ASN A 1 346 ? 8.504 8.360 -16.215 1.00 96.12 346 ASN A N 1
ATOM 2743 C CA . ASN A 1 346 ? 8.005 9.575 -15.570 1.00 96.12 346 ASN A CA 1
ATOM 2744 C C . ASN A 1 346 ? 8.952 10.062 -14.460 1.00 96.12 346 ASN A C 1
ATOM 2746 O O . ASN A 1 346 ? 9.246 11.251 -14.391 1.00 96.12 346 ASN A O 1
ATOM 2750 N N . LEU A 1 347 ? 9.479 9.157 -13.625 1.00 96.12 347 LEU A N 1
ATOM 2751 C CA . LEU A 1 347 ? 10.477 9.511 -12.606 1.00 96.12 347 LEU A CA 1
ATOM 2752 C C . LEU A 1 347 ? 11.753 10.091 -13.233 1.00 96.12 347 LEU A C 1
ATOM 2754 O O . LEU A 1 347 ? 12.253 11.116 -12.771 1.00 96.12 347 LEU A O 1
ATOM 2758 N N . MET A 1 348 ? 12.271 9.455 -14.290 1.00 96.00 348 MET A N 1
ATOM 2759 C CA . MET A 1 348 ? 13.466 9.912 -15.009 1.00 96.00 348 MET A CA 1
ATOM 2760 C C . MET A 1 348 ? 13.265 11.305 -15.627 1.00 96.00 348 MET A C 1
ATOM 2762 O O . MET A 1 348 ? 14.179 12.128 -15.597 1.00 96.00 348 MET A O 1
ATOM 2766 N N . ALA A 1 349 ? 12.072 11.572 -16.166 1.00 94.19 349 ALA A N 1
ATOM 2767 C CA . ALA A 1 349 ? 11.723 12.841 -16.792 1.00 94.19 349 ALA A CA 1
ATOM 2768 C C . ALA A 1 349 ? 11.524 13.975 -15.771 1.00 94.19 349 ALA A C 1
ATOM 2770 O O . ALA A 1 349 ? 12.009 15.084 -15.993 1.00 94.19 349 ALA A O 1
ATOM 2771 N N . GLU A 1 350 ? 10.834 13.704 -14.660 1.00 93.88 350 GLU A N 1
ATOM 2772 C CA . GLU A 1 350 ? 10.471 14.711 -13.653 1.00 93.88 350 GLU A CA 1
ATOM 2773 C C . GLU A 1 350 ? 11.605 15.013 -12.668 1.00 93.88 350 GLU A C 1
ATOM 2775 O O . GLU A 1 350 ? 11.722 16.143 -12.199 1.00 93.88 350 GLU A O 1
ATOM 2780 N N . HIS A 1 351 ? 12.461 14.032 -12.355 1.00 94.44 351 HIS A N 1
ATOM 2781 C CA . HIS A 1 351 ? 13.524 14.199 -11.362 1.00 94.44 351 HIS A CA 1
ATOM 2782 C C . HIS A 1 351 ? 14.887 13.613 -11.809 1.00 94.44 351 HIS A C 1
ATOM 2784 O O . HIS A 1 351 ? 15.487 12.781 -11.111 1.00 94.44 351 HIS A O 1
ATOM 2790 N N . PRO A 1 352 ? 15.443 14.071 -12.950 1.00 95.00 352 PRO A N 1
ATOM 2791 C CA . PRO A 1 352 ? 16.671 13.516 -13.528 1.00 95.00 352 PRO A CA 1
ATOM 2792 C C . PRO A 1 352 ? 17.897 13.660 -12.617 1.00 95.00 352 PRO A C 1
ATOM 2794 O O . PRO A 1 352 ? 18.777 12.800 -12.639 1.00 95.00 352 PRO A O 1
ATOM 2797 N N . ALA A 1 353 ? 17.948 14.705 -11.783 1.00 94.94 353 ALA A N 1
ATOM 2798 C CA . ALA A 1 353 ? 19.092 15.001 -10.920 1.00 94.94 353 ALA A CA 1
ATOM 2799 C C . ALA A 1 353 ? 19.442 13.856 -9.951 1.00 94.94 353 ALA A C 1
ATOM 2801 O O . ALA A 1 353 ? 20.621 13.611 -9.708 1.00 94.94 353 ALA A O 1
ATOM 2802 N N . SER A 1 354 ? 18.441 13.130 -9.433 1.00 95.06 354 SER A N 1
ATOM 2803 C C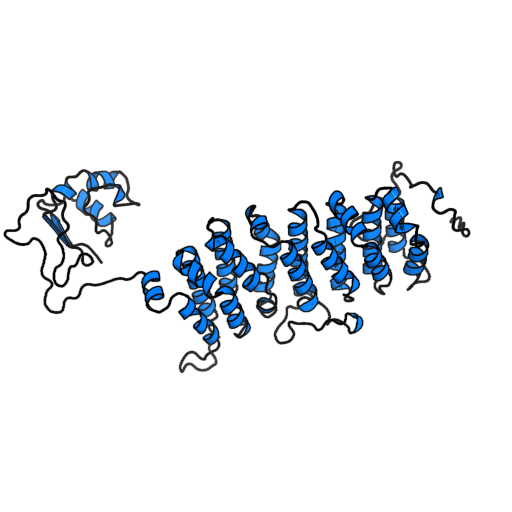A . SER A 1 354 ? 18.672 11.927 -8.614 1.00 95.06 354 SER A CA 1
ATOM 2804 C C . SER A 1 354 ? 18.581 10.636 -9.423 1.00 95.06 354 SER A C 1
ATOM 2806 O O . SER A 1 354 ? 19.339 9.702 -9.170 1.00 95.06 354 SER A O 1
ATOM 2808 N N . MET A 1 355 ? 17.683 10.578 -10.411 1.00 97.00 355 MET A N 1
ATOM 2809 C CA . MET A 1 355 ? 17.421 9.356 -11.165 1.00 97.00 355 MET A CA 1
ATOM 2810 C C . MET A 1 355 ? 18.606 8.950 -12.034 1.00 97.00 355 MET A C 1
ATOM 2812 O O . MET A 1 355 ? 19.002 7.792 -11.994 1.00 97.00 355 MET A O 1
ATOM 2816 N N . VAL A 1 356 ? 19.210 9.881 -12.777 1.00 97.44 356 VAL A N 1
ATOM 2817 C CA . VAL A 1 356 ? 20.333 9.584 -13.680 1.00 97.44 356 VAL A CA 1
ATOM 2818 C C . VAL A 1 356 ? 21.533 8.976 -12.936 1.00 97.44 356 VAL A C 1
ATOM 2820 O O . VAL A 1 356 ? 21.967 7.893 -13.330 1.00 97.44 356 VAL A O 1
ATOM 2823 N N . PRO A 1 357 ? 22.091 9.594 -11.870 1.00 96.62 357 PRO A N 1
ATOM 2824 C CA . PRO A 1 357 ? 23.225 8.997 -11.164 1.00 96.62 357 PRO A CA 1
ATOM 2825 C C . PRO A 1 357 ? 22.869 7.673 -10.476 1.00 96.62 357 PRO A C 1
ATOM 2827 O O . PRO A 1 357 ? 23.679 6.749 -10.504 1.00 96.62 357 PRO A O 1
ATOM 2830 N N . ALA A 1 358 ? 21.668 7.543 -9.903 1.00 97.00 358 ALA A N 1
ATOM 2831 C CA . ALA A 1 358 ? 21.240 6.293 -9.277 1.00 97.00 358 ALA A CA 1
ATOM 2832 C C . ALA A 1 358 ? 21.072 5.163 -10.309 1.00 97.00 358 ALA A C 1
ATOM 2834 O O . ALA A 1 358 ? 21.478 4.028 -10.064 1.00 97.00 358 ALA A O 1
ATOM 2835 N N . PHE A 1 359 ? 20.505 5.472 -11.478 1.00 98.00 359 PHE A N 1
ATOM 2836 C CA . PHE A 1 359 ? 20.293 4.518 -12.565 1.00 98.00 359 PHE A CA 1
ATOM 2837 C C . PHE A 1 359 ? 21.611 4.022 -13.152 1.00 98.00 359 PHE A C 1
ATOM 2839 O O . PHE A 1 359 ? 21.757 2.823 -13.380 1.00 98.00 359 PHE A O 1
ATOM 2846 N N . ASP A 1 360 ? 22.582 4.918 -13.328 1.00 97.31 360 ASP A N 1
ATOM 2847 C CA . ASP A 1 360 ? 23.954 4.582 -13.715 1.00 97.31 360 ASP A CA 1
ATOM 2848 C C . ASP A 1 360 ? 24.615 3.658 -12.675 1.00 97.31 360 ASP A C 1
ATOM 2850 O O . ASP A 1 360 ? 24.998 2.530 -12.986 1.00 97.31 360 ASP A O 1
ATOM 2854 N N . CYS A 1 361 ? 24.609 4.064 -11.399 1.00 96.50 361 CYS A N 1
ATOM 2855 C CA . CYS A 1 361 ? 25.175 3.292 -10.287 1.00 96.50 361 CYS A CA 1
ATOM 2856 C C . CYS A 1 361 ? 24.591 1.869 -10.181 1.00 96.50 361 CYS A C 1
ATOM 2858 O O . CYS A 1 361 ? 25.313 0.903 -9.926 1.00 96.50 361 CYS A O 1
ATOM 2860 N N . LYS A 1 362 ? 23.283 1.708 -10.427 1.00 97.38 362 LYS A N 1
ATOM 2861 C CA . LYS A 1 362 ? 22.600 0.403 -10.421 1.00 97.38 362 LYS A CA 1
ATOM 2862 C C . LYS A 1 362 ? 22.654 -0.344 -11.753 1.00 97.38 362 LYS A C 1
ATOM 2864 O O . LYS A 1 362 ? 21.981 -1.362 -11.906 1.00 97.38 362 LYS A O 1
ATOM 2869 N N . ASN A 1 363 ? 23.473 0.103 -12.706 1.00 96.50 363 ASN A N 1
ATOM 2870 C CA . ASN A 1 363 ? 23.600 -0.500 -14.032 1.00 96.50 363 ASN A CA 1
ATOM 2871 C C . ASN A 1 363 ? 22.245 -0.641 -14.755 1.00 96.50 363 ASN A C 1
ATOM 2873 O O . ASN A 1 363 ? 21.991 -1.642 -15.431 1.00 96.50 363 ASN A O 1
ATOM 2877 N N . GLY A 1 364 ? 21.359 0.348 -14.617 1.00 97.62 364 GLY A N 1
ATOM 2878 C CA . GLY A 1 364 ? 19.987 0.305 -15.125 1.00 97.62 364 GLY A CA 1
ATOM 2879 C C . GLY A 1 364 ? 19.892 0.076 -16.636 1.00 97.62 364 GLY A C 1
ATOM 2880 O O . GLY A 1 364 ? 18.939 -0.544 -17.109 1.00 97.62 364 GLY A O 1
ATOM 2881 N N . VAL A 1 365 ? 20.923 0.457 -17.399 1.00 97.62 365 VAL A N 1
ATOM 2882 C CA . VAL A 1 365 ? 21.021 0.170 -18.840 1.00 97.62 365 VAL A CA 1
ATOM 2883 C C . VAL A 1 365 ? 20.958 -1.335 -19.136 1.00 97.62 365 VAL A C 1
ATOM 2885 O O . VAL A 1 365 ? 20.372 -1.736 -20.137 1.00 97.62 365 VAL A O 1
ATOM 2888 N N . ARG A 1 366 ? 21.421 -2.210 -18.235 1.00 97.06 366 ARG A N 1
ATOM 2889 C CA . ARG A 1 366 ? 21.267 -3.668 -18.403 1.00 97.06 366 ARG A CA 1
ATOM 2890 C C . ARG A 1 366 ? 19.797 -4.092 -18.463 1.00 97.06 366 ARG A C 1
ATOM 2892 O O . ARG A 1 366 ? 19.446 -4.970 -19.249 1.00 97.06 366 ARG A O 1
ATOM 2899 N N . ALA A 1 367 ? 18.932 -3.456 -17.670 1.00 98.00 367 ALA A N 1
ATOM 2900 C CA . ALA A 1 367 ? 17.496 -3.723 -17.705 1.00 98.00 367 ALA A CA 1
ATOM 2901 C C . ALA A 1 367 ? 16.877 -3.282 -19.039 1.00 98.00 367 ALA A C 1
ATOM 2903 O O . ALA A 1 367 ? 16.062 -4.012 -19.598 1.00 98.00 367 ALA A O 1
ATOM 2904 N N . ILE A 1 368 ? 17.321 -2.147 -19.590 1.00 98.19 368 ILE A N 1
ATOM 2905 C CA . ILE A 1 368 ? 16.902 -1.671 -20.917 1.00 98.19 368 ILE A CA 1
ATOM 2906 C C . ILE A 1 368 ? 17.241 -2.713 -21.985 1.00 98.19 368 ILE A C 1
ATOM 2908 O O . ILE A 1 368 ? 16.355 -3.156 -22.709 1.00 98.19 368 ILE A O 1
ATOM 2912 N N . PHE A 1 369 ? 18.493 -3.171 -22.046 1.00 97.56 369 PHE A N 1
ATOM 2913 C CA . PHE A 1 369 ? 18.918 -4.152 -23.051 1.00 97.56 369 PHE A CA 1
ATOM 2914 C C . PHE A 1 369 ? 18.236 -5.517 -22.902 1.00 97.56 369 PHE A C 1
ATOM 2916 O O . PHE A 1 369 ? 17.978 -6.181 -23.906 1.00 97.56 369 PHE A O 1
ATOM 2923 N N . LYS A 1 370 ? 17.865 -5.921 -21.678 1.00 96.25 370 LYS A N 1
ATOM 2924 C CA . LYS A 1 370 ? 16.982 -7.079 -21.462 1.00 96.25 370 LYS A CA 1
ATOM 2925 C C . LYS A 1 370 ? 15.614 -6.856 -22.106 1.00 96.25 370 LYS A C 1
ATOM 2927 O O . LYS A 1 370 ? 15.103 -7.746 -22.781 1.00 96.25 370 LYS A O 1
ATOM 2932 N N . LEU A 1 371 ? 15.010 -5.690 -21.886 1.00 97.75 371 LEU A N 1
ATOM 2933 C CA . LEU A 1 371 ? 13.656 -5.373 -22.350 1.00 97.75 371 LEU A CA 1
ATOM 2934 C C . LEU A 1 371 ? 13.569 -5.137 -23.859 1.00 97.75 371 LEU A C 1
ATOM 2936 O O . LEU A 1 371 ? 12.556 -5.488 -24.459 1.00 97.75 371 LEU A O 1
ATOM 2940 N N . LEU A 1 372 ? 14.639 -4.646 -24.490 1.00 97.38 372 LEU A N 1
ATOM 2941 C CA . LEU A 1 372 ? 14.752 -4.589 -25.952 1.00 97.38 372 LEU A CA 1
ATOM 2942 C C . LEU A 1 372 ? 14.665 -5.980 -26.601 1.00 97.38 372 LEU A C 1
ATOM 2944 O O . LEU A 1 372 ? 14.294 -6.093 -27.762 1.00 97.38 372 LEU A O 1
ATOM 2948 N N . GLY A 1 373 ? 14.935 -7.048 -25.845 1.00 95.50 373 GLY A N 1
ATOM 2949 C CA . GLY A 1 373 ? 14.708 -8.422 -26.283 1.00 95.50 373 GLY A CA 1
ATOM 2950 C C . GLY A 1 373 ? 13.244 -8.883 -26.257 1.00 95.50 373 GLY A C 1
ATOM 2951 O O . GLY A 1 373 ? 12.975 -10.009 -26.673 1.00 95.50 373 GLY A O 1
ATOM 2952 N N . SER A 1 374 ? 12.297 -8.073 -25.769 1.00 95.62 374 SER A N 1
ATOM 2953 C CA . SER A 1 374 ? 10.876 -8.446 -25.705 1.00 95.62 374 SER A CA 1
ATOM 2954 C C . SER A 1 374 ? 10.285 -8.664 -27.097 1.00 95.62 374 SER A C 1
ATOM 2956 O O . SER A 1 374 ? 10.593 -7.923 -28.028 1.00 95.62 374 SER A O 1
ATOM 2958 N N . THR A 1 375 ? 9.385 -9.638 -27.238 1.00 94.62 375 THR A N 1
ATOM 2959 C CA . THR A 1 375 ? 8.594 -9.832 -28.465 1.00 94.62 375 THR A CA 1
ATOM 2960 C C . THR A 1 375 ? 7.574 -8.711 -28.668 1.00 94.62 375 THR A C 1
ATOM 2962 O O . THR A 1 375 ? 7.200 -8.423 -29.802 1.00 94.62 375 THR A O 1
ATOM 2965 N N . ASN A 1 376 ? 7.161 -8.035 -27.592 1.00 95.38 376 ASN A N 1
ATOM 2966 C CA . ASN A 1 376 ? 6.213 -6.929 -27.639 1.00 95.38 376 ASN A CA 1
ATOM 2967 C C . ASN A 1 376 ? 6.920 -5.613 -28.001 1.00 95.38 376 ASN A C 1
ATOM 2969 O O . ASN A 1 376 ? 7.780 -5.133 -27.260 1.00 95.38 376 ASN A O 1
ATOM 2973 N N . GLU A 1 377 ? 6.544 -5.024 -29.137 1.00 95.44 377 GLU A N 1
ATOM 2974 C CA . GLU A 1 377 ? 7.146 -3.787 -29.642 1.00 95.44 377 GLU A CA 1
ATOM 2975 C C . GLU A 1 377 ? 6.943 -2.598 -28.699 1.00 95.44 377 GLU A C 1
ATOM 2977 O O . GLU A 1 377 ? 7.885 -1.842 -28.480 1.00 95.44 377 GLU A O 1
ATOM 2982 N N . SER A 1 378 ? 5.771 -2.472 -28.071 1.00 96.00 378 SER A N 1
ATOM 2983 C CA . SER A 1 378 ? 5.480 -1.382 -27.130 1.00 96.00 378 SER A CA 1
ATOM 2984 C C . SER A 1 378 ? 6.477 -1.362 -25.963 1.00 96.00 378 SER A C 1
ATOM 2986 O O . SER A 1 378 ? 7.031 -0.315 -25.624 1.00 96.00 378 SER A O 1
ATOM 2988 N N . ILE A 1 379 ? 6.814 -2.540 -25.421 1.00 97.56 379 ILE A N 1
ATOM 2989 C CA . ILE A 1 379 ? 7.826 -2.688 -24.362 1.00 97.56 379 ILE A CA 1
ATOM 2990 C C . ILE A 1 379 ? 9.219 -2.291 -24.855 1.00 97.56 379 ILE A C 1
ATOM 2992 O O . ILE A 1 379 ? 9.945 -1.595 -24.140 1.00 97.56 379 ILE A O 1
ATOM 2996 N N . ARG A 1 380 ? 9.597 -2.688 -26.080 1.00 97.12 380 ARG A N 1
ATOM 2997 C CA . ARG A 1 380 ? 10.880 -2.281 -26.678 1.00 97.12 380 ARG A CA 1
ATOM 2998 C C . ARG A 1 380 ? 10.953 -0.762 -26.850 1.00 97.12 380 ARG A C 1
ATOM 3000 O O . ARG A 1 380 ? 11.966 -0.163 -26.502 1.00 97.12 380 ARG A O 1
ATOM 3007 N N . LEU A 1 381 ? 9.876 -0.134 -27.320 1.00 97.06 381 LEU A N 1
ATOM 3008 C CA . LEU A 1 381 ? 9.788 1.314 -27.518 1.00 97.06 381 LEU A CA 1
ATOM 3009 C C . LEU A 1 381 ? 9.854 2.086 -26.193 1.00 97.06 381 LEU A C 1
ATOM 3011 O O . LEU A 1 381 ? 10.567 3.084 -26.111 1.00 97.06 381 LEU A O 1
ATOM 3015 N N . GLN A 1 382 ? 9.188 1.616 -25.133 1.00 97.69 382 GLN A N 1
ATOM 3016 C CA . GLN A 1 382 ? 9.311 2.214 -23.796 1.00 97.69 382 GLN A CA 1
ATOM 3017 C C . GLN A 1 382 ? 10.720 2.052 -23.218 1.00 97.69 382 GLN A C 1
ATOM 3019 O O . GLN A 1 382 ? 11.261 2.997 -22.645 1.00 97.69 382 GLN A O 1
ATOM 3024 N N . ALA A 1 383 ? 11.351 0.888 -23.399 1.00 98.12 383 ALA A N 1
ATOM 3025 C CA . ALA A 1 383 ? 12.739 0.681 -22.991 1.00 98.12 383 ALA A CA 1
ATOM 3026 C C . ALA A 1 383 ? 13.692 1.629 -23.740 1.00 98.12 383 ALA A C 1
ATOM 3028 O O . ALA A 1 383 ? 14.573 2.231 -23.124 1.00 98.12 383 ALA A O 1
ATOM 3029 N N . LEU A 1 384 ? 13.478 1.818 -25.046 1.00 97.31 384 LEU A N 1
ATOM 3030 C CA . LEU A 1 384 ? 14.248 2.747 -25.869 1.00 97.31 384 LEU A CA 1
ATOM 3031 C C . LEU A 1 384 ? 14.043 4.206 -25.439 1.00 97.31 384 LEU A C 1
ATOM 3033 O O . LEU A 1 384 ? 15.011 4.945 -25.287 1.00 97.31 384 LEU A O 1
ATOM 3037 N N . LYS A 1 385 ? 12.805 4.621 -25.157 1.00 97.38 385 LYS A N 1
ATOM 3038 C CA . LYS A 1 385 ? 12.521 5.961 -24.621 1.00 97.38 385 LYS A CA 1
ATOM 3039 C C . LYS A 1 385 ? 13.126 6.174 -23.234 1.00 97.38 385 LYS A C 1
ATOM 3041 O O . LYS A 1 385 ? 13.650 7.251 -22.963 1.00 97.38 385 LYS A O 1
ATOM 3046 N N . LEU A 1 386 ? 13.115 5.163 -22.362 1.00 98.06 386 LEU A N 1
ATOM 3047 C CA . LEU A 1 386 ? 13.796 5.229 -21.066 1.00 98.06 386 LEU A CA 1
ATOM 3048 C C . LEU A 1 386 ? 15.312 5.426 -21.237 1.00 98.06 386 LEU A C 1
ATOM 3050 O O . LEU A 1 386 ? 15.901 6.231 -20.513 1.00 98.06 386 LEU A O 1
ATOM 3054 N N . LEU A 1 387 ? 15.929 4.749 -22.216 1.00 98.19 387 LEU A N 1
ATOM 3055 C CA . LEU A 1 387 ? 17.327 4.988 -22.591 1.00 98.19 387 LEU A CA 1
ATOM 3056 C C . LEU A 1 387 ? 17.528 6.431 -23.054 1.00 98.19 387 LEU A C 1
ATOM 3058 O O . LEU A 1 387 ? 18.448 7.098 -22.592 1.00 98.19 387 LEU A O 1
ATOM 3062 N N . GLY A 1 388 ? 16.635 6.926 -23.911 1.00 97.31 388 GLY A N 1
ATOM 3063 C CA . GLY A 1 388 ? 16.640 8.305 -24.384 1.00 97.31 388 GLY A CA 1
ATOM 306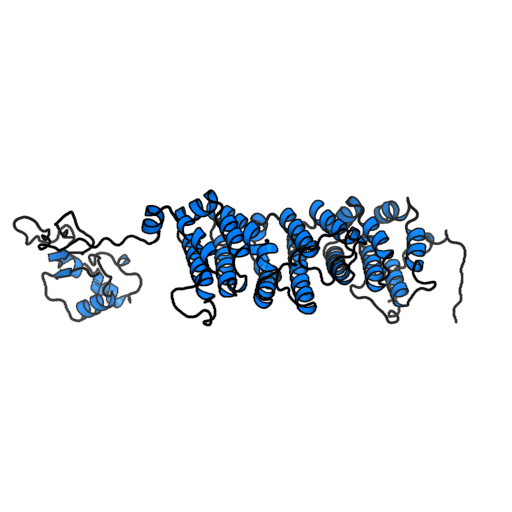4 C C . GLY A 1 388 ? 16.565 9.328 -23.251 1.00 97.31 388 GLY A C 1
ATOM 3065 O O . GLY A 1 388 ? 17.359 10.268 -23.223 1.00 97.31 388 GLY A O 1
ATOM 3066 N N . TYR A 1 389 ? 15.670 9.144 -22.275 1.00 97.56 389 TYR A N 1
ATOM 3067 C CA . TYR A 1 389 ? 15.587 10.014 -21.096 1.00 97.56 389 TYR A CA 1
ATOM 3068 C C . TYR A 1 389 ? 16.871 9.977 -20.263 1.00 97.56 389 TYR A C 1
ATOM 3070 O O . TYR A 1 389 ? 17.361 11.023 -19.842 1.00 97.56 389 TYR A O 1
ATOM 3078 N N . PHE A 1 390 ? 17.442 8.791 -20.042 1.00 98.06 390 PHE A N 1
ATOM 3079 C CA . PHE A 1 390 ? 18.705 8.655 -19.320 1.00 98.06 390 PHE A CA 1
ATOM 3080 C C . PHE A 1 390 ? 19.859 9.357 -20.049 1.00 98.06 390 PHE A C 1
ATOM 3082 O O . PHE A 1 390 ? 20.606 10.119 -19.431 1.00 98.06 390 PHE A O 1
ATOM 3089 N N . LEU A 1 391 ? 19.998 9.131 -21.359 1.00 96.88 391 LEU A N 1
ATOM 3090 C CA . LEU A 1 391 ? 21.073 9.705 -22.161 1.00 96.88 391 LEU A CA 1
ATOM 3091 C C . LEU A 1 391 ? 20.906 11.220 -22.286 1.00 96.88 391 LEU A C 1
ATOM 3093 O O . LEU A 1 391 ? 21.812 11.936 -21.880 1.00 96.88 391 LEU A O 1
ATOM 3097 N N . SER A 1 392 ? 19.760 11.732 -22.742 1.00 95.69 392 SER A N 1
ATOM 3098 C CA . SER A 1 392 ? 19.511 13.184 -22.898 1.00 95.69 392 SER A CA 1
ATOM 3099 C C . SER A 1 392 ? 19.786 14.002 -21.626 1.00 95.69 392 SER A C 1
ATOM 3101 O O . SER A 1 392 ? 20.173 15.164 -21.702 1.00 95.69 392 SER A O 1
ATOM 3103 N N . ARG A 1 393 ? 19.646 13.397 -20.438 1.00 95.06 393 ARG A N 1
ATOM 3104 C CA . ARG A 1 393 ? 19.895 14.044 -19.138 1.00 95.06 393 ARG A CA 1
ATOM 3105 C C . ARG A 1 393 ? 21.263 13.717 -18.519 1.00 95.06 393 ARG A C 1
ATOM 3107 O O . ARG A 1 393 ? 21.571 14.200 -17.430 1.00 95.06 393 ARG A O 1
ATOM 3114 N N . SER A 1 394 ? 22.087 12.910 -19.186 1.00 96.38 394 SER A N 1
ATOM 3115 C CA . SER A 1 394 ? 23.435 12.534 -18.745 1.00 96.38 394 SER A CA 1
ATOM 3116 C C . SER A 1 394 ? 24.513 13.486 -19.263 1.00 96.38 394 SER A C 1
ATOM 3118 O O . SER A 1 394 ? 24.418 14.043 -20.356 1.00 96.38 394 SER A O 1
ATOM 3120 N N . THR A 1 395 ? 25.601 13.620 -18.502 1.00 96.06 395 THR A N 1
ATOM 3121 C CA . THR A 1 395 ? 26.812 14.316 -18.961 1.00 96.06 395 THR A CA 1
ATOM 3122 C C . THR A 1 395 ? 27.470 13.545 -20.107 1.00 96.06 395 THR A C 1
ATOM 3124 O O . THR A 1 395 ? 27.346 12.323 -20.189 1.00 96.06 395 THR A O 1
ATOM 3127 N N . HIS A 1 396 ? 28.238 14.233 -20.960 1.00 94.00 396 HIS A N 1
ATOM 3128 C CA . HIS A 1 396 ? 29.006 13.580 -22.032 1.00 94.00 396 HIS A CA 1
ATOM 3129 C C . HIS A 1 396 ? 29.896 12.448 -21.513 1.00 94.00 396 HIS A C 1
ATOM 3131 O O . HIS A 1 396 ? 29.913 11.368 -22.094 1.00 94.00 396 HIS A O 1
ATOM 3137 N N . LYS A 1 397 ? 30.573 12.674 -20.381 1.00 95.94 397 LYS A N 1
ATOM 3138 C CA . LYS A 1 397 ? 31.396 11.652 -19.734 1.00 95.94 397 LYS A CA 1
ATOM 3139 C C . LYS A 1 397 ? 30.573 10.412 -19.370 1.00 95.94 397 LYS A C 1
ATOM 3141 O O . LYS A 1 397 ? 30.942 9.318 -19.764 1.00 95.94 397 LYS A O 1
ATOM 3146 N N . ARG A 1 398 ? 29.425 10.577 -18.700 1.00 96.62 398 ARG A N 1
ATOM 3147 C CA . ARG A 1 398 ? 28.562 9.446 -18.320 1.00 96.62 398 ARG A CA 1
ATOM 3148 C C . ARG A 1 398 ? 28.016 8.700 -19.539 1.00 96.62 398 ARG A C 1
ATOM 3150 O O . ARG A 1 398 ? 28.014 7.476 -19.538 1.00 96.62 398 ARG A O 1
ATOM 3157 N N . LYS A 1 399 ? 27.590 9.416 -20.589 1.00 95.25 399 LYS A N 1
ATOM 3158 C CA . LYS A 1 399 ? 27.160 8.794 -21.858 1.00 95.25 399 LYS A CA 1
ATOM 3159 C C . LYS A 1 399 ? 28.264 7.894 -22.417 1.00 95.25 399 LYS A C 1
ATOM 3161 O O . LYS A 1 399 ? 28.002 6.736 -22.730 1.00 95.25 399 LYS A O 1
ATOM 3166 N N . HIS A 1 400 ? 29.487 8.421 -22.488 1.00 95.00 400 HIS A N 1
ATOM 3167 C CA . HIS A 1 400 ? 30.647 7.692 -22.985 1.00 95.00 400 HIS A CA 1
ATOM 3168 C C . HIS A 1 400 ? 30.980 6.481 -22.106 1.00 95.00 400 HIS A C 1
ATOM 3170 O O . HIS A 1 400 ? 31.078 5.377 -22.627 1.00 95.00 400 HIS A O 1
ATOM 3176 N N . ASP A 1 401 ? 31.078 6.664 -20.787 1.00 95.94 401 ASP A N 1
ATOM 3177 C CA . ASP A 1 401 ? 31.441 5.612 -19.828 1.00 95.94 401 ASP A CA 1
ATOM 3178 C C . ASP A 1 401 ? 30.428 4.452 -19.818 1.00 95.94 401 ASP A C 1
ATOM 3180 O O . ASP A 1 401 ? 30.795 3.302 -19.584 1.00 95.94 401 ASP A O 1
ATOM 3184 N N . VAL A 1 402 ? 29.153 4.730 -20.101 1.00 95.94 402 VAL A N 1
ATOM 3185 C CA . VAL A 1 402 ? 28.099 3.709 -20.119 1.00 95.94 402 VAL A CA 1
ATOM 3186 C C . VAL A 1 402 ? 27.980 3.029 -21.482 1.00 95.94 402 VAL A C 1
ATOM 3188 O O . VAL A 1 402 ? 27.905 1.802 -21.546 1.00 95.94 402 VAL A O 1
ATOM 3191 N N . MET A 1 403 ? 27.946 3.797 -22.576 1.00 95.69 403 MET A N 1
ATOM 3192 C CA . MET A 1 403 ? 27.613 3.261 -23.901 1.00 95.69 403 MET A CA 1
ATOM 3193 C C . MET A 1 403 ? 28.820 2.697 -24.662 1.00 95.69 403 MET A C 1
ATOM 3195 O O . MET A 1 403 ? 28.664 1.730 -25.411 1.00 95.69 403 MET A O 1
ATOM 3199 N N . THR A 1 404 ? 30.016 3.263 -24.479 1.00 93.75 404 THR A N 1
ATOM 3200 C CA . THR A 1 404 ? 31.191 2.942 -25.307 1.00 93.75 404 THR A CA 1
ATOM 3201 C C . THR A 1 404 ? 31.925 1.659 -24.893 1.00 93.75 404 THR A C 1
ATOM 3203 O O . THR A 1 404 ? 32.177 0.844 -25.777 1.00 93.75 404 THR A O 1
ATOM 3206 N N . PRO A 1 405 ? 32.248 1.394 -23.605 1.00 93.06 405 PRO A N 1
ATOM 3207 C CA . PRO A 1 405 ? 33.169 0.307 -23.237 1.00 93.06 405 PRO A CA 1
ATOM 3208 C C . PRO A 1 405 ? 32.736 -1.097 -23.670 1.00 93.06 405 PRO A C 1
ATOM 3210 O O . PRO A 1 405 ? 33.573 -1.982 -23.812 1.00 93.06 405 PRO A O 1
ATOM 3213 N N . HIS A 1 406 ? 31.433 -1.300 -23.883 1.00 91.44 406 HIS A N 1
ATOM 3214 C CA . HIS A 1 406 ? 30.846 -2.575 -24.301 1.00 91.44 406 HIS A CA 1
ATOM 3215 C C . HIS A 1 406 ? 30.134 -2.480 -25.662 1.00 91.44 406 HIS A C 1
ATOM 3217 O O . HIS A 1 406 ? 29.280 -3.314 -25.954 1.00 91.44 406 HIS A O 1
ATOM 3223 N N . ASN A 1 407 ? 30.441 -1.458 -26.474 1.00 93.56 407 ASN A N 1
ATOM 3224 C CA . ASN A 1 407 ? 29.837 -1.217 -27.791 1.00 93.56 407 ASN A CA 1
ATOM 3225 C C . ASN A 1 407 ? 28.298 -1.267 -27.775 1.00 93.56 407 ASN A C 1
ATOM 3227 O O . ASN A 1 407 ? 27.666 -1.860 -28.653 1.00 93.56 407 ASN A O 1
ATOM 3231 N N . LEU A 1 408 ? 27.671 -0.637 -26.774 1.00 95.75 408 LEU A N 1
ATOM 3232 C CA . LEU A 1 408 ? 26.222 -0.732 -26.578 1.00 95.75 408 LEU A CA 1
ATOM 3233 C C . LEU A 1 408 ? 25.424 -0.112 -27.732 1.00 95.75 408 LEU A C 1
ATOM 3235 O O . LEU A 1 408 ? 24.289 -0.518 -27.953 1.00 95.75 408 LEU A O 1
ATOM 3239 N N . TYR A 1 409 ? 26.001 0.812 -28.505 1.00 93.62 409 TYR A N 1
ATOM 3240 C CA . TYR A 1 409 ? 25.380 1.319 -29.735 1.00 93.62 409 TYR A CA 1
ATOM 3241 C C . TYR A 1 409 ? 25.199 0.227 -30.801 1.00 93.62 409 TYR A C 1
ATOM 3243 O O . TYR A 1 409 ? 24.130 0.135 -31.401 1.00 93.62 409 TYR A O 1
ATOM 3251 N N . MET A 1 410 ? 26.197 -0.642 -30.990 1.00 93.81 410 MET A N 1
ATOM 3252 C CA . MET A 1 410 ? 26.089 -1.780 -31.911 1.00 93.81 410 MET A CA 1
ATOM 3253 C C . MET A 1 410 ? 25.096 -2.814 -31.389 1.00 93.81 410 MET A C 1
ATOM 3255 O O . MET A 1 410 ? 24.201 -3.239 -32.117 1.00 93.81 410 MET A O 1
ATOM 3259 N N . LEU A 1 411 ? 25.181 -3.142 -30.095 1.00 95.38 411 LEU A N 1
ATOM 3260 C CA . LEU A 1 411 ? 24.222 -4.046 -29.464 1.00 95.38 411 LEU A CA 1
ATOM 3261 C C . LEU A 1 411 ? 22.786 -3.504 -29.556 1.00 95.38 411 LEU A C 1
ATOM 3263 O O . LEU A 1 411 ? 21.840 -4.281 -29.649 1.00 95.38 411 LEU A O 1
ATOM 3267 N N . LEU A 1 412 ? 22.598 -2.181 -29.519 1.00 95.56 412 LEU A N 1
ATOM 3268 C CA . LEU A 1 412 ? 21.283 -1.560 -29.660 1.00 95.56 412 LEU A CA 1
ATOM 3269 C C . LEU A 1 412 ? 20.704 -1.851 -31.047 1.00 95.56 412 LEU A C 1
ATOM 3271 O O . LEU A 1 412 ? 19.554 -2.278 -31.134 1.00 95.56 412 LEU A O 1
ATOM 3275 N N . ALA A 1 413 ? 21.502 -1.682 -32.103 1.00 91.50 413 ALA A N 1
ATOM 3276 C CA . ALA A 1 413 ? 21.095 -2.002 -33.469 1.00 91.50 413 ALA A CA 1
ATOM 3277 C C . ALA A 1 413 ? 20.718 -3.487 -33.616 1.00 91.50 413 ALA A C 1
ATOM 3279 O O . ALA A 1 413 ? 19.628 -3.797 -34.096 1.00 91.50 413 ALA A O 1
ATOM 3280 N N . GLU A 1 414 ? 21.555 -4.400 -33.111 1.00 92.50 414 GLU A N 1
ATOM 3281 C CA . GLU A 1 414 ? 21.274 -5.844 -33.126 1.00 92.50 414 GLU A CA 1
ATOM 3282 C C . GLU A 1 414 ? 19.979 -6.194 -32.379 1.00 92.50 414 GLU A C 1
ATOM 3284 O O . GLU A 1 414 ? 19.171 -6.995 -32.846 1.00 92.50 414 GLU A O 1
ATOM 3289 N N . ARG A 1 415 ? 19.747 -5.582 -31.210 1.00 94.38 415 ARG A N 1
ATOM 3290 C CA . ARG A 1 415 ? 18.554 -5.849 -30.396 1.00 94.38 415 ARG A CA 1
ATOM 3291 C C . ARG A 1 415 ? 17.272 -5.323 -31.027 1.00 94.38 415 ARG A C 1
ATOM 3293 O O . ARG A 1 415 ? 16.240 -5.974 -30.883 1.00 94.38 415 ARG A O 1
ATOM 3300 N N . LEU A 1 416 ? 17.315 -4.179 -31.708 1.00 91.62 416 LEU A N 1
ATOM 3301 C CA . LEU A 1 416 ? 16.146 -3.628 -32.401 1.00 91.62 416 LEU A CA 1
ATOM 3302 C C . LEU A 1 416 ? 15.716 -4.498 -33.588 1.00 91.62 416 LEU A C 1
ATOM 3304 O O . LEU A 1 416 ? 14.519 -4.603 -33.851 1.00 91.62 416 LEU A O 1
ATOM 3308 N N . LEU A 1 417 ? 16.672 -5.166 -34.237 1.00 92.56 417 LEU A N 1
ATOM 3309 C CA . LEU A 1 417 ? 16.431 -6.078 -35.356 1.00 92.56 417 LEU A CA 1
ATOM 3310 C C . LEU A 1 417 ? 16.179 -7.536 -34.923 1.00 92.56 417 LEU A C 1
ATOM 3312 O O . LEU A 1 417 ? 15.997 -8.412 -35.760 1.00 92.56 417 LEU A O 1
ATOM 3316 N N . LEU A 1 418 ? 16.119 -7.821 -33.615 1.00 93.94 418 LEU A N 1
ATOM 3317 C CA . LEU A 1 418 ? 15.982 -9.190 -33.097 1.00 93.94 418 LEU A CA 1
ATOM 3318 C C . LEU A 1 418 ? 14.692 -9.896 -33.552 1.00 93.94 418 LEU A C 1
ATOM 3320 O O . LEU A 1 418 ? 14.677 -11.117 -33.686 1.00 93.94 418 LEU A O 1
ATOM 3324 N N . HIS A 1 419 ? 13.609 -9.136 -33.736 1.00 91.69 419 HIS A N 1
ATOM 3325 C CA . HIS A 1 419 ? 12.276 -9.659 -34.075 1.00 91.69 419 HIS A CA 1
ATOM 3326 C C . HIS A 1 419 ? 11.742 -9.140 -35.420 1.00 91.69 419 HIS A C 1
ATOM 3328 O O . HIS A 1 419 ? 10.601 -9.438 -35.764 1.00 91.69 419 HIS A O 1
ATOM 3334 N N . SER A 1 420 ? 12.514 -8.323 -36.145 1.00 88.00 420 SER A N 1
ATOM 3335 C CA . SER A 1 420 ? 12.110 -7.705 -37.416 1.00 88.00 420 SER A CA 1
ATOM 3336 C C . SER A 1 420 ? 13.330 -7.317 -38.247 1.00 88.00 420 SER A C 1
ATOM 3338 O O . SER A 1 420 ? 14.260 -6.711 -37.722 1.00 88.00 420 SER A O 1
ATOM 3340 N N . ASP A 1 421 ? 13.268 -7.557 -39.556 1.00 88.00 421 ASP A N 1
ATOM 3341 C CA . ASP A 1 421 ? 14.323 -7.176 -40.507 1.00 88.00 421 ASP A CA 1
ATOM 3342 C C . ASP A 1 421 ? 14.259 -5.692 -40.922 1.00 88.00 421 ASP A C 1
ATOM 3344 O O . ASP A 1 421 ? 15.083 -5.213 -41.699 1.00 88.00 421 ASP A O 1
ATOM 3348 N N . HIS A 1 422 ? 13.263 -4.948 -40.434 1.00 87.94 422 HIS A N 1
ATOM 3349 C CA . HIS A 1 422 ? 13.073 -3.529 -40.729 1.00 87.94 422 HIS A CA 1
ATOM 3350 C C . HIS A 1 422 ? 12.665 -2.735 -39.484 1.00 87.94 422 HIS A C 1
ATOM 3352 O O . HIS A 1 422 ? 12.025 -3.257 -38.565 1.00 87.94 422 HIS A O 1
ATOM 3358 N N . LEU A 1 423 ? 13.005 -1.443 -39.481 1.00 90.69 423 LEU A N 1
ATOM 3359 C CA . LEU A 1 423 ? 12.576 -0.500 -38.451 1.00 90.69 423 LEU A CA 1
ATOM 3360 C C . LEU A 1 423 ? 11.165 0.004 -38.757 1.00 90.69 423 LEU A C 1
ATOM 3362 O O . LEU A 1 423 ? 10.884 0.494 -39.851 1.00 90.69 423 LEU A O 1
ATOM 3366 N N . THR A 1 424 ? 10.283 -0.078 -37.767 1.00 93.56 424 THR A N 1
ATOM 3367 C CA . THR A 1 424 ? 8.955 0.535 -37.837 1.00 93.56 424 THR A CA 1
ATOM 3368 C C . THR A 1 424 ? 9.059 2.056 -37.715 1.00 93.56 424 THR A C 1
ATOM 3370 O O . THR A 1 424 ? 10.027 2.584 -37.161 1.00 93.56 424 THR A O 1
ATOM 3373 N N . MET A 1 425 ? 8.025 2.777 -38.163 1.00 94.69 425 MET A N 1
ATOM 3374 C CA . MET A 1 425 ? 7.938 4.233 -37.975 1.00 94.69 425 MET A CA 1
ATOM 3375 C C . MET A 1 425 ? 8.070 4.619 -36.493 1.00 94.69 425 MET A C 1
ATOM 3377 O O . MET A 1 425 ? 8.777 5.564 -36.159 1.00 94.69 425 MET A O 1
ATOM 3381 N N . ALA A 1 426 ? 7.451 3.854 -35.589 1.00 94.62 426 ALA A N 1
ATOM 3382 C CA . ALA A 1 426 ? 7.535 4.113 -34.155 1.00 94.62 426 ALA A CA 1
ATOM 3383 C C . ALA A 1 426 ? 8.957 3.929 -33.602 1.00 94.62 426 ALA A C 1
ATOM 3385 O O . ALA A 1 426 ? 9.415 4.735 -32.789 1.00 94.62 426 ALA A O 1
ATOM 3386 N N . THR A 1 427 ? 9.681 2.911 -34.079 1.00 94.62 427 THR A N 1
ATOM 3387 C CA . THR A 1 427 ? 11.086 2.694 -33.705 1.00 94.62 427 THR A CA 1
ATOM 3388 C C . THR A 1 427 ? 11.972 3.817 -34.233 1.00 94.62 427 THR A C 1
ATOM 3390 O O . THR A 1 427 ? 12.788 4.354 -33.484 1.00 94.62 427 THR A O 1
ATOM 3393 N N . TYR A 1 428 ? 11.771 4.222 -35.491 1.00 94.00 428 TYR A N 1
ATOM 3394 C CA . TYR A 1 428 ? 12.460 5.369 -36.078 1.00 94.00 428 TYR A CA 1
ATOM 3395 C C . TYR A 1 428 ? 12.224 6.644 -35.263 1.00 94.00 428 TYR A C 1
ATOM 3397 O O . TYR A 1 428 ? 13.186 7.310 -34.892 1.00 94.00 428 TYR A O 1
ATOM 3405 N N . ASN A 1 429 ? 10.971 6.948 -34.912 1.00 94.19 429 ASN A N 1
ATOM 3406 C CA . ASN A 1 429 ? 10.630 8.121 -34.109 1.00 94.19 429 ASN A CA 1
ATOM 3407 C C . ASN A 1 429 ? 11.328 8.102 -32.743 1.00 94.19 429 ASN A C 1
ATOM 3409 O O . ASN A 1 429 ? 11.898 9.108 -32.337 1.00 94.19 429 ASN A O 1
ATOM 3413 N N . ALA A 1 430 ? 11.340 6.964 -32.042 1.00 94.75 430 ALA A N 1
ATOM 3414 C CA . ALA A 1 430 ? 12.014 6.854 -30.748 1.00 94.75 430 ALA A CA 1
ATOM 3415 C C . ALA A 1 430 ? 13.543 7.035 -30.854 1.00 94.75 430 ALA A C 1
ATOM 3417 O O . ALA A 1 430 ? 14.151 7.668 -29.990 1.00 94.75 430 ALA A O 1
ATOM 3418 N N . LEU A 1 431 ? 14.172 6.524 -31.920 1.00 94.25 431 LEU A N 1
ATOM 3419 C CA . LEU A 1 431 ? 15.592 6.767 -32.206 1.00 94.25 431 LEU A CA 1
ATOM 3420 C C . LEU A 1 431 ? 15.860 8.231 -32.565 1.00 94.25 431 LEU A C 1
ATOM 3422 O O . LEU A 1 431 ? 16.840 8.807 -32.101 1.00 94.25 431 LEU A O 1
ATOM 3426 N N . TYR A 1 432 ? 14.985 8.836 -33.362 1.00 91.88 432 TYR A N 1
ATOM 3427 C CA . TYR A 1 432 ? 15.070 10.238 -33.750 1.00 91.88 432 TYR A CA 1
ATOM 3428 C C . TYR A 1 432 ? 14.969 11.169 -32.535 1.00 91.88 432 TYR A C 1
ATOM 3430 O O . TYR A 1 432 ? 15.811 12.050 -32.358 1.00 91.88 432 TYR A O 1
ATOM 3438 N N . GLU A 1 433 ? 14.003 10.930 -31.646 1.00 92.94 433 GLU A N 1
ATOM 3439 C CA . GLU A 1 433 ? 13.883 11.630 -30.363 1.00 92.94 433 GLU A CA 1
ATOM 3440 C C . GLU A 1 433 ? 15.164 11.484 -29.525 1.00 92.94 433 GLU A C 1
ATOM 3442 O O . GLU A 1 433 ? 15.641 12.450 -28.933 1.00 92.94 433 GLU A O 1
ATOM 3447 N N . MET A 1 434 ? 15.764 10.289 -29.499 1.00 92.56 434 MET A N 1
ATOM 3448 C CA . MET A 1 434 ? 17.019 10.040 -28.785 1.00 92.56 434 MET A CA 1
ATOM 3449 C C . MET A 1 434 ? 18.208 10.800 -29.382 1.00 92.56 434 MET A C 1
ATOM 3451 O O . MET A 1 434 ? 19.003 11.355 -28.627 1.00 92.56 434 MET A O 1
ATOM 3455 N N . LEU A 1 435 ? 18.319 10.857 -30.711 1.00 90.50 435 LEU A N 1
ATOM 3456 C CA . LEU A 1 435 ? 19.382 11.582 -31.419 1.00 90.50 435 LEU A CA 1
ATOM 3457 C C . LEU A 1 435 ? 19.262 13.102 -31.269 1.00 90.50 435 LEU A C 1
ATOM 3459 O O . LEU A 1 435 ? 20.270 13.803 -31.199 1.00 90.50 435 LEU A O 1
ATOM 3463 N N . THR A 1 436 ? 18.030 13.603 -31.227 1.00 89.50 436 THR A N 1
ATOM 3464 C CA . THR A 1 436 ? 17.726 15.027 -31.033 1.00 89.50 436 THR A CA 1
ATOM 3465 C C . THR A 1 436 ? 17.670 15.427 -29.559 1.00 89.50 436 THR A C 1
ATOM 3467 O O . THR A 1 436 ? 17.563 16.607 -29.256 1.00 89.50 436 THR A O 1
ATOM 3470 N N . GLU A 1 437 ? 17.767 14.462 -28.639 1.00 89.69 437 GLU A N 1
ATOM 3471 C CA . GLU A 1 437 ? 17.639 14.640 -27.187 1.00 89.69 437 GLU A CA 1
ATOM 3472 C C . GLU A 1 437 ? 16.278 15.217 -26.733 1.00 89.69 437 GLU A C 1
ATOM 3474 O O . GLU A 1 437 ? 16.139 15.703 -25.606 1.00 89.69 437 GLU A O 1
ATOM 3479 N N . HIS A 1 438 ? 15.243 15.095 -27.570 1.00 89.38 438 HIS A N 1
ATOM 3480 C CA . HIS A 1 438 ? 13.881 15.569 -27.315 1.00 89.38 438 HIS A CA 1
ATOM 3481 C C . HIS A 1 438 ? 12.909 14.396 -27.164 1.00 89.38 438 HIS A C 1
ATOM 3483 O O . HIS A 1 438 ? 12.140 14.068 -28.061 1.00 89.38 438 HIS A O 1
ATOM 3489 N N . ILE A 1 439 ? 12.946 13.753 -25.995 1.00 93.38 439 ILE A N 1
ATOM 3490 C CA . ILE A 1 439 ? 12.146 12.553 -25.716 1.00 93.38 439 ILE A CA 1
ATOM 3491 C C . ILE A 1 439 ? 10.715 12.911 -25.320 1.00 93.38 439 ILE A C 1
ATOM 3493 O O . ILE A 1 439 ? 10.488 13.576 -24.301 1.00 93.38 439 ILE A O 1
ATOM 3497 N N . SER A 1 440 ? 9.742 12.398 -26.072 1.00 91.12 440 SER A N 1
ATOM 3498 C CA . SER A 1 440 ? 8.324 12.518 -25.733 1.00 91.12 440 SER A CA 1
ATOM 3499 C C . SER A 1 440 ? 7.870 11.382 -24.805 1.00 91.12 440 SER A C 1
ATOM 3501 O O . SER A 1 440 ? 8.405 10.268 -24.832 1.00 91.12 440 SER A O 1
ATOM 3503 N N . SER A 1 441 ? 6.851 11.638 -23.981 1.00 86.25 441 SER A N 1
ATOM 3504 C CA . SER A 1 441 ? 6.324 10.638 -23.040 1.00 86.25 441 SER A CA 1
ATOM 3505 C C . SER A 1 441 ? 5.466 9.561 -23.713 1.00 86.25 441 SER A C 1
ATOM 3507 O O . SER A 1 441 ? 5.362 8.451 -23.190 1.00 86.25 441 SER A O 1
ATOM 3509 N N . GLN A 1 442 ? 4.861 9.872 -24.862 1.00 89.75 442 GLN A N 1
ATOM 3510 C CA . GLN A 1 442 ? 3.967 8.987 -25.612 1.00 89.75 442 GLN A CA 1
ATOM 3511 C C . GLN A 1 442 ? 4.695 8.313 -26.776 1.00 89.75 442 GLN A C 1
ATOM 3513 O O . GLN A 1 442 ? 5.635 8.862 -27.342 1.00 89.75 442 GLN A O 1
ATOM 3518 N N . ILE A 1 443 ? 4.251 7.121 -27.169 1.00 90.94 443 ILE A N 1
ATOM 3519 C CA . ILE A 1 443 ? 4.760 6.455 -28.372 1.00 90.94 443 ILE A CA 1
ATOM 3520 C C . ILE A 1 443 ? 4.098 7.076 -29.604 1.00 90.94 443 ILE A C 1
ATOM 3522 O O . ILE A 1 443 ? 2.875 7.064 -29.730 1.00 90.94 443 ILE A O 1
ATOM 3526 N N . LEU A 1 444 ? 4.917 7.592 -30.521 1.00 91.06 444 LEU A N 1
ATOM 3527 C CA . LEU A 1 444 ? 4.465 8.171 -31.782 1.00 91.06 444 LEU A CA 1
ATOM 3528 C C . LEU A 1 444 ? 4.477 7.110 -32.884 1.00 91.06 444 LEU A C 1
ATOM 3530 O O . LEU A 1 444 ? 5.542 6.638 -33.275 1.00 91.06 444 LEU A O 1
ATOM 3534 N N . TYR A 1 445 ? 3.301 6.765 -33.408 1.00 91.06 445 TYR A N 1
ATOM 3535 C CA . TYR A 1 445 ? 3.147 5.797 -34.505 1.00 91.06 445 TYR A CA 1
ATOM 3536 C C . TYR A 1 445 ? 3.096 6.447 -35.894 1.00 91.06 445 TYR A C 1
ATOM 3538 O O . TYR A 1 445 ? 3.270 5.772 -36.907 1.00 91.06 445 TYR A O 1
ATOM 3546 N N . THR A 1 446 ? 2.860 7.755 -35.950 1.00 90.19 446 THR A N 1
ATOM 3547 C CA . THR A 1 446 ? 2.816 8.552 -37.179 1.00 90.19 446 THR A CA 1
ATOM 3548 C C . THR A 1 446 ? 4.116 9.323 -37.370 1.00 90.19 446 THR A C 1
ATOM 3550 O O . THR A 1 446 ? 4.942 9.400 -36.463 1.00 90.19 446 THR A O 1
ATOM 3553 N N . LYS A 1 447 ? 4.323 9.886 -38.564 1.00 83.19 447 LYS A N 1
ATOM 3554 C CA . LYS A 1 447 ? 5.523 10.674 -38.871 1.00 83.19 447 LYS A CA 1
ATOM 3555 C C . LYS A 1 447 ? 5.681 11.822 -37.864 1.00 83.19 447 LYS A C 1
ATOM 3557 O O . LYS A 1 447 ? 4.732 12.574 -37.642 1.00 83.19 447 LYS A O 1
ATOM 3562 N N . HIS A 1 448 ? 6.879 11.951 -37.294 1.00 78.12 448 HIS A N 1
ATOM 3563 C CA . HIS A 1 448 ? 7.239 13.076 -36.433 1.00 78.12 448 HIS A CA 1
ATOM 3564 C C . HIS A 1 448 ? 7.084 14.411 -37.186 1.00 78.12 448 HIS A C 1
ATOM 3566 O O . HIS A 1 448 ? 7.337 14.481 -38.393 1.00 78.12 448 HIS A O 1
ATOM 3572 N N . SER A 1 449 ? 6.672 15.472 -36.486 1.00 76.12 449 SER A N 1
ATOM 3573 C CA . SER A 1 449 ? 6.652 16.828 -37.048 1.00 76.12 449 SER A CA 1
ATOM 3574 C C . SER A 1 449 ? 8.060 17.257 -37.462 1.00 76.12 449 SER A C 1
ATOM 3576 O O . SER A 1 449 ? 9.049 16.794 -36.888 1.00 76.12 449 SER A O 1
ATOM 3578 N N . GLU A 1 450 ? 8.169 18.121 -38.470 1.00 66.88 450 GLU A N 1
ATOM 3579 C CA . GLU A 1 450 ? 9.481 18.587 -38.923 1.00 66.88 450 GLU A CA 1
ATOM 3580 C C . GLU A 1 450 ? 10.262 19.245 -37.773 1.00 66.88 450 GLU A C 1
ATOM 3582 O O . GLU A 1 450 ? 9.657 19.915 -36.929 1.00 66.88 450 GLU A O 1
ATOM 3587 N N . PRO A 1 451 ? 11.589 19.027 -37.696 1.00 62.84 451 PRO A N 1
ATOM 3588 C CA . PRO A 1 451 ? 12.412 19.644 -36.672 1.00 62.84 451 PRO A CA 1
ATOM 3589 C C . PRO A 1 451 ? 12.301 21.170 -36.714 1.00 62.84 451 PRO A C 1
ATOM 3591 O O . PRO A 1 451 ? 12.509 21.791 -37.755 1.00 62.84 451 PRO A O 1
ATOM 3594 N N . GLU A 1 452 ? 12.048 21.782 -35.561 1.00 60.72 452 GLU A N 1
ATOM 3595 C CA . GLU A 1 452 ? 12.218 23.215 -35.377 1.00 60.72 452 GLU A CA 1
ATOM 3596 C C . GLU A 1 452 ? 13.702 23.564 -35.591 1.00 60.72 452 GLU A C 1
ATOM 3598 O O . GLU A 1 452 ? 14.607 22.845 -35.161 1.00 60.72 452 GLU A O 1
ATOM 3603 N N . SER A 1 453 ? 13.974 24.679 -36.268 1.00 58.59 453 SER A N 1
ATOM 3604 C CA . SER A 1 453 ? 15.301 25.066 -36.783 1.00 58.59 453 SER A CA 1
ATOM 3605 C C . SER A 1 453 ? 16.406 25.255 -35.727 1.00 58.59 453 SER A C 1
ATOM 3607 O O . SER A 1 453 ? 17.559 25.499 -36.076 1.00 58.59 453 SER A O 1
ATOM 3609 N N . HIS A 1 454 ? 16.078 25.130 -34.441 1.00 61.19 454 HIS A N 1
ATOM 3610 C CA . HIS A 1 454 ? 16.992 25.252 -33.307 1.00 61.19 454 HIS A CA 1
ATOM 3611 C C . HIS A 1 454 ? 17.366 23.909 -32.658 1.00 61.19 454 HIS A C 1
ATOM 3613 O O . HIS A 1 454 ? 18.169 23.902 -31.719 1.00 61.19 454 HIS A O 1
ATOM 3619 N N . TYR A 1 455 ? 16.826 22.779 -33.133 1.00 56.09 455 TYR A N 1
ATOM 3620 C CA . TYR A 1 455 ? 17.237 21.463 -32.654 1.00 56.09 455 TYR A CA 1
ATOM 3621 C C . TYR A 1 455 ? 18.704 21.207 -33.009 1.00 56.09 455 TYR A C 1
ATOM 3623 O O . TYR A 1 455 ? 19.090 21.093 -34.172 1.00 56.09 455 TYR A O 1
ATOM 3631 N N . ARG A 1 456 ? 19.553 21.142 -31.981 1.00 53.75 456 ARG A N 1
ATOM 3632 C CA . ARG A 1 456 ? 20.961 20.781 -32.137 1.00 53.75 456 ARG A CA 1
ATOM 3633 C C . ARG A 1 456 ? 21.037 19.275 -32.344 1.00 53.75 456 ARG A C 1
ATOM 3635 O O . ARG A 1 456 ? 20.904 18.521 -31.389 1.00 53.75 456 ARG A O 1
ATOM 3642 N N . THR A 1 457 ? 21.315 18.827 -33.562 1.00 48.12 457 THR A N 1
ATOM 3643 C CA . THR A 1 457 ? 21.862 17.482 -33.760 1.00 48.12 457 THR A CA 1
ATOM 3644 C C . THR A 1 457 ? 23.173 17.389 -32.982 1.00 48.12 457 THR A C 1
ATOM 3646 O O . THR A 1 457 ? 24.111 18.147 -33.259 1.00 48.12 457 THR A O 1
ATOM 3649 N N . GLY A 1 458 ? 23.244 16.491 -31.994 1.00 40.38 458 GLY A N 1
ATOM 3650 C CA . GLY A 1 458 ? 24.522 16.064 -31.427 1.00 40.38 458 GLY A CA 1
ATOM 3651 C C . GLY A 1 458 ? 25.468 15.702 -32.574 1.00 40.38 458 GLY A C 1
ATOM 3652 O O . GLY A 1 458 ? 25.032 15.131 -33.572 1.00 40.38 458 GLY A O 1
ATOM 3653 N N . LYS A 1 459 ? 26.724 16.156 -32.493 1.00 37.34 459 LYS A N 1
ATOM 3654 C CA . LYS A 1 459 ? 27.674 16.157 -33.617 1.00 37.34 459 LYS A CA 1
ATOM 3655 C C . LYS A 1 459 ? 27.682 14.810 -34.379 1.00 37.34 459 LYS A C 1
ATOM 3657 O O . LYS A 1 459 ? 27.759 13.776 -33.722 1.00 37.34 459 LYS A O 1
ATOM 3662 N N . PRO A 1 460 ? 27.706 14.806 -35.727 1.00 37.72 460 PRO A N 1
ATOM 3663 C CA . PRO A 1 460 ? 27.680 13.583 -36.547 1.00 37.72 460 PRO A CA 1
ATOM 3664 C C . PRO A 1 460 ? 28.863 12.616 -36.349 1.00 37.72 460 PRO A C 1
ATOM 3666 O O . PRO A 1 460 ? 28.825 11.493 -36.843 1.00 37.72 460 PRO A O 1
ATOM 3669 N N . ASN A 1 461 ? 29.919 13.029 -35.645 1.00 37.28 461 ASN A N 1
ATOM 3670 C CA . ASN A 1 461 ? 31.207 12.331 -35.657 1.00 37.28 461 ASN A CA 1
ATOM 3671 C C . ASN A 1 461 ? 31.255 11.052 -34.800 1.00 37.28 461 ASN A C 1
ATOM 3673 O O . ASN A 1 461 ? 32.205 10.289 -34.933 1.00 37.28 461 ASN A O 1
ATOM 3677 N N . ASP A 1 462 ? 30.255 10.784 -33.955 1.00 38.75 462 ASP A N 1
ATOM 3678 C CA . ASP A 1 462 ? 30.252 9.586 -33.096 1.00 38.75 462 ASP A CA 1
ATOM 3679 C C . ASP A 1 462 ? 29.699 8.327 -33.809 1.00 38.75 462 ASP A C 1
ATOM 3681 O O . ASP A 1 462 ? 29.777 7.227 -33.264 1.00 38.75 462 ASP A O 1
ATOM 3685 N N . LEU A 1 463 ? 29.174 8.456 -35.039 1.00 38.91 463 LEU A N 1
ATOM 3686 C CA . LEU A 1 463 ? 28.610 7.350 -35.838 1.00 38.91 463 LEU A CA 1
ATOM 3687 C C . LEU A 1 463 ? 29.383 7.038 -37.137 1.00 38.91 463 LEU A C 1
ATOM 3689 O O . LEU A 1 463 ? 29.076 6.047 -37.796 1.00 38.91 463 LEU A O 1
ATOM 3693 N N . GLU A 1 464 ? 30.435 7.792 -37.479 1.00 33.66 464 GLU A N 1
ATOM 3694 C CA . GLU A 1 464 ? 31.272 7.526 -38.671 1.00 33.66 464 GLU A CA 1
ATOM 3695 C C . GLU A 1 464 ? 32.117 6.236 -38.570 1.00 33.66 464 GLU A C 1
ATOM 3697 O O . GLU A 1 464 ? 32.763 5.833 -39.535 1.00 33.66 464 GLU A O 1
ATOM 3702 N N . GLY A 1 465 ? 32.078 5.531 -37.434 1.00 32.50 465 GLY A N 1
ATOM 3703 C CA . GLY A 1 465 ? 32.701 4.213 -37.273 1.00 32.50 465 GLY A CA 1
ATOM 3704 C C . GLY A 1 465 ? 31.945 3.054 -37.940 1.00 32.50 465 GLY A C 1
ATOM 3705 O O . GLY A 1 465 ? 32.502 1.965 -38.061 1.00 32.50 465 GLY A O 1
ATOM 3706 N N . CYS A 1 466 ? 30.702 3.261 -38.386 1.00 33.03 466 CYS A N 1
ATOM 3707 C CA . CYS A 1 466 ? 29.939 2.263 -39.138 1.00 33.03 466 CYS A CA 1
ATOM 3708 C C . CYS A 1 466 ? 29.889 2.649 -40.616 1.00 33.03 466 CYS A C 1
ATOM 3710 O O . CYS A 1 466 ? 28.962 3.308 -41.085 1.00 33.03 466 CYS A O 1
ATOM 3712 N N . GLY A 1 467 ? 30.909 2.224 -41.363 1.00 35.53 467 GLY A N 1
ATOM 3713 C CA . GLY A 1 467 ? 30.827 2.174 -42.817 1.00 35.53 467 GLY A CA 1
ATOM 3714 C C . GLY A 1 467 ? 29.620 1.338 -43.254 1.00 35.53 467 GLY A C 1
ATOM 3715 O O . GLY A 1 467 ? 29.302 0.340 -42.614 1.00 35.53 467 GLY A O 1
ATOM 3716 N N . TYR A 1 468 ? 29.008 1.752 -44.365 1.00 31.69 468 TYR A N 1
ATOM 3717 C CA . TYR A 1 468 ? 27.793 1.221 -45.003 1.00 31.69 468 TYR A CA 1
ATOM 3718 C C . TYR A 1 468 ? 26.464 1.796 -44.495 1.00 31.69 468 TYR A C 1
ATOM 3720 O O . TYR A 1 468 ? 25.751 1.183 -43.713 1.00 31.69 468 TYR A O 1
ATOM 3728 N N . ALA A 1 469 ? 26.062 2.935 -45.060 1.00 30.55 469 ALA A N 1
ATOM 3729 C CA . ALA A 1 469 ? 24.979 2.978 -46.050 1.00 30.55 469 ALA A CA 1
ATOM 3730 C C . ALA A 1 469 ? 24.553 4.431 -46.277 1.00 30.55 469 ALA A C 1
ATOM 3732 O O . ALA A 1 469 ? 24.091 5.119 -45.374 1.00 30.55 469 ALA A O 1
ATOM 3733 N N . ASN A 1 470 ? 24.681 4.874 -47.520 1.00 31.52 470 ASN A N 1
ATOM 3734 C CA . ASN A 1 470 ? 24.080 6.095 -48.017 1.00 31.52 470 ASN A CA 1
ATOM 3735 C C . ASN A 1 470 ? 22.831 5.672 -48.807 1.00 31.52 470 ASN A C 1
ATOM 3737 O O . ASN A 1 470 ? 22.999 5.139 -49.905 1.00 31.52 470 ASN A O 1
ATOM 3741 N N . PRO A 1 471 ? 21.597 5.848 -48.303 1.00 34.28 471 PRO A N 1
ATOM 3742 C CA . PRO A 1 471 ? 20.432 5.861 -49.160 1.00 34.28 471 PRO A CA 1
ATOM 3743 C C . PRO A 1 471 ? 19.987 7.311 -49.312 1.00 34.28 471 PRO A C 1
ATOM 3745 O O . PRO A 1 471 ? 19.336 7.903 -48.453 1.00 34.28 471 PRO A O 1
ATOM 3748 N N . SER A 1 472 ? 20.353 7.885 -50.450 1.00 30.83 472 SER A N 1
ATOM 3749 C CA . SER A 1 472 ? 19.646 9.025 -51.014 1.00 30.83 472 SER A CA 1
ATOM 3750 C C . SER A 1 472 ? 18.211 8.571 -51.291 1.00 30.83 472 SER A C 1
ATOM 3752 O O . SER A 1 472 ? 17.989 7.732 -52.160 1.00 30.83 472 SER A O 1
ATOM 3754 N N . VAL A 1 473 ? 17.243 9.097 -50.541 1.00 32.34 473 VAL A N 1
ATOM 3755 C CA . VAL A 1 473 ? 15.815 8.867 -50.789 1.00 32.34 473 VAL A CA 1
ATOM 3756 C C . VAL A 1 473 ? 15.240 10.115 -51.453 1.00 32.34 473 VAL A C 1
ATOM 3758 O O . VAL A 1 473 ? 15.144 11.177 -50.836 1.00 32.34 473 VAL A O 1
ATOM 3761 N N . LYS A 1 474 ? 14.910 9.964 -52.737 1.00 28.03 474 LYS A N 1
ATOM 3762 C CA . LYS A 1 474 ? 13.722 10.573 -53.339 1.00 28.03 474 LYS A CA 1
ATOM 3763 C C . LYS A 1 474 ? 12.533 9.667 -53.068 1.00 28.03 474 LYS A C 1
ATOM 3765 O O . LYS A 1 474 ? 12.756 8.435 -53.083 1.00 28.03 474 LYS A O 1
#

pLDDT: mean 88.44, std 13.83, range [28.03, 98.56]